Protein AF-A0A2V7ARP6-F1 (afdb_monomer_lite)

Sequence (583 aa):
MAAGTSGQNAGAPLRFPAACDQVTGSAPDADGDGLLDCWENGSFWSDGLPGISVDGVYTTNRSTAFRGVTLCVDMNGNGAFDAGECASPNHKDIFVEADFMQFHRPDPVAIANVANAFGIAPVTNPDGTTGIRLHVQIDDQLTTDGTVTGPPLHTTNTALVPCTPLPAAGDANYDTLKATWFGTAAERGATNAAQRLSTKRYAYHYALFVHNQTGSGSSGCAEILGNDLMVSLGGFAQVPVGGHNVGTTDQQGGTFMHELGHNLSLRHGGFENVNCKPNYTSRMNYVYQFSSPVNPFPLDYSRQTLLTLNELSLDESAGIGGYSGNIAFGPPVPTPPTNVLKPKVTSGAGPINWNLINTTTETGVGRDLNKFVIAGCGDSPGETLAGFNDWQNIKLNFRASLDFAEGAHTFETPEITADDARFISVDTDGDGIVDFDDNCPLTRNPSQNADACAVVIKTVLIPRETARREDFDDDFRPFIVAVIFSSATRDATMLDPASILLTGASAQGSGIWSRHVFQFFGHFLCGRFDVNRDGRADLVCVFKASAKLLPDGVSNVVLDAMTLGGEGVRGTDTITVRPVDRY

Secondary structure (DSSP, 8-state):
----STT--SSSPPP-STTSHHHHSS---SS-SS--HHHH-GGGBTTS--EEETT----TTB-GGGEEEESB--TT-SSSPPTTSB-BTTB-EEEEEEEE-TT-PPPHHHHHHHHHHHHT-S-B-TTS-B--EEEEEEEEEPBTTSSTTSPBP--SEEE-TTTSPPPPTT-EEHHHHHHHHSS-HHHHTSTTHHHHHHHHTTTEEEEEEESEETTB-BSEEEBTTSSEEEEE-TTSS--EETTEE---HHHHHHHHHHHHHHHTT-BTTBSSS--S-TT--STTSTTTSSSTTTSS--S----S-PPPEETTSEETTTTTS--SSEEEEEEEEEETTTTEEEEEEEETTS---SS-SS-S--EEE---SS--SBTTB---TT-EE----STTT----GGGSSTTSTT---B--PPPBHHHHHHH---SS-SSS-TTT-SSTTS--TT--TTTTBPEEEEEEEPPPPPS-S-------SEEEEEEE--SS--GGGB-TTT-EEEEE-SSSSPEEEEEBPEETTEE-EEEE-SSSSSSPEEEEEEE--TTTSPSEEEEEEEEEEBTT--EEEEEEEEEE--GGG-

pLDDT: mean 84.08, std 15.41, range [30.8, 98.62]

Structure (mmCIF, N/CA/C/O backbone):
data_AF-A0A2V7ARP6-F1
#
_entry.id   AF-A0A2V7ARP6-F1
#
loop_
_atom_site.group_PDB
_atom_site.id
_atom_site.type_symbol
_atom_site.label_atom_id
_atom_site.label_alt_id
_atom_site.label_comp_id
_atom_site.label_asym_id
_atom_site.label_entity_id
_atom_site.label_seq_id
_atom_site.pdbx_PDB_ins_code
_atom_site.Cartn_x
_atom_site.Cartn_y
_atom_site.Cartn_z
_atom_site.occupancy
_atom_site.B_iso_or_equiv
_atom_site.auth_seq_id
_atom_site.auth_comp_id
_atom_site.auth_asym_id
_atom_site.auth_atom_id
_atom_site.pdbx_PDB_model_num
ATOM 1 N N . MET A 1 1 ? -3.540 -22.371 20.733 1.00 31.48 1 MET A N 1
ATOM 2 C CA . MET A 1 1 ? -2.142 -22.321 21.224 1.00 31.48 1 MET A CA 1
ATOM 3 C C . MET A 1 1 ? -1.903 -20.928 21.782 1.00 31.48 1 MET A C 1
ATOM 5 O O . MET A 1 1 ? -2.524 -20.004 21.280 1.00 31.48 1 MET A O 1
ATOM 9 N N . ALA A 1 2 ? -1.143 -20.803 22.871 1.00 30.80 2 ALA A N 1
ATOM 10 C CA . ALA A 1 2 ? -1.029 -19.583 23.673 1.00 30.80 2 ALA A CA 1
ATOM 11 C C . ALA A 1 2 ? -0.463 -18.398 22.863 1.00 30.80 2 ALA A C 1
ATOM 13 O O . ALA A 1 2 ? 0.749 -18.285 22.718 1.00 30.80 2 ALA A O 1
ATOM 14 N N . ALA A 1 3 ? -1.340 -17.546 22.326 1.00 34.56 3 ALA A N 1
ATOM 15 C CA . ALA A 1 3 ? -0.971 -16.241 21.786 1.00 34.56 3 ALA A CA 1
ATOM 16 C C . ALA A 1 3 ? -0.708 -15.276 22.954 1.00 34.56 3 ALA A C 1
ATOM 18 O O . ALA A 1 3 ? -1.387 -15.329 23.985 1.00 34.56 3 ALA A O 1
ATOM 19 N N . GLY A 1 4 ? 0.350 -14.480 22.820 1.00 38.84 4 GLY A N 1
ATOM 20 C CA . GLY A 1 4 ? 1.057 -13.821 23.912 1.00 38.84 4 GLY A CA 1
ATOM 21 C C . GLY A 1 4 ? 0.195 -12.887 24.762 1.00 38.84 4 GLY A C 1
ATOM 22 O O . GLY A 1 4 ? -0.492 -12.000 24.271 1.00 38.84 4 GLY A O 1
ATOM 23 N N . THR A 1 5 ? 0.293 -13.052 26.081 1.00 40.31 5 THR A N 1
ATOM 24 C CA . THR A 1 5 ? -0.081 -12.038 27.085 1.00 40.31 5 THR A CA 1
ATOM 25 C C . THR A 1 5 ? 1.028 -11.001 27.306 1.00 40.31 5 THR A C 1
ATOM 27 O O . THR A 1 5 ? 0.902 -10.119 28.151 1.00 40.31 5 THR A O 1
ATOM 30 N N . SER A 1 6 ? 2.149 -11.132 26.604 1.00 37.69 6 SER A N 1
ATOM 31 C CA . SER A 1 6 ? 3.288 -10.221 26.638 1.00 37.69 6 SER A CA 1
ATOM 32 C C . SER A 1 6 ? 3.064 -9.131 25.596 1.00 37.69 6 SER A C 1
ATOM 34 O O . SER A 1 6 ? 3.287 -9.370 24.420 1.00 37.69 6 SER A O 1
ATOM 36 N N . GLY A 1 7 ? 2.565 -7.973 26.028 1.00 40.69 7 GLY A N 1
ATOM 37 C CA . GLY A 1 7 ? 2.381 -6.805 25.161 1.00 40.69 7 GLY A CA 1
ATOM 38 C C . GL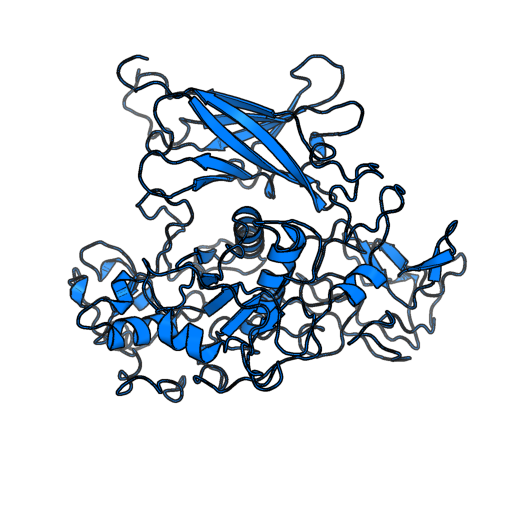Y A 1 7 ? 1.568 -5.674 25.784 1.00 40.69 7 GLY A C 1
ATOM 39 O O . GLY A 1 7 ? 1.725 -4.522 25.412 1.00 40.69 7 GLY A O 1
ATOM 40 N N . GLN A 1 8 ? 0.747 -5.947 26.800 1.00 46.41 8 GLN A N 1
ATOM 41 C CA . GLN A 1 8 ? -0.054 -4.904 27.446 1.00 46.41 8 GLN A CA 1
ATOM 42 C C . GLN A 1 8 ? 0.748 -4.194 28.547 1.00 46.41 8 GLN A C 1
ATOM 44 O O . GLN A 1 8 ? 0.694 -4.590 29.707 1.00 46.41 8 GLN A O 1
ATOM 49 N N . ASN A 1 9 ? 1.485 -3.133 28.204 1.00 40.88 9 ASN A N 1
ATOM 50 C CA . ASN A 1 9 ? 2.097 -2.238 29.202 1.00 40.88 9 ASN A CA 1
ATOM 51 C C . ASN A 1 9 ? 1.114 -1.178 29.749 1.00 40.88 9 ASN A C 1
ATOM 53 O O . ASN A 1 9 ? 1.431 -0.482 30.713 1.00 40.88 9 ASN A O 1
ATOM 57 N N . ALA A 1 10 ? -0.102 -1.081 29.197 1.00 39.91 10 ALA A N 1
ATOM 58 C CA . ALA A 1 10 ? -1.150 -0.169 29.656 1.00 39.91 10 ALA A CA 1
ATOM 59 C C . ALA A 1 10 ? -2.313 -0.930 30.324 1.00 39.91 10 ALA A C 1
ATOM 61 O O . ALA A 1 10 ? -3.360 -1.160 29.722 1.00 39.91 10 ALA A O 1
ATOM 62 N N . GLY A 1 11 ? -2.131 -1.302 31.594 1.00 43.72 11 GLY A N 1
ATOM 63 C CA . GLY A 1 11 ? -3.183 -1.868 32.447 1.00 43.72 11 GLY A CA 1
ATOM 64 C C . GLY A 1 11 ? -2.976 -3.335 32.826 1.00 43.72 11 GLY A C 1
ATOM 65 O O . GLY A 1 11 ? -2.112 -4.022 32.291 1.00 43.72 11 GLY A O 1
ATOM 66 N N . ALA A 1 12 ? -3.757 -3.812 33.805 1.00 40.78 12 ALA A N 1
ATOM 67 C CA . ALA A 1 12 ? -3.786 -5.236 34.127 1.00 40.78 12 ALA A CA 1
ATOM 68 C C . ALA A 1 12 ? -4.155 -6.006 32.850 1.00 40.78 12 ALA A C 1
ATOM 70 O O . ALA A 1 12 ? -5.140 -5.608 32.220 1.00 40.78 12 ALA A O 1
ATOM 71 N N . PRO A 1 13 ? -3.416 -7.071 32.478 1.00 42.88 13 PRO A N 1
ATOM 72 C CA . PRO A 1 13 ? -3.752 -7.847 31.302 1.00 42.88 13 PRO A CA 1
ATOM 73 C C . PRO A 1 13 ? -5.218 -8.235 31.414 1.00 42.88 13 PRO A C 1
ATOM 75 O O . PRO A 1 13 ? -5.614 -8.865 32.406 1.00 42.88 13 PRO A O 1
ATOM 78 N N . LEU A 1 14 ? -6.034 -7.854 30.426 1.00 45.38 14 LEU A N 1
ATOM 79 C CA . LEU A 1 14 ? -7.294 -8.560 30.258 1.00 45.38 14 LEU A CA 1
ATOM 80 C C . LEU A 1 14 ? -6.890 -10.035 30.196 1.00 45.38 14 LEU A C 1
ATOM 82 O O . LEU A 1 14 ? -5.929 -10.386 29.500 1.00 45.38 14 LEU A O 1
ATOM 86 N N . ARG A 1 15 ? -7.555 -10.910 30.971 1.00 47.91 15 ARG A N 1
ATOM 87 C CA . ARG A 1 15 ? -7.470 -12.339 30.644 1.00 47.91 15 ARG A CA 1
ATOM 88 C C . ARG A 1 15 ? -7.710 -12.384 29.143 1.00 47.91 15 ARG A C 1
ATOM 90 O O . ARG A 1 15 ? -8.665 -11.741 28.706 1.00 47.91 15 ARG A O 1
ATOM 97 N N . PHE A 1 16 ? -6.804 -13.029 28.401 1.00 49.09 16 PHE A N 1
ATOM 98 C CA . PHE A 1 16 ? -6.912 -13.212 26.953 1.00 49.09 16 PHE A CA 1
ATOM 99 C C . PHE A 1 16 ? -8.400 -13.339 26.593 1.00 49.09 16 PHE A C 1
ATOM 101 O O . PHE A 1 16 ? -9.083 -14.031 27.360 1.00 49.09 16 PHE A O 1
ATOM 108 N N . PRO A 1 17 ? -8.939 -12.729 25.520 1.00 51.66 17 PRO A N 1
ATOM 109 C CA . PRO A 1 17 ? -10.364 -12.822 25.203 1.00 51.66 17 PRO A CA 1
ATOM 110 C C . PRO A 1 17 ? -10.782 -14.243 24.760 1.00 51.66 17 PRO A C 1
ATOM 112 O O . PRO A 1 17 ? -11.590 -14.435 23.862 1.00 51.66 17 PRO A O 1
ATOM 115 N N . ALA A 1 18 ? -10.247 -15.284 25.394 1.00 47.00 18 ALA A N 1
ATOM 116 C CA . ALA A 1 18 ? -10.778 -16.624 25.480 1.00 47.00 18 ALA A CA 1
ATOM 117 C C . ALA A 1 18 ? -12.031 -16.594 26.361 1.00 47.00 18 ALA A C 1
ATOM 119 O O . ALA A 1 18 ? -12.021 -16.961 27.534 1.00 47.00 18 ALA A O 1
ATOM 120 N N . ALA A 1 19 ? -13.116 -16.107 25.776 1.00 54.50 19 ALA A N 1
ATOM 121 C CA . ALA A 1 19 ? -14.420 -16.683 26.052 1.00 54.50 19 ALA A CA 1
ATOM 122 C C . ALA A 1 19 ? -15.229 -16.967 24.771 1.00 54.50 19 ALA A C 1
ATOM 124 O O . ALA A 1 19 ? -16.426 -17.232 24.842 1.00 54.50 19 ALA A O 1
ATOM 125 N N . CYS A 1 20 ? -14.560 -17.064 23.605 1.00 64.50 20 CYS A N 1
ATOM 126 C CA . CYS A 1 20 ? -15.100 -17.883 22.508 1.00 64.50 20 CYS A CA 1
ATOM 127 C C . CYS A 1 20 ? -15.159 -19.374 22.899 1.00 64.50 20 CYS A C 1
ATOM 129 O O . CYS A 1 20 ? -16.063 -20.093 22.467 1.00 64.50 20 CYS A O 1
ATOM 131 N N . ASP A 1 21 ? -14.234 -19.831 23.758 1.00 63.06 21 ASP A N 1
ATOM 132 C CA . ASP A 1 21 ? -14.195 -21.209 24.265 1.00 63.06 21 ASP A CA 1
ATOM 133 C C . ASP A 1 21 ? -15.442 -21.567 25.085 1.00 63.06 21 ASP A C 1
ATOM 135 O O . ASP A 1 21 ? -15.924 -22.695 25.009 1.00 63.06 21 ASP A O 1
ATOM 139 N N . GLN A 1 22 ? -16.029 -20.597 25.788 1.00 56.97 22 GLN A N 1
ATOM 140 C CA . GLN A 1 22 ? -17.263 -20.776 26.555 1.00 56.97 22 GLN A CA 1
ATOM 141 C C . GLN A 1 22 ? -18.503 -20.972 25.677 1.00 56.97 22 GLN A C 1
ATOM 143 O O . GLN A 1 22 ? -19.507 -21.491 26.163 1.00 56.97 22 GLN A O 1
ATOM 148 N N . VAL A 1 23 ? -18.441 -20.587 24.398 1.00 56.28 23 VAL A N 1
ATOM 149 C CA . VAL A 1 23 ? -19.557 -20.712 23.450 1.00 56.28 23 VAL A CA 1
ATOM 150 C C . VAL A 1 23 ? -19.449 -21.986 22.611 1.00 56.28 23 VAL A C 1
ATOM 152 O O . VAL A 1 23 ? -20.461 -22.647 22.388 1.00 56.28 23 VAL A O 1
ATOM 155 N N . THR A 1 24 ? -18.244 -22.359 22.159 1.00 53.00 24 THR A N 1
ATOM 156 C CA . THR A 1 24 ? -18.063 -23.481 21.209 1.00 53.00 24 THR A CA 1
ATOM 157 C C . THR A 1 24 ? -17.222 -24.647 21.740 1.00 53.00 24 THR A C 1
ATOM 159 O O . THR A 1 24 ? -17.104 -25.670 21.073 1.00 53.00 24 THR A O 1
ATOM 162 N N . GLY A 1 25 ? -16.621 -24.529 22.930 1.00 56.72 25 GLY A N 1
ATOM 163 C CA . GLY A 1 25 ? -15.613 -25.478 23.427 1.00 56.72 25 GLY A CA 1
ATOM 164 C C . GLY A 1 25 ? -14.233 -25.318 22.767 1.00 56.72 25 GLY A C 1
ATOM 165 O O . GLY A 1 25 ? -13.286 -26.004 23.151 1.00 56.72 25 GLY A O 1
ATOM 166 N N . SER A 1 26 ? -14.112 -24.397 21.805 1.00 61.91 26 SER A N 1
ATOM 167 C CA . SER A 1 26 ? -12.894 -23.997 21.096 1.00 61.91 26 SER A CA 1
ATOM 168 C 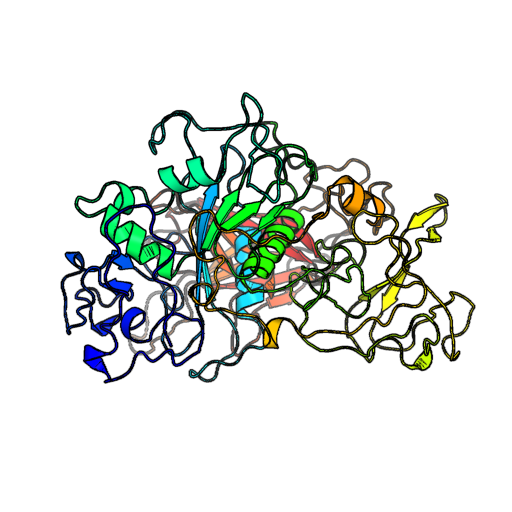C . SER A 1 26 ? -12.888 -22.480 20.841 1.00 61.91 26 SER A C 1
ATOM 170 O O . SER A 1 26 ? -13.873 -21.794 21.085 1.00 61.91 26 SER A O 1
ATOM 172 N N . ALA A 1 27 ? -11.782 -21.924 20.356 1.00 74.50 27 ALA A N 1
ATOM 173 C CA . ALA A 1 27 ? -11.732 -20.556 19.835 1.00 74.50 27 ALA A CA 1
ATOM 174 C C . ALA A 1 27 ? -11.536 -20.644 18.314 1.00 74.50 27 ALA A C 1
ATOM 176 O O . ALA A 1 27 ? -10.389 -20.567 17.872 1.00 74.50 27 ALA A O 1
ATOM 177 N N . PRO A 1 28 ? -12.597 -20.969 17.549 1.00 86.69 28 PRO A N 1
ATOM 178 C CA . PRO A 1 28 ? -12.488 -21.098 16.106 1.00 86.69 28 PRO A CA 1
ATOM 179 C C . PRO A 1 28 ? -12.230 -19.731 15.462 1.00 86.69 28 PRO A C 1
ATOM 181 O O . PRO A 1 28 ? -12.587 -18.693 16.020 1.00 86.69 28 PRO A O 1
ATOM 184 N N . ASP A 1 29 ? -11.558 -19.808 14.326 1.00 91.19 29 ASP A N 1
ATOM 185 C CA . ASP A 1 29 ? -11.228 -18.751 13.374 1.00 91.19 29 ASP A CA 1
ATOM 186 C C . ASP A 1 29 ? -11.378 -19.458 12.020 1.00 91.19 29 ASP A C 1
ATOM 188 O O . ASP A 1 29 ? -10.493 -20.208 11.585 1.00 91.19 29 ASP A O 1
ATOM 192 N N . ALA A 1 30 ? -12.611 -19.460 11.517 1.00 93.44 30 ALA A N 1
ATOM 193 C CA . ALA A 1 30 ? -13.054 -20.361 10.462 1.00 93.44 30 ALA A CA 1
ATOM 194 C C . ALA A 1 30 ? -12.513 -19.955 9.093 1.00 93.44 30 ALA A C 1
ATOM 196 O O . ALA A 1 30 ? -12.214 -20.835 8.277 1.00 93.44 30 ALA A O 1
ATOM 197 N N . ASP A 1 31 ? -12.352 -18.658 8.843 1.00 94.75 31 ASP A N 1
ATOM 198 C CA . ASP A 1 31 ? -11.704 -18.182 7.633 1.00 94.75 31 ASP A CA 1
ATOM 199 C C . ASP A 1 31 ? -10.181 -18.098 7.770 1.00 94.75 31 ASP A C 1
ATOM 201 O O . ASP A 1 31 ? -9.496 -18.278 6.763 1.00 94.75 31 ASP A O 1
ATOM 205 N N . GLY A 1 32 ? -9.617 -17.965 8.973 1.00 93.94 32 GLY A N 1
ATOM 206 C CA . GLY A 1 32 ? -8.181 -17.921 9.236 1.00 93.94 32 GLY A CA 1
ATOM 207 C C . GLY A 1 32 ? -7.568 -16.528 9.079 1.00 93.94 32 GLY A C 1
ATOM 208 O O . GLY A 1 32 ? -6.421 -16.444 8.618 1.00 93.94 32 GLY A O 1
ATOM 209 N N . ASP A 1 33 ? -8.311 -15.448 9.313 1.00 94.62 33 ASP A N 1
ATOM 210 C CA . ASP A 1 33 ? -7.791 -14.071 9.350 1.00 94.62 33 ASP A CA 1
ATOM 211 C C . ASP A 1 33 ? -7.224 -13.655 10.716 1.00 94.62 33 ASP A C 1
ATOM 213 O O . ASP A 1 33 ? -6.604 -12.602 10.862 1.00 94.62 33 ASP A O 1
ATOM 217 N N . GLY A 1 34 ? -7.332 -14.524 11.718 1.00 90.88 34 GLY A N 1
ATOM 218 C CA . GLY A 1 34 ? -6.912 -14.207 13.067 1.00 90.88 34 GLY A CA 1
ATOM 219 C C . GLY A 1 34 ? -7.951 -13.399 13.835 1.00 90.88 34 GLY A C 1
ATOM 220 O O . GLY A 1 34 ? -7.662 -12.998 14.953 1.00 90.88 34 GLY A O 1
ATOM 221 N N . LEU A 1 35 ? -9.150 -13.153 13.350 1.00 92.81 35 LEU A N 1
ATOM 222 C CA . LEU A 1 35 ? -10.286 -12.781 14.178 1.00 92.81 35 LEU A CA 1
ATOM 223 C C . LEU A 1 35 ? -10.986 -14.077 14.593 1.00 92.81 35 LEU A C 1
ATOM 225 O O . LEU A 1 35 ? -10.959 -15.086 13.905 1.00 92.81 35 LEU A O 1
ATOM 229 N N . LEU A 1 36 ? -11.482 -14.124 15.827 1.00 91.88 36 LEU A N 1
ATOM 230 C CA . LEU A 1 36 ? -12.192 -15.319 16.278 1.00 91.88 36 LEU A CA 1
ATOM 231 C C . LEU A 1 36 ? -13.654 -15.210 15.853 1.00 91.88 36 LEU A C 1
ATOM 233 O O . LEU A 1 36 ? -14.252 -14.160 16.090 1.00 91.88 36 LEU A O 1
ATOM 237 N N . ASP A 1 37 ? -14.280 -16.315 15.436 1.00 91.75 37 ASP A N 1
ATOM 238 C CA . ASP A 1 37 ? -15.668 -16.321 14.941 1.00 91.75 37 ASP A CA 1
ATOM 239 C C . ASP A 1 37 ? -16.651 -15.638 15.908 1.00 91.75 37 ASP A C 1
ATOM 241 O O . ASP A 1 37 ? -17.659 -15.049 15.515 1.00 91.75 37 ASP A O 1
ATOM 245 N N . CYS A 1 38 ? -16.403 -15.740 17.222 1.00 89.88 38 CYS A N 1
ATOM 246 C CA . CYS A 1 38 ? -17.282 -15.126 18.213 1.00 89.88 38 CYS A CA 1
ATOM 247 C C . CYS A 1 38 ? -17.147 -13.596 18.285 1.00 89.88 38 CYS A C 1
ATOM 249 O O . CYS A 1 38 ? -18.101 -12.924 18.674 1.00 89.88 38 CYS A O 1
ATOM 251 N N . TRP A 1 39 ? -15.994 -13.048 17.896 1.00 93.44 39 TRP A N 1
ATOM 252 C CA . TRP A 1 39 ? -15.763 -11.609 17.754 1.00 93.44 39 TRP A CA 1
ATOM 253 C C . TRP A 1 39 ? -16.497 -11.067 16.529 1.00 93.44 39 TRP A C 1
ATOM 255 O O . TRP A 1 39 ? -17.013 -9.956 16.564 1.00 93.44 39 TRP A O 1
ATOM 265 N N . GLU A 1 40 ? -16.601 -11.865 15.477 1.00 94.88 40 GLU A N 1
ATOM 266 C CA . GLU A 1 40 ? -17.166 -11.477 14.182 1.00 94.88 40 GLU A CA 1
ATOM 267 C C . GLU A 1 40 ? -18.664 -11.791 14.065 1.00 94.88 40 GLU A C 1
ATOM 269 O O . GLU A 1 40 ? -19.350 -11.396 13.123 1.00 94.88 40 GLU A O 1
ATOM 274 N N . ASN A 1 41 ? -19.222 -12.485 15.055 1.00 92.88 41 ASN A N 1
ATOM 275 C CA . ASN A 1 41 ? -20.637 -12.801 15.088 1.00 92.88 41 ASN A CA 1
ATOM 276 C C . ASN A 1 41 ? -21.447 -11.692 15.776 1.00 92.88 41 ASN A C 1
ATOM 278 O O . ASN A 1 41 ? -21.594 -11.643 17.002 1.00 92.88 41 ASN A O 1
ATOM 282 N N . GLY A 1 42 ? -22.065 -10.840 14.961 1.00 93.56 42 GLY A N 1
ATOM 283 C CA . GLY A 1 42 ? -22.937 -9.762 15.426 1.00 93.56 42 GLY A CA 1
ATOM 284 C C . GLY A 1 42 ? -24.178 -10.206 16.214 1.00 93.56 42 GLY A C 1
ATOM 285 O O . GLY A 1 42 ? -24.703 -9.423 17.003 1.00 93.56 42 GLY A O 1
ATOM 286 N N . SER A 1 43 ? -24.631 -11.465 16.100 1.00 93.25 43 SER A N 1
ATOM 287 C CA . SER A 1 43 ? -25.849 -11.948 16.787 1.00 93.25 43 SER A CA 1
ATOM 288 C C . SER A 1 43 ? -25.742 -11.984 18.321 1.00 93.25 43 SER A C 1
ATOM 290 O O . SER A 1 43 ? -26.754 -12.085 19.025 1.00 93.25 43 SER A O 1
ATOM 292 N N . PHE A 1 44 ? -24.527 -11.868 18.864 1.00 92.31 44 PHE A N 1
ATOM 293 C CA . PHE A 1 44 ? -24.317 -11.715 20.300 1.00 92.31 44 PHE A CA 1
ATOM 294 C C . PHE A 1 44 ? -24.681 -10.321 20.812 1.00 92.31 44 PHE A C 1
ATOM 296 O O . PHE A 1 44 ? -24.917 -10.166 22.005 1.00 92.31 44 PHE A O 1
ATOM 303 N N . TRP A 1 45 ? -24.782 -9.308 19.958 1.00 95.06 45 TRP A N 1
ATOM 304 C CA . TRP A 1 45 ? -24.960 -7.923 20.384 1.00 95.06 45 TRP A CA 1
ATOM 305 C C . TRP A 1 45 ? -26.375 -7.419 20.106 1.00 95.06 45 TRP A C 1
ATOM 307 O O . TRP A 1 45 ? -27.023 -7.816 19.141 1.00 95.06 45 TRP A O 1
ATOM 317 N N . SER A 1 46 ? -26.880 -6.536 20.970 1.00 96.19 46 SER A N 1
ATOM 318 C CA . SER A 1 46 ? -28.244 -6.000 20.874 1.00 96.19 46 SER A CA 1
ATOM 319 C C . SER A 1 46 ? -28.500 -5.144 19.630 1.00 96.19 46 SER A C 1
ATOM 321 O O . SER A 1 46 ? -29.651 -4.901 19.282 1.00 96.19 46 SER A O 1
ATOM 323 N N . ASP A 1 47 ? -27.439 -4.660 18.986 1.00 94.56 47 ASP A N 1
ATOM 324 C CA . ASP A 1 47 ? -27.478 -3.909 17.728 1.00 94.56 47 ASP A CA 1
ATOM 325 C C . ASP A 1 47 ? -27.118 -4.768 16.503 1.00 94.56 47 ASP A C 1
ATOM 327 O O . ASP A 1 47 ? -27.119 -4.260 15.386 1.00 94.56 47 ASP A O 1
ATOM 331 N N . GLY A 1 48 ? -26.822 -6.058 16.697 1.00 94.69 48 GLY A N 1
ATOM 332 C CA . GLY A 1 48 ? -26.469 -6.979 15.620 1.00 94.69 48 GLY A CA 1
ATOM 333 C C . GLY A 1 48 ? -25.080 -6.767 15.011 1.00 94.69 48 GLY A C 1
ATOM 334 O O . GLY A 1 48 ? -24.785 -7.407 14.005 1.00 94.69 48 GLY A O 1
ATOM 335 N N . LEU A 1 49 ? -24.232 -5.899 15.580 1.00 95.75 49 LEU A N 1
ATOM 336 C CA . LEU A 1 49 ? -22.905 -5.593 15.032 1.00 95.75 49 LEU A CA 1
ATOM 337 C C . LEU A 1 49 ? -21.797 -6.396 15.727 1.00 95.75 49 LEU A C 1
ATOM 339 O O . LEU A 1 49 ? -21.811 -6.495 16.960 1.00 95.75 49 LEU A O 1
ATOM 343 N N . PRO A 1 50 ? -20.818 -6.940 14.982 1.00 96.00 50 PRO A N 1
ATOM 344 C CA . PRO A 1 50 ? -19.723 -7.713 15.556 1.00 96.00 50 PRO A CA 1
ATOM 345 C C . PRO A 1 50 ? -18.797 -6.877 16.439 1.00 96.00 50 PRO A C 1
ATOM 347 O O . PRO A 1 50 ? -18.694 -5.652 16.323 1.00 96.00 50 PRO A O 1
ATOM 350 N N . GLY A 1 51 ? -18.088 -7.560 17.330 1.00 94.25 51 GLY A N 1
ATOM 351 C CA . GLY A 1 51 ? -16.970 -6.986 18.052 1.00 94.25 51 GLY A CA 1
ATOM 352 C C . GLY A 1 51 ? -16.539 -7.755 19.289 1.00 94.25 51 GLY A C 1
ATOM 353 O O . GLY A 1 51 ? -17.154 -8.742 19.699 1.00 94.25 51 GLY A O 1
ATOM 354 N N . ILE A 1 52 ? -15.462 -7.266 19.899 1.00 91.62 52 ILE A N 1
ATOM 355 C CA . ILE A 1 52 ? -14.757 -7.961 20.977 1.00 91.62 52 ILE A CA 1
ATOM 356 C C . ILE A 1 52 ? -15.334 -7.545 22.332 1.00 91.62 52 ILE A C 1
ATOM 358 O O . ILE A 1 52 ? -15.408 -6.360 22.658 1.00 91.62 52 ILE A O 1
ATOM 362 N N . SER A 1 53 ? -15.734 -8.522 23.141 1.00 88.12 53 SER A N 1
ATOM 363 C CA . SER A 1 53 ? -16.257 -8.320 24.495 1.00 88.12 53 SER A CA 1
ATOM 364 C C . SER A 1 53 ? -15.147 -7.980 25.499 1.00 88.12 53 SER A C 1
ATOM 366 O O . SER A 1 53 ? -14.137 -8.681 25.568 1.00 88.12 53 SER A O 1
ATOM 368 N N . VAL A 1 54 ? -15.339 -6.943 26.326 1.00 83.69 54 VAL A N 1
ATOM 369 C CA . VAL A 1 54 ? -14.335 -6.497 27.324 1.00 83.69 54 VAL A CA 1
ATOM 370 C C . VAL A 1 54 ? -14.170 -7.446 28.511 1.00 83.69 54 VAL A C 1
ATOM 372 O O . VAL A 1 54 ? -13.149 -7.406 29.193 1.00 83.69 54 VAL A O 1
ATOM 375 N N . ASP A 1 55 ? -15.175 -8.273 28.794 1.00 81.19 55 ASP A N 1
ATOM 376 C CA . ASP A 1 55 ? -15.155 -9.276 29.866 1.00 81.19 55 ASP A CA 1
ATOM 377 C C . ASP A 1 55 ? -15.154 -10.713 29.321 1.00 81.19 55 ASP A C 1
ATOM 379 O O . ASP A 1 55 ? -15.271 -11.673 30.083 1.00 81.19 55 ASP A O 1
ATOM 383 N N . GLY A 1 56 ? -15.023 -10.850 27.998 1.00 80.69 56 GLY A N 1
ATOM 384 C CA . GLY A 1 56 ? -15.001 -12.113 27.274 1.00 80.69 56 GLY A CA 1
ATOM 385 C C . GLY A 1 56 ? -16.367 -12.780 27.111 1.00 80.69 56 GLY A C 1
ATOM 386 O O . GLY A 1 56 ? -16.488 -13.701 26.317 1.00 80.69 56 GLY A O 1
ATOM 387 N N . VAL A 1 57 ? -17.425 -12.347 27.793 1.00 84.06 57 VAL A N 1
ATOM 388 C CA . VAL A 1 57 ? -18.698 -13.080 27.749 1.00 84.06 57 VAL A CA 1
ATOM 389 C C . VAL A 1 57 ? -19.463 -12.758 26.461 1.00 84.06 57 VAL A C 1
ATOM 391 O O . VAL A 1 57 ? -19.720 -11.588 26.176 1.00 84.06 57 VAL A O 1
ATOM 394 N N . TYR A 1 58 ? -19.891 -13.797 25.735 1.00 86.38 58 TYR A N 1
ATOM 395 C CA . TYR A 1 58 ? -20.737 -13.711 24.538 1.00 86.38 58 TYR A CA 1
ATOM 396 C C . TYR A 1 58 ? -22.077 -14.408 24.793 1.00 86.38 58 TYR A C 1
ATOM 398 O O . TYR A 1 58 ? -22.141 -15.605 25.063 1.00 86.38 58 TYR A O 1
ATOM 406 N N . THR A 1 59 ? -23.165 -13.643 24.746 1.00 87.44 59 THR A N 1
ATOM 407 C CA . THR A 1 59 ? -24.538 -14.107 25.011 1.00 87.44 59 THR A CA 1
ATOM 408 C C . THR A 1 59 ? -25.475 -13.415 24.041 1.00 87.44 59 THR A C 1
ATOM 410 O O . THR A 1 59 ? -25.264 -12.245 23.768 1.00 87.44 59 THR A O 1
ATOM 413 N N . THR A 1 60 ? -26.527 -14.072 23.559 1.00 89.94 60 THR A N 1
ATOM 414 C CA . THR A 1 60 ? -27.501 -13.446 22.646 1.00 89.94 60 THR A CA 1
ATOM 415 C C . THR A 1 60 ? -28.068 -12.139 23.210 1.00 89.94 60 THR A C 1
ATOM 417 O O . THR A 1 60 ? -28.448 -12.102 24.384 1.00 89.94 60 THR A O 1
ATOM 420 N N . ASN A 1 61 ? -28.194 -11.107 22.369 1.00 92.12 61 ASN A N 1
ATOM 421 C CA . ASN A 1 61 ? -28.755 -9.796 22.731 1.00 92.12 61 ASN A CA 1
ATOM 422 C C . ASN A 1 61 ? -28.020 -9.092 23.897 1.00 92.12 61 ASN A C 1
ATOM 424 O O . ASN A 1 61 ? -28.635 -8.453 24.757 1.00 92.12 61 ASN A O 1
ATOM 428 N N . ARG A 1 62 ? -26.693 -9.233 23.967 1.00 92.62 62 ARG A N 1
ATOM 429 C CA . ARG A 1 62 ? -25.845 -8.565 24.959 1.00 92.62 62 ARG A CA 1
ATOM 430 C C . ARG A 1 62 ? -25.808 -7.059 24.716 1.00 92.62 62 ARG A C 1
ATOM 432 O O . ARG A 1 62 ? -25.719 -6.600 23.582 1.00 92.62 62 ARG A O 1
ATOM 439 N N . SER A 1 63 ? -25.815 -6.290 25.803 1.00 94.44 63 SER A N 1
ATOM 440 C CA . SER A 1 63 ? -25.663 -4.834 25.742 1.00 94.44 63 SER A CA 1
ATOM 441 C C . SER A 1 63 ? -24.312 -4.435 25.146 1.00 94.44 63 SER A C 1
ATOM 443 O O . SER A 1 63 ? -23.268 -4.924 25.586 1.00 94.44 63 SER A O 1
ATOM 445 N N . THR A 1 64 ? -24.329 -3.476 24.221 1.00 92.94 64 THR A N 1
ATOM 446 C CA . THR A 1 64 ? -23.134 -2.892 23.586 1.00 92.94 64 THR A CA 1
ATOM 447 C C . THR A 1 64 ? -22.198 -2.192 24.575 1.00 92.94 64 THR A C 1
ATOM 449 O O . THR A 1 64 ? -21.032 -1.979 24.262 1.00 92.94 64 THR A O 1
ATOM 452 N N . ALA A 1 65 ? -22.645 -1.911 25.806 1.00 89.38 65 ALA A N 1
ATOM 453 C CA . ALA A 1 65 ? -21.787 -1.394 26.876 1.00 89.38 65 ALA A CA 1
ATOM 454 C C . ALA A 1 65 ? -20.638 -2.353 27.256 1.00 89.38 65 ALA A C 1
ATOM 456 O O . ALA A 1 65 ? -19.622 -1.912 27.793 1.00 89.38 65 ALA A O 1
ATOM 457 N N . PHE A 1 66 ? -20.789 -3.652 26.969 1.00 89.31 66 PHE A N 1
ATOM 458 C CA . PHE A 1 66 ? -19.744 -4.663 27.159 1.00 89.31 66 PHE A CA 1
ATOM 459 C C . PHE A 1 66 ? -18.901 -4.902 25.897 1.00 89.31 66 PHE A C 1
ATOM 461 O O . PHE A 1 66 ? -17.960 -5.693 25.943 1.00 89.31 66 PHE A O 1
ATOM 468 N N . ARG A 1 67 ? -19.208 -4.239 24.774 1.00 90.94 67 ARG A N 1
ATOM 469 C CA . ARG A 1 67 ? -18.408 -4.323 23.549 1.00 90.94 67 ARG A CA 1
ATOM 470 C C . ARG A 1 67 ? -17.260 -3.330 23.635 1.00 90.94 67 ARG A C 1
ATOM 472 O O . ARG A 1 67 ? -17.485 -2.126 23.762 1.00 90.94 67 ARG A O 1
ATOM 479 N N . GLY A 1 68 ? -16.039 -3.842 23.593 1.00 88.75 68 GLY A N 1
ATOM 480 C CA . GLY A 1 68 ? -14.814 -3.060 23.692 1.00 88.75 68 GLY A CA 1
ATOM 481 C C . GLY A 1 68 ? -14.484 -2.331 22.399 1.00 88.75 68 GLY A C 1
ATOM 482 O O . GLY A 1 68 ? -14.248 -1.127 22.428 1.00 88.75 68 GLY A O 1
ATOM 483 N N . VAL A 1 69 ? -14.586 -3.036 21.275 1.00 92.12 69 VAL A N 1
ATOM 484 C CA . VAL A 1 69 ? -14.438 -2.497 19.918 1.00 92.12 69 VAL A CA 1
ATOM 485 C C . VAL A 1 69 ? -15.522 -3.091 19.026 1.00 92.12 69 VAL A C 1
ATOM 487 O O . VAL A 1 69 ? -15.861 -4.266 19.177 1.00 92.12 69 VAL A O 1
ATOM 490 N N . THR A 1 70 ? -16.094 -2.280 18.138 1.00 94.88 70 THR A N 1
ATOM 491 C CA . THR A 1 70 ? -16.978 -2.757 17.064 1.00 94.88 70 THR A CA 1
ATOM 492 C C . THR A 1 70 ? -16.099 -3.097 15.865 1.00 94.88 70 THR A C 1
ATOM 494 O O . THR A 1 70 ? -15.332 -2.242 15.438 1.00 94.88 70 THR A O 1
ATOM 497 N N . LEU A 1 71 ? -16.199 -4.310 15.324 1.00 96.69 71 LEU A N 1
ATOM 498 C CA . LEU A 1 71 ? -15.412 -4.728 14.156 1.00 96.69 71 LEU A CA 1
ATOM 499 C C . LEU A 1 71 ? -16.141 -4.352 12.865 1.00 96.69 71 LEU A C 1
ATOM 501 O O . LEU A 1 71 ? -16.560 -5.212 12.095 1.00 96.69 71 LEU A O 1
ATOM 505 N N . CYS A 1 72 ? -16.348 -3.049 12.692 1.00 95.69 72 CYS A N 1
ATOM 506 C CA . CYS A 1 72 ? -16.908 -2.453 11.489 1.00 95.69 72 CYS A CA 1
ATOM 507 C C . CYS A 1 72 ? -16.274 -1.083 11.250 1.00 95.69 72 CYS A C 1
ATOM 509 O O . CYS A 1 72 ? -16.026 -0.347 12.210 1.00 95.69 72 CYS A O 1
ATOM 511 N N . VAL A 1 73 ? -16.082 -0.714 9.987 1.00 90.75 73 VAL A N 1
ATOM 512 C CA . VAL A 1 73 ? -15.609 0.617 9.589 1.00 90.75 73 VAL A CA 1
ATOM 513 C C . VAL A 1 73 ? -16.532 1.159 8.505 1.00 90.75 73 VAL A C 1
ATOM 515 O O . VAL A 1 73 ? -16.712 0.527 7.474 1.00 90.75 73 VAL A O 1
ATOM 518 N N . ASP A 1 74 ? -17.107 2.340 8.734 1.00 81.62 74 ASP A N 1
ATOM 519 C CA . ASP A 1 74 ? -17.906 3.054 7.732 1.00 81.62 74 ASP A CA 1
ATOM 520 C C . ASP A 1 74 ? -16.956 3.655 6.690 1.00 81.62 74 ASP A C 1
ATOM 522 O O . ASP A 1 74 ? -16.504 4.798 6.799 1.00 81.62 74 ASP A O 1
ATOM 526 N N . MET A 1 75 ? -16.601 2.834 5.704 1.00 70.75 75 MET A N 1
ATOM 527 C CA . MET A 1 75 ? -15.606 3.156 4.680 1.00 70.75 75 MET A CA 1
ATOM 528 C C . MET A 1 75 ? -16.088 4.256 3.732 1.00 70.75 75 MET A C 1
ATOM 530 O O . MET A 1 75 ? -15.278 4.897 3.062 1.00 70.75 75 MET A O 1
ATOM 534 N N . ASN A 1 76 ? -17.402 4.480 3.655 1.00 65.62 76 ASN A N 1
ATOM 535 C CA . ASN A 1 76 ? -17.999 5.447 2.740 1.00 65.62 76 ASN A CA 1
ATOM 536 C C . ASN A 1 76 ? -18.588 6.694 3.423 1.00 65.62 76 ASN A C 1
ATOM 538 O O . ASN A 1 76 ? -19.112 7.578 2.738 1.00 65.62 76 ASN A O 1
ATOM 542 N N . GLY A 1 77 ? -18.449 6.789 4.747 1.00 65.50 77 GLY A N 1
ATOM 543 C CA . GLY A 1 77 ? -18.768 7.962 5.554 1.00 65.50 77 GLY A CA 1
ATOM 544 C C . GLY A 1 77 ? -20.252 8.315 5.579 1.00 65.50 77 GLY A C 1
ATOM 545 O O . GLY A 1 77 ? -20.589 9.501 5.682 1.00 65.50 77 GLY A O 1
ATOM 546 N N . ASN A 1 78 ? -21.142 7.330 5.429 1.00 61.97 78 ASN A N 1
ATOM 547 C CA . ASN A 1 78 ? -22.582 7.572 5.366 1.00 61.97 78 ASN A CA 1
ATOM 548 C C . ASN A 1 78 ? -23.310 7.543 6.715 1.00 61.97 78 ASN A C 1
ATOM 550 O O . ASN A 1 78 ? -24.514 7.813 6.770 1.00 61.97 78 ASN A O 1
ATOM 554 N N . GLY A 1 79 ? -22.589 7.246 7.795 1.00 70.44 79 GLY A N 1
ATOM 555 C CA . GLY A 1 79 ? -23.122 7.141 9.147 1.00 70.44 79 GLY A CA 1
ATOM 556 C C . GLY A 1 79 ? -23.797 5.801 9.455 1.00 70.44 79 GLY A C 1
ATOM 557 O O . GLY A 1 79 ? -24.470 5.695 10.484 1.00 70.44 79 GLY A O 1
ATOM 558 N N . ALA A 1 80 ? -23.650 4.794 8.596 1.00 75.50 80 ALA A N 1
ATOM 559 C CA . ALA A 1 80 ? -24.130 3.430 8.778 1.00 75.50 80 ALA A CA 1
ATOM 560 C C . ALA A 1 80 ? -23.139 2.421 8.178 1.00 75.50 80 ALA A C 1
ATOM 562 O O . ALA A 1 80 ? -22.389 2.739 7.267 1.00 75.50 80 ALA A O 1
ATOM 563 N N . PHE A 1 81 ? -23.165 1.190 8.690 1.00 83.88 81 PHE A N 1
ATOM 564 C CA . PHE A 1 81 ? -22.353 0.103 8.148 1.00 83.88 81 PHE A CA 1
ATOM 565 C C . PHE A 1 81 ? -23.118 -0.629 7.044 1.00 83.88 81 PHE A C 1
ATOM 567 O O . PHE A 1 81 ? -24.218 -1.145 7.277 1.00 83.88 81 PHE A O 1
ATOM 574 N N . ASP A 1 82 ? -22.532 -0.674 5.854 1.00 79.69 82 ASP A N 1
ATOM 575 C CA . ASP A 1 82 ? -23.036 -1.405 4.698 1.00 79.69 82 ASP A CA 1
ATOM 576 C C . ASP A 1 82 ? -22.608 -2.887 4.729 1.00 79.69 82 ASP A C 1
ATOM 578 O O . ASP A 1 82 ? -21.746 -3.330 5.496 1.00 79.69 82 ASP A O 1
ATOM 582 N N . ALA A 1 83 ? -23.230 -3.700 3.870 1.00 76.06 83 ALA A N 1
ATOM 583 C CA . ALA A 1 83 ? -22.816 -5.087 3.688 1.00 76.06 83 ALA A CA 1
ATOM 584 C C . ALA A 1 83 ? -21.361 -5.132 3.198 1.00 76.06 83 ALA A C 1
ATOM 586 O O . ALA A 1 83 ? -21.028 -4.528 2.181 1.00 76.06 83 ALA A O 1
ATOM 587 N N . GLY A 1 84 ? -20.507 -5.860 3.914 1.00 83.88 84 GLY A N 1
ATOM 588 C CA . GLY A 1 84 ? -19.077 -5.908 3.622 1.00 83.88 84 GLY A CA 1
ATOM 589 C C . GLY A 1 84 ? -18.217 -5.010 4.518 1.00 83.88 84 GLY A C 1
ATOM 590 O O . GLY A 1 84 ? -17.021 -5.254 4.580 1.00 83.88 84 GLY A O 1
ATOM 591 N N . GLU A 1 85 ? -18.792 -4.067 5.269 1.00 89.06 85 GLU A N 1
ATOM 592 C CA . GLU A 1 85 ? -18.054 -3.121 6.137 1.00 89.06 85 GLU A CA 1
ATOM 593 C C . GLU A 1 85 ? -17.864 -3.608 7.585 1.00 89.06 85 GLU A C 1
ATOM 595 O O . GLU A 1 85 ? -17.298 -2.907 8.420 1.00 89.06 85 GLU A O 1
ATOM 600 N N . CYS A 1 86 ? -18.345 -4.812 7.895 1.00 95.62 86 CYS A N 1
ATOM 601 C CA . CYS A 1 86 ? -18.231 -5.456 9.202 1.00 95.62 86 CYS A CA 1
ATOM 602 C C . CYS A 1 86 ? -17.563 -6.823 9.081 1.00 95.62 86 CYS A C 1
ATOM 604 O O . CYS A 1 86 ? -17.781 -7.513 8.083 1.00 95.62 86 CYS A O 1
ATOM 606 N N . ALA A 1 87 ? -16.841 -7.248 10.116 1.00 96.69 87 ALA A N 1
ATOM 607 C CA . ALA A 1 87 ? -16.179 -8.546 10.124 1.00 96.69 87 ALA A CA 1
ATOM 608 C C . ALA A 1 87 ? -17.155 -9.721 9.924 1.00 96.69 87 ALA A C 1
ATOM 610 O O . ALA A 1 87 ? -18.337 -9.618 10.278 1.00 96.69 87 ALA A O 1
ATOM 611 N N . SER A 1 88 ? -16.683 -10.818 9.333 1.00 95.12 88 SER A N 1
ATOM 612 C CA . SER A 1 88 ? -17.481 -12.016 9.057 1.00 95.12 88 SER A CA 1
ATOM 613 C C . SER A 1 88 ? -16.649 -13.274 9.273 1.00 95.12 88 SER A C 1
ATOM 615 O O . SER A 1 88 ? -15.709 -13.458 8.514 1.00 95.12 88 SER A O 1
ATOM 617 N N . PRO A 1 89 ? -17.125 -14.256 10.069 1.00 95.06 89 PRO A N 1
ATOM 618 C CA . PRO A 1 89 ? -16.404 -15.519 10.294 1.00 95.06 89 PRO A CA 1
ATOM 619 C C . PRO A 1 89 ? -16.107 -16.353 9.035 1.00 95.06 89 PRO A C 1
ATOM 621 O O . PRO A 1 89 ? -15.508 -17.422 9.104 1.00 95.06 89 PRO A O 1
ATOM 624 N N . ASN A 1 90 ? -16.674 -15.966 7.892 1.00 96.12 90 ASN A N 1
ATOM 625 C CA . ASN A 1 90 ? -16.574 -16.695 6.636 1.00 96.12 90 ASN A CA 1
ATOM 626 C C . ASN A 1 90 ? -15.835 -15.909 5.550 1.00 96.12 90 ASN A C 1
ATOM 628 O O . ASN A 1 90 ? -15.848 -16.372 4.408 1.00 96.12 90 ASN A O 1
ATOM 632 N N . HIS A 1 91 ? -15.280 -14.732 5.853 1.00 96.56 91 HIS A N 1
ATOM 633 C CA . HIS A 1 91 ? -14.590 -13.902 4.875 1.00 96.56 91 HIS A CA 1
ATOM 634 C C . HIS A 1 91 ? -13.535 -13.024 5.535 1.00 96.56 91 HIS A C 1
ATOM 636 O O . HIS A 1 91 ? -13.889 -12.059 6.202 1.00 96.56 91 HIS A O 1
ATOM 642 N N . LYS A 1 92 ? -12.271 -13.270 5.188 1.00 98.06 92 LYS A N 1
ATOM 643 C CA . LYS A 1 92 ? -11.112 -12.641 5.819 1.00 98.06 92 LYS A CA 1
ATOM 644 C C . LYS A 1 92 ? -11.198 -11.121 5.885 1.00 98.06 92 LYS A C 1
ATOM 646 O O . LYS A 1 92 ? -11.397 -10.460 4.859 1.00 98.06 92 LYS A O 1
ATOM 651 N N . ASP A 1 93 ? -10.902 -10.578 7.055 1.00 98.12 93 ASP A N 1
ATOM 652 C CA . ASP A 1 93 ? -10.911 -9.160 7.365 1.00 98.12 93 ASP A CA 1
ATOM 653 C C . ASP A 1 93 ? -9.569 -8.695 7.957 1.00 98.12 93 ASP A C 1
ATOM 655 O O . ASP A 1 93 ? -8.927 -9.364 8.764 1.00 98.12 93 ASP A O 1
ATOM 659 N N . ILE A 1 94 ? -9.135 -7.496 7.573 1.00 98.31 94 ILE A N 1
ATOM 660 C CA . ILE A 1 94 ? -7.996 -6.804 8.191 1.00 98.31 94 ILE A CA 1
ATOM 661 C C . ILE A 1 94 ? -8.466 -5.421 8.612 1.00 98.31 94 ILE A C 1
ATOM 663 O O . ILE A 1 94 ? -9.031 -4.690 7.801 1.00 98.31 94 ILE A O 1
ATOM 667 N N . PHE A 1 95 ? -8.197 -5.038 9.859 1.00 98.38 95 PHE A N 1
ATOM 668 C CA . PHE A 1 95 ? -8.535 -3.717 10.379 1.00 98.38 95 PHE A CA 1
ATOM 669 C C . PHE A 1 95 ? -7.281 -2.868 10.562 1.00 98.38 95 PHE A C 1
ATOM 671 O O . PHE A 1 95 ? -6.299 -3.302 11.164 1.00 98.38 95 PHE A O 1
ATOM 678 N N . VAL A 1 96 ? -7.335 -1.636 10.065 1.00 98.44 96 VAL A N 1
ATOM 679 C CA . VAL A 1 96 ? -6.283 -0.631 10.220 1.00 98.44 96 VAL A CA 1
ATOM 680 C C . VAL A 1 96 ? -6.911 0.640 10.772 1.00 98.44 96 VAL A C 1
ATOM 682 O O . VAL A 1 96 ? -7.912 1.118 10.248 1.00 98.44 96 VAL A O 1
ATOM 685 N N . GLU A 1 97 ? -6.322 1.202 11.816 1.00 97.56 97 GLU A N 1
ATOM 686 C CA . GLU A 1 97 ? -6.577 2.575 12.243 1.00 97.56 97 GLU A CA 1
ATOM 687 C C . GLU A 1 97 ? -5.466 3.456 11.682 1.00 97.56 97 GLU A C 1
ATOM 689 O O . GLU A 1 97 ? -4.293 3.129 11.840 1.00 97.56 97 GLU A O 1
ATOM 694 N N . ALA A 1 98 ? -5.833 4.531 10.991 1.00 97.44 98 ALA A N 1
ATOM 695 C CA . ALA A 1 98 ? -4.904 5.442 10.346 1.00 97.44 98 ALA A CA 1
ATOM 696 C C . ALA A 1 98 ? -5.071 6.859 10.899 1.00 97.44 98 ALA A C 1
ATOM 698 O O . ALA A 1 98 ? -6.027 7.563 10.558 1.00 97.44 98 ALA A O 1
ATOM 699 N N . ASP A 1 99 ? -4.086 7.279 11.686 1.00 97.31 99 ASP A N 1
ATOM 700 C CA . ASP A 1 99 ? -3.960 8.638 12.199 1.00 97.31 99 ASP A CA 1
ATOM 701 C C . ASP A 1 99 ? -2.927 9.425 11.397 1.00 97.31 99 ASP A C 1
ATOM 703 O O . ASP A 1 99 ? -2.038 8.865 10.745 1.00 97.31 99 ASP A O 1
ATOM 707 N N . PHE A 1 100 ? -3.035 10.753 11.419 1.00 97.56 100 PHE A N 1
ATOM 708 C CA . PHE A 1 100 ? -2.237 11.584 10.523 1.00 97.56 100 PHE A CA 1
ATOM 709 C C . PHE A 1 100 ? -1.858 12.950 11.088 1.00 97.56 100 PHE A C 1
ATOM 711 O O . PHE A 1 100 ? -2.647 13.644 11.733 1.00 97.56 100 PHE A O 1
ATOM 718 N N . MET A 1 101 ? -0.638 13.394 10.786 1.00 96.19 101 MET A N 1
ATOM 719 C CA . MET A 1 101 ? -0.226 14.777 11.033 1.00 96.19 101 MET A CA 1
ATOM 720 C C . MET A 1 101 ? -1.008 15.754 10.154 1.00 96.19 101 MET A C 1
ATOM 722 O O . MET A 1 101 ? -1.531 15.399 9.096 1.00 96.19 101 MET A O 1
ATOM 726 N N . GLN A 1 102 ? -1.046 17.026 10.555 1.00 93.06 102 GLN A N 1
ATOM 727 C CA . GLN A 1 102 ? -1.592 18.091 9.717 1.00 93.06 102 GLN A CA 1
ATOM 728 C C . GLN A 1 102 ? -1.015 18.004 8.295 1.00 93.06 102 GLN A C 1
ATOM 730 O O . GLN A 1 102 ? 0.174 17.751 8.116 1.00 93.06 102 GLN A O 1
ATOM 735 N N . PHE A 1 103 ? -1.867 18.210 7.289 1.00 90.75 103 PHE A N 1
ATOM 736 C CA . PHE A 1 103 ? -1.550 18.094 5.856 1.00 90.75 103 PHE A CA 1
ATOM 737 C C . PHE A 1 103 ? -1.262 16.678 5.340 1.00 90.75 103 PHE A C 1
ATOM 739 O O . PHE A 1 103 ? -1.285 16.500 4.132 1.00 90.75 103 PHE A O 1
ATOM 746 N N . HIS A 1 104 ? -1.097 15.678 6.208 1.00 93.12 104 HIS A N 1
ATOM 747 C CA . HIS A 1 104 ? -0.748 14.300 5.838 1.00 93.12 104 HIS A CA 1
ATOM 748 C C . HIS A 1 104 ? -1.941 13.344 5.937 1.00 93.12 104 HIS A C 1
ATOM 750 O O . HIS A 1 104 ? -1.766 12.147 6.137 1.00 93.12 104 HIS A O 1
ATOM 756 N N . ARG A 1 105 ? -3.172 13.861 5.808 1.00 91.19 105 ARG A N 1
ATOM 757 C CA . ARG A 1 105 ? -4.361 13.004 5.726 1.00 91.19 105 ARG A CA 1
ATOM 758 C C . ARG A 1 105 ? -4.189 12.042 4.542 1.00 91.19 105 ARG A C 1
ATOM 760 O O . ARG A 1 105 ? -3.946 12.550 3.446 1.00 91.19 105 ARG A O 1
ATOM 767 N N . PRO A 1 106 ? -4.347 10.717 4.733 1.00 87.19 106 PRO A N 1
ATOM 768 C CA . PRO A 1 106 ? -4.202 9.757 3.647 1.00 87.19 106 PRO A CA 1
ATOM 769 C C . PRO A 1 106 ? -5.113 10.111 2.477 1.00 87.19 106 PRO A C 1
ATOM 771 O O . PRO A 1 106 ? -6.282 10.462 2.682 1.00 87.19 106 PRO A O 1
ATOM 774 N N . ASP A 1 107 ? -4.591 10.002 1.258 1.00 79.75 107 ASP A N 1
ATOM 775 C CA . ASP A 1 107 ? -5.394 10.141 0.051 1.00 79.75 107 ASP A CA 1
ATOM 776 C C . ASP A 1 107 ? -6.465 9.032 0.034 1.00 79.75 107 ASP A C 1
ATOM 778 O O . ASP A 1 107 ? -6.122 7.845 -0.022 1.00 79.75 107 ASP A O 1
ATOM 782 N N . PRO A 1 108 ? -7.766 9.377 0.075 1.00 74.25 108 PRO A N 1
ATOM 783 C CA . PRO A 1 108 ? -8.833 8.381 0.077 1.00 74.25 108 PRO A CA 1
ATOM 784 C C . PRO A 1 108 ? -8.815 7.486 -1.170 1.00 74.25 108 PRO A C 1
ATOM 786 O O . PRO A 1 108 ? -9.253 6.340 -1.089 1.00 74.25 108 PRO A O 1
ATOM 789 N N . VAL A 1 109 ? -8.288 7.967 -2.303 1.00 71.25 109 VAL A N 1
ATOM 790 C CA . VAL A 1 109 ? -8.133 7.162 -3.524 1.00 71.25 109 VAL A CA 1
ATOM 791 C C . VAL A 1 109 ? -7.044 6.109 -3.332 1.00 71.25 109 VAL A C 1
ATOM 793 O O . VAL A 1 109 ? -7.243 4.950 -3.685 1.00 71.25 109 VAL A O 1
ATOM 796 N N . ALA A 1 110 ? -5.914 6.481 -2.726 1.00 78.69 110 ALA A N 1
ATOM 797 C CA . ALA A 1 110 ? -4.830 5.547 -2.433 1.00 78.69 110 ALA A CA 1
ATOM 798 C C . ALA A 1 110 ? -5.306 4.428 -1.497 1.00 78.69 110 ALA A C 1
ATOM 800 O O . ALA A 1 110 ? -5.093 3.251 -1.783 1.00 78.69 110 ALA A O 1
ATOM 801 N N . ILE A 1 111 ? -6.021 4.789 -0.426 1.00 82.50 111 ILE A N 1
ATOM 802 C CA . ILE A 1 111 ? -6.592 3.825 0.524 1.00 82.50 111 ILE A CA 1
ATOM 803 C C . ILE A 1 111 ? -7.600 2.893 -0.160 1.00 82.50 111 ILE A C 1
ATOM 805 O O . ILE A 1 111 ? -7.528 1.677 0.025 1.00 82.50 111 ILE A O 1
ATOM 809 N N . ALA A 1 112 ? -8.499 3.430 -0.989 1.00 76.31 112 ALA A N 1
ATOM 810 C CA . ALA A 1 112 ? -9.463 2.625 -1.738 1.00 76.31 112 ALA A CA 1
ATOM 811 C C . ALA A 1 112 ? -8.779 1.667 -2.729 1.00 76.31 112 ALA A C 1
ATOM 813 O O . ALA A 1 112 ? -9.174 0.506 -2.831 1.00 76.31 112 ALA A O 1
ATOM 814 N N . ASN A 1 113 ? -7.722 2.113 -3.415 1.00 76.50 113 ASN A N 1
ATOM 815 C CA . ASN A 1 113 ? -6.956 1.272 -4.334 1.00 76.50 113 ASN A CA 1
ATOM 816 C C . ASN A 1 113 ? -6.277 0.105 -3.605 1.00 76.50 113 ASN A C 1
ATOM 818 O O . ASN A 1 113 ? -6.325 -1.022 -4.099 1.00 76.50 113 ASN A O 1
ATOM 822 N N . VAL A 1 114 ? -5.696 0.345 -2.421 1.00 87.88 114 VAL A N 1
ATOM 823 C CA . VAL A 1 114 ? -5.132 -0.733 -1.590 1.00 87.88 114 VAL A CA 1
ATOM 824 C C . VAL A 1 114 ? -6.242 -1.677 -1.128 1.00 87.88 114 VAL A C 1
ATOM 826 O O . VAL A 1 114 ? -6.113 -2.888 -1.286 1.00 87.88 114 VAL A O 1
ATOM 829 N N . ALA A 1 115 ? -7.372 -1.160 -0.642 1.00 85.56 115 ALA A N 1
ATOM 830 C CA . ALA A 1 115 ? -8.494 -2.004 -0.232 1.00 85.56 115 ALA A CA 1
ATOM 831 C C . ALA A 1 115 ? -9.027 -2.876 -1.384 1.00 85.56 115 ALA A C 1
ATOM 833 O O . ALA A 1 115 ? -9.315 -4.055 -1.183 1.00 85.56 115 ALA A O 1
ATOM 834 N N . ASN A 1 116 ? -9.086 -2.340 -2.606 1.00 80.44 116 ASN A N 1
ATOM 835 C CA . ASN A 1 116 ? -9.451 -3.103 -3.797 1.00 80.44 116 ASN A CA 1
ATOM 836 C C . ASN A 1 116 ? -8.422 -4.197 -4.119 1.00 80.44 116 ASN A C 1
ATOM 838 O O . ASN A 1 116 ? -8.824 -5.318 -4.421 1.00 80.44 116 ASN A O 1
ATOM 842 N N . ALA A 1 117 ? -7.120 -3.911 -4.013 1.00 83.31 117 ALA A N 1
ATOM 843 C CA . ALA A 1 117 ? -6.064 -4.903 -4.231 1.00 83.31 117 ALA A CA 1
ATOM 844 C C . ALA A 1 117 ? -6.221 -6.125 -3.308 1.00 83.31 117 ALA A C 1
ATOM 846 O O . ALA A 1 117 ? -6.172 -7.266 -3.777 1.00 83.31 117 ALA A O 1
ATOM 847 N N . PHE A 1 118 ? -6.502 -5.886 -2.022 1.00 94.94 118 PHE A N 1
ATOM 848 C CA . PHE A 1 118 ? -6.838 -6.935 -1.053 1.00 94.94 118 PHE A CA 1
ATOM 849 C C . PHE A 1 118 ? -8.161 -7.634 -1.406 1.00 94.94 118 PHE A C 1
ATOM 851 O O . PHE A 1 118 ? -8.229 -8.865 -1.394 1.00 94.94 118 PHE A O 1
ATOM 858 N N . GLY A 1 119 ? -9.188 -6.883 -1.810 1.00 89.69 119 GLY A N 1
ATOM 859 C CA . GLY A 1 119 ? -10.499 -7.418 -2.193 1.00 89.69 119 GLY A CA 1
ATOM 860 C C . GLY A 1 119 ? -10.468 -8.364 -3.399 1.00 89.69 119 GLY A C 1
ATOM 861 O O . GLY A 1 119 ? -11.309 -9.252 -3.503 1.00 89.69 119 GLY A O 1
ATOM 862 N N . ILE A 1 120 ? -9.476 -8.229 -4.285 1.00 84.06 120 ILE A N 1
ATOM 863 C CA . ILE A 1 120 ? -9.256 -9.137 -5.423 1.00 84.06 120 ILE A CA 1
ATOM 864 C C . ILE A 1 120 ? -8.088 -10.111 -5.206 1.00 84.06 120 ILE A C 1
ATOM 866 O O . ILE A 1 120 ? -7.638 -10.759 -6.159 1.00 84.06 120 ILE A O 1
ATOM 870 N N . ALA A 1 121 ? -7.545 -10.211 -3.990 1.00 91.88 121 ALA A N 1
ATOM 871 C CA . ALA A 1 121 ? -6.470 -11.144 -3.675 1.00 91.88 121 ALA A CA 1
ATOM 872 C C . ALA A 1 121 ? -6.911 -12.600 -3.944 1.00 91.88 121 ALA A C 1
ATOM 874 O O . ALA A 1 121 ? -8.058 -12.964 -3.677 1.00 91.88 121 ALA A O 1
ATOM 875 N N . PRO A 1 122 ? -6.021 -13.479 -4.444 1.00 92.50 122 PRO A N 1
ATOM 876 C CA . PRO A 1 122 ? -6.346 -14.867 -4.768 1.00 92.50 122 PRO A CA 1
ATOM 877 C C . PRO A 1 122 ? -6.360 -15.760 -3.511 1.00 92.50 122 PRO A C 1
ATOM 879 O O . PRO A 1 122 ? -5.808 -16.860 -3.508 1.00 92.50 122 PRO A O 1
ATOM 882 N N . VAL A 1 123 ? -6.965 -15.273 -2.428 1.00 94.12 123 VAL A N 1
ATOM 883 C CA . VAL A 1 123 ? -7.101 -15.967 -1.144 1.00 94.12 123 VAL A CA 1
ATOM 884 C C . VAL A 1 123 ? -8.538 -16.452 -1.022 1.00 94.12 123 VAL A C 1
ATOM 886 O O . VAL A 1 123 ? -9.460 -15.679 -1.242 1.00 94.12 123 VAL A O 1
ATOM 889 N N . THR A 1 124 ? -8.740 -17.734 -0.728 1.00 96.06 124 THR A N 1
ATOM 890 C CA . THR A 1 124 ? -10.073 -18.352 -0.659 1.00 96.06 124 THR A CA 1
ATOM 891 C C . THR A 1 124 ? -10.711 -18.190 0.713 1.00 96.06 124 THR A C 1
ATOM 893 O O . THR A 1 124 ? -10.020 -18.346 1.721 1.00 96.06 124 THR A O 1
ATOM 896 N N . ASN A 1 125 ? -12.032 -18.016 0.737 1.00 97.06 125 ASN A N 1
ATOM 897 C CA . ASN A 1 125 ? -12.828 -17.867 1.951 1.00 97.06 125 ASN A CA 1
ATOM 898 C C . ASN A 1 125 ? -13.875 -18.992 2.114 1.00 97.06 125 ASN A C 1
ATOM 900 O O . ASN A 1 125 ? -14.323 -19.567 1.114 1.00 97.06 125 ASN A O 1
ATOM 904 N N . PRO A 1 126 ? -14.300 -19.315 3.355 1.00 97.06 126 PRO A N 1
ATOM 905 C CA . PRO A 1 126 ? -15.382 -20.270 3.618 1.00 97.06 126 PRO A CA 1
ATOM 906 C C . PRO A 1 126 ? -16.722 -19.931 2.951 1.00 97.06 126 PRO A C 1
ATOM 908 O O . PRO A 1 126 ? -17.503 -20.838 2.663 1.00 97.06 126 PRO A O 1
ATOM 911 N N . ASP A 1 127 ? -16.989 -18.653 2.672 1.00 93.81 127 ASP A N 1
ATOM 912 C CA . ASP A 1 127 ? -18.184 -18.204 1.945 1.00 93.81 127 ASP A CA 1
ATOM 913 C C . ASP A 1 127 ? -18.191 -18.567 0.441 1.00 93.81 127 ASP A C 1
ATOM 915 O O . ASP A 1 127 ? -19.188 -18.345 -0.250 1.00 93.81 127 ASP A O 1
ATOM 919 N N . GLY A 1 128 ? -17.105 -19.160 -0.068 1.00 93.19 128 GLY A N 1
ATOM 920 C CA . GLY A 1 128 ? -16.949 -19.573 -1.462 1.00 93.19 128 GLY A CA 1
ATOM 921 C C . GLY A 1 128 ? -16.448 -18.473 -2.401 1.00 93.19 128 GLY A C 1
ATOM 922 O O . GLY A 1 128 ? -16.337 -18.716 -3.605 1.00 93.19 128 GLY A O 1
ATOM 923 N N . THR A 1 129 ? -16.134 -17.287 -1.880 1.00 91.94 129 THR A N 1
ATOM 924 C CA . THR A 1 129 ? -15.532 -16.175 -2.624 1.00 91.94 129 THR A CA 1
ATOM 925 C C . THR A 1 129 ? -14.020 -16.098 -2.391 1.00 91.94 129 THR A C 1
ATOM 927 O O . THR A 1 129 ? -13.444 -16.859 -1.606 1.00 91.94 129 THR A O 1
ATOM 930 N N . THR A 1 130 ? -13.350 -15.202 -3.115 1.00 90.88 130 THR A N 1
ATOM 931 C CA . THR A 1 130 ? -11.936 -14.872 -2.902 1.00 90.88 130 THR A CA 1
ATOM 932 C C . THR A 1 130 ? -11.780 -13.422 -2.472 1.00 90.88 130 THR A C 1
ATOM 934 O O . THR A 1 130 ? -12.647 -12.610 -2.787 1.00 90.88 130 THR A O 1
ATOM 937 N N . GLY A 1 131 ? -10.656 -13.099 -1.841 1.00 95.19 131 GLY A N 1
ATOM 938 C CA . GLY A 1 131 ? -10.297 -11.741 -1.440 1.00 95.19 131 GLY A CA 1
ATOM 939 C C . GLY A 1 131 ? -10.145 -11.594 0.068 1.00 95.19 131 GLY A C 1
ATOM 940 O O . GLY A 1 131 ? -10.361 -12.535 0.830 1.00 95.19 131 GLY A O 1
ATOM 941 N N . ILE A 1 132 ? -9.728 -10.403 0.479 1.00 96.44 132 ILE A N 1
ATOM 942 C CA . ILE A 1 132 ? -9.644 -9.969 1.872 1.00 96.44 132 ILE A CA 1
ATOM 943 C C . ILE A 1 132 ? -10.275 -8.583 1.947 1.00 96.44 132 ILE A C 1
ATOM 945 O O . ILE A 1 132 ? -9.973 -7.712 1.128 1.00 96.44 132 ILE A O 1
ATOM 949 N N . ARG A 1 133 ? -11.132 -8.350 2.936 1.00 95.62 133 ARG A N 1
ATOM 950 C CA . ARG A 1 133 ? -11.717 -7.031 3.177 1.00 95.62 133 ARG A CA 1
ATOM 951 C C . ARG A 1 133 ? -10.788 -6.230 4.077 1.00 95.62 133 ARG A C 1
ATOM 953 O O . ARG A 1 133 ? -10.572 -6.569 5.236 1.00 95.62 133 ARG A O 1
ATOM 960 N N . LEU A 1 134 ? -10.215 -5.170 3.520 1.00 96.31 134 LEU A N 1
ATOM 961 C CA . LEU A 1 134 ? -9.367 -4.244 4.258 1.00 96.31 134 LEU A CA 1
ATOM 962 C C . LEU A 1 134 ? -10.203 -3.056 4.753 1.00 96.31 134 LEU A C 1
ATOM 964 O O . LEU A 1 134 ? -10.670 -2.237 3.961 1.00 96.31 134 LEU A O 1
ATOM 968 N N . HIS A 1 135 ? -10.354 -2.958 6.069 1.00 96.25 135 HIS A N 1
ATOM 969 C CA . HIS A 1 135 ? -11.111 -1.924 6.769 1.00 96.25 135 HIS A CA 1
ATOM 970 C C . HIS A 1 135 ? -10.156 -0.859 7.303 1.00 96.25 135 HIS A C 1
ATOM 972 O O . HIS A 1 135 ? -9.537 -1.044 8.351 1.00 96.25 135 HIS A O 1
ATOM 978 N N . VAL A 1 136 ? -10.026 0.261 6.590 1.00 94.25 136 VAL A N 1
ATOM 979 C CA . VAL A 1 136 ? -9.144 1.369 6.991 1.00 94.25 136 VAL A CA 1
ATOM 980 C C . VAL A 1 136 ? -9.958 2.488 7.629 1.00 94.25 136 VAL A C 1
ATOM 982 O O . VAL A 1 136 ? -10.629 3.267 6.953 1.00 94.25 136 VAL A O 1
ATOM 985 N N . GLN A 1 137 ? -9.869 2.594 8.949 1.00 93.50 137 GLN A N 1
ATOM 986 C CA . GLN A 1 137 ? -10.449 3.677 9.727 1.00 93.50 137 GLN A CA 1
ATOM 987 C C . GLN A 1 137 ? -9.496 4.878 9.723 1.00 93.50 137 GLN A C 1
ATOM 989 O O . GLN A 1 137 ? -8.583 4.942 10.539 1.00 93.50 137 GLN A O 1
ATOM 994 N N . ILE A 1 138 ? -9.709 5.834 8.812 1.00 91.00 138 ILE A N 1
ATOM 995 C CA . ILE A 1 138 ? -9.040 7.144 8.887 1.00 91.00 138 ILE A CA 1
ATOM 996 C C . ILE A 1 138 ? -9.674 7.925 10.040 1.00 91.00 138 ILE A C 1
ATOM 998 O O . ILE A 1 138 ? -10.828 8.348 9.922 1.00 91.00 138 ILE A O 1
ATOM 1002 N N . ASP A 1 139 ? -8.934 8.101 11.131 1.00 90.56 139 ASP A N 1
ATOM 1003 C CA . ASP A 1 139 ? -9.477 8.587 12.400 1.00 90.56 139 ASP A CA 1
ATOM 1004 C C . ASP A 1 139 ? -9.028 10.023 12.703 1.00 90.56 139 ASP A C 1
ATOM 1006 O O . ASP A 1 139 ? -9.649 10.978 12.213 1.00 90.56 139 ASP A O 1
ATOM 1010 N N . ASP A 1 140 ? -7.948 10.209 13.461 1.00 90.88 140 ASP A N 1
ATOM 1011 C CA . ASP A 1 140 ? -7.602 11.511 14.017 1.00 90.88 140 ASP A CA 1
ATOM 1012 C C . ASP A 1 140 ? -6.540 12.268 13.209 1.00 90.88 140 ASP A C 1
ATOM 1014 O O . ASP A 1 140 ? -5.472 11.761 12.852 1.00 90.88 140 ASP A O 1
ATOM 1018 N N . GLN A 1 141 ? -6.799 13.569 13.014 1.00 93.56 141 GLN A N 1
ATOM 1019 C CA . GLN A 1 141 ? -5.713 14.513 12.770 1.00 93.56 141 GLN A CA 1
ATOM 1020 C C . GLN A 1 141 ? -5.047 14.829 14.107 1.00 93.56 141 GLN A C 1
ATOM 1022 O O . GLN A 1 141 ? -5.677 15.406 14.998 1.00 93.56 141 GLN A O 1
ATOM 1027 N N . LEU A 1 142 ? -3.757 14.536 14.217 1.00 95.94 142 LEU A N 1
ATOM 1028 C CA . LEU A 1 142 ? -2.996 14.760 15.438 1.00 95.94 142 LEU A CA 1
ATOM 1029 C C . LEU A 1 142 ? -2.966 16.247 15.818 1.00 95.94 142 LEU A C 1
ATOM 1031 O O . LEU A 1 142 ? -2.861 17.134 14.963 1.00 95.94 142 LEU A O 1
ATOM 1035 N N . THR A 1 143 ? -2.974 16.520 17.120 1.00 95.44 143 THR A N 1
ATOM 1036 C CA . THR A 1 143 ? -2.854 17.868 17.692 1.00 95.44 143 THR A CA 1
ATOM 1037 C C . THR A 1 143 ? -1.745 17.945 18.735 1.00 95.44 143 THR A C 1
ATOM 1039 O O . THR A 1 143 ? -1.346 16.949 19.342 1.00 95.44 143 THR A O 1
ATOM 1042 N N . THR A 1 144 ? -1.219 19.150 18.950 1.00 92.00 144 THR A N 1
ATOM 1043 C CA . THR A 1 144 ? -0.074 19.381 19.844 1.00 92.00 144 THR A CA 1
ATOM 1044 C C . THR A 1 144 ? -0.381 19.119 21.317 1.00 92.00 144 THR A C 1
ATOM 1046 O O . THR A 1 144 ? 0.543 18.931 22.101 1.00 92.00 144 THR A O 1
ATOM 1049 N N . ASP A 1 145 ? -1.656 19.170 21.711 1.00 88.12 145 ASP A N 1
ATOM 1050 C CA . ASP A 1 145 ? -2.098 19.009 23.101 1.00 88.12 145 ASP A CA 1
ATOM 1051 C C . ASP A 1 145 ? -2.759 17.651 23.389 1.00 88.12 145 ASP A C 1
ATOM 1053 O O . ASP A 1 145 ? -3.203 17.419 24.514 1.00 88.12 145 ASP A O 1
ATOM 1057 N N . GLY A 1 146 ? -2.812 16.749 22.402 1.00 86.88 146 GLY A N 1
ATOM 1058 C CA . GLY A 1 146 ? -3.427 15.429 22.557 1.00 86.88 146 GLY A CA 1
ATOM 1059 C C . GLY A 1 146 ? -4.960 15.441 22.550 1.00 86.88 146 GLY A C 1
ATOM 1060 O O . GLY A 1 146 ? -5.576 14.433 22.896 1.00 86.88 146 GLY A O 1
ATOM 1061 N N . THR A 1 147 ? -5.600 16.564 22.202 1.00 86.25 147 THR A N 1
ATOM 1062 C CA . THR A 1 147 ? -7.065 16.692 22.143 1.00 86.25 147 THR A CA 1
ATOM 1063 C C . THR A 1 147 ? -7.560 16.842 20.708 1.00 86.25 147 THR A C 1
ATOM 1065 O O . THR A 1 147 ? -6.958 17.553 19.912 1.00 86.25 147 THR A O 1
ATOM 1068 N N . VAL A 1 148 ? -8.714 16.266 20.366 1.00 80.25 148 VAL A N 1
ATOM 1069 C CA . VAL A 1 148 ? -9.273 16.348 18.996 1.00 80.25 148 VAL A CA 1
ATOM 1070 C C . VAL A 1 148 ? -9.619 17.768 18.522 1.00 80.25 148 VAL A C 1
ATOM 1072 O O . VAL A 1 148 ? -9.848 17.995 17.339 1.00 80.25 148 VAL A O 1
ATOM 1075 N N . THR A 1 149 ? -9.673 18.741 19.434 1.00 84.44 149 THR A N 1
ATOM 1076 C CA . THR A 1 149 ? -9.954 20.157 19.132 1.00 84.44 149 THR A CA 1
ATOM 1077 C C . THR A 1 149 ? -8.723 21.059 19.228 1.00 84.44 149 THR A C 1
ATOM 1079 O O . THR A 1 149 ? -8.844 22.274 19.064 1.00 84.44 149 THR A O 1
ATOM 1082 N N . GLY A 1 150 ? -7.568 20.491 19.570 1.00 89.06 150 GLY A N 1
ATOM 1083 C CA . GLY A 1 150 ? -6.332 21.228 19.786 1.00 89.06 150 GLY A CA 1
ATOM 1084 C C . GLY A 1 150 ? -5.723 21.802 18.504 1.00 89.06 150 GLY A C 1
ATOM 1085 O O . GLY A 1 150 ? -6.197 21.536 17.394 1.00 89.06 150 GLY A O 1
ATOM 1086 N N . PRO A 1 151 ? -4.640 22.587 18.624 1.00 93.06 151 PRO A N 1
ATOM 1087 C CA . PRO A 1 151 ? -3.878 23.047 17.470 1.00 93.06 151 PRO A CA 1
ATOM 1088 C C . PRO A 1 151 ? -3.315 21.850 16.683 1.00 93.06 151 PRO A C 1
ATOM 1090 O O . PRO A 1 151 ? -2.702 20.978 17.302 1.00 93.06 151 PRO A O 1
ATOM 1093 N N . PRO A 1 152 ? -3.475 21.796 15.347 1.00 94.12 152 PRO A N 1
ATOM 1094 C CA . PRO A 1 152 ? -2.931 20.710 14.536 1.00 94.12 152 PRO A CA 1
ATOM 1095 C C . PRO A 1 152 ? -1.426 20.507 14.749 1.00 94.12 152 PRO A C 1
ATOM 1097 O O . PRO A 1 152 ? -0.661 21.471 14.810 1.00 94.12 152 PRO A O 1
ATOM 1100 N N . LEU A 1 153 ? -1.006 19.248 14.854 1.00 95.31 153 LEU A N 1
ATOM 1101 C CA . LEU A 1 153 ? 0.392 18.861 14.988 1.00 95.31 153 LEU A CA 1
ATOM 1102 C C . LEU A 1 153 ? 1.007 18.658 13.605 1.00 95.31 153 LEU A C 1
ATOM 1104 O O . LEU A 1 153 ? 0.529 17.850 12.811 1.00 95.31 153 LEU A O 1
ATOM 1108 N N . HIS A 1 154 ? 2.122 19.337 13.365 1.00 95.88 154 HIS A N 1
ATOM 1109 C CA . HIS A 1 154 ? 3.024 19.044 12.262 1.00 95.88 154 HIS A CA 1
ATOM 1110 C C . HIS A 1 154 ? 4.462 19.092 12.774 1.00 95.88 154 HIS A C 1
ATOM 1112 O O . HIS A 1 154 ? 4.941 20.154 13.181 1.00 95.88 154 HIS A O 1
ATOM 1118 N N . THR A 1 155 ? 5.173 17.969 12.723 1.00 95.06 155 THR A N 1
ATOM 1119 C CA . THR A 1 155 ? 6.620 17.918 12.969 1.00 95.06 155 THR A CA 1
ATOM 1120 C C . THR A 1 155 ? 7.337 17.487 11.702 1.00 95.06 155 THR A C 1
ATOM 1122 O O . THR A 1 155 ? 6.796 16.747 10.886 1.00 95.06 155 THR A O 1
ATOM 1125 N N . THR A 1 156 ? 8.564 17.969 11.512 1.00 95.06 156 THR A N 1
ATOM 1126 C CA . THR A 1 156 ? 9.327 17.643 10.302 1.00 95.06 156 THR A CA 1
ATOM 1127 C C . THR A 1 156 ? 9.712 16.170 10.257 1.00 95.06 156 THR A C 1
ATOM 1129 O O . THR A 1 156 ? 9.635 15.568 9.190 1.00 95.06 156 THR A O 1
ATOM 1132 N N . ASN A 1 157 ? 10.098 15.600 11.402 1.00 96.88 157 ASN A N 1
ATOM 1133 C CA . ASN A 1 157 ? 10.515 14.208 11.510 1.00 96.88 157 ASN A CA 1
ATOM 1134 C C . ASN A 1 157 ? 9.753 13.488 12.625 1.00 96.88 157 ASN A C 1
ATOM 1136 O O . ASN A 1 157 ? 9.344 14.109 13.616 1.00 96.88 157 ASN A O 1
ATOM 1140 N N . THR A 1 158 ? 9.629 12.175 12.466 1.00 96.69 158 THR A N 1
ATOM 1141 C CA . THR A 1 158 ? 9.099 11.243 13.461 1.00 96.69 158 THR A CA 1
ATOM 1142 C C . THR A 1 158 ? 10.035 10.050 13.597 1.00 96.69 158 THR A C 1
ATOM 1144 O O . THR A 1 158 ? 10.454 9.469 12.595 1.00 96.69 158 THR A O 1
ATOM 1147 N N . ALA A 1 159 ? 10.355 9.676 14.832 1.00 95.38 159 ALA A N 1
ATOM 1148 C CA . ALA A 1 159 ? 11.140 8.487 15.135 1.00 95.38 159 ALA A CA 1
ATOM 1149 C C . ALA A 1 159 ? 10.236 7.285 15.446 1.00 95.38 159 ALA A C 1
ATOM 1151 O O . ALA A 1 159 ? 9.335 7.404 16.280 1.00 95.38 159 ALA A O 1
ATOM 1152 N N . LEU A 1 160 ? 10.542 6.134 14.849 1.00 92.12 160 LEU A N 1
ATOM 1153 C CA . LEU A 1 160 ? 10.012 4.808 15.177 1.00 92.12 160 LEU A CA 1
ATOM 1154 C C . LEU A 1 160 ? 11.218 3.886 15.403 1.00 92.12 160 LEU A C 1
ATOM 1156 O O . LEU A 1 160 ? 11.980 3.598 14.489 1.00 92.12 160 LEU A O 1
ATOM 1160 N N . VAL A 1 161 ? 11.481 3.500 16.645 1.00 88.88 161 VAL A N 1
ATOM 1161 C CA . VAL A 1 161 ? 12.759 2.875 17.027 1.00 88.88 161 VAL A CA 1
ATOM 1162 C C . VAL A 1 161 ? 12.590 1.352 17.103 1.00 88.88 161 VAL A C 1
ATOM 1164 O O . VAL A 1 161 ? 11.620 0.916 17.707 1.00 88.88 161 VAL A O 1
ATOM 1167 N N . PRO A 1 162 ? 13.542 0.518 16.622 1.00 87.12 162 PRO A N 1
ATOM 1168 C CA . PRO A 1 162 ? 14.843 0.882 16.047 1.00 87.12 162 PRO A CA 1
ATOM 1169 C C . PRO A 1 162 ? 14.928 1.077 14.523 1.00 87.12 162 PRO A C 1
ATOM 1171 O O . PRO A 1 162 ? 16.055 1.178 14.037 1.00 87.12 162 PRO A O 1
ATOM 1174 N N . CYS A 1 163 ? 13.834 1.136 13.753 1.00 86.88 163 CYS A N 1
ATOM 1175 C CA . CYS A 1 163 ? 13.980 1.391 12.308 1.00 86.88 163 CYS A CA 1
ATOM 1176 C C . CYS A 1 163 ? 14.570 2.773 12.003 1.00 86.88 163 CYS A C 1
ATOM 1178 O O . CYS A 1 163 ? 15.336 2.933 11.054 1.00 86.88 163 CYS A O 1
ATOM 1180 N N . THR A 1 164 ? 14.293 3.752 12.864 1.00 91.81 164 THR A N 1
ATOM 1181 C CA . THR A 1 164 ? 14.973 5.043 12.898 1.00 91.81 164 THR A CA 1
ATOM 1182 C C . THR A 1 164 ? 15.939 5.122 14.085 1.00 91.81 164 THR A C 1
ATOM 1184 O O . THR A 1 164 ? 15.773 4.430 15.097 1.00 91.81 164 THR A O 1
ATOM 1187 N N . PRO A 1 165 ? 16.916 6.047 14.046 1.00 92.88 165 PRO A N 1
ATOM 1188 C CA . PRO A 1 165 ? 17.609 6.496 15.247 1.00 92.88 165 PRO A CA 1
ATOM 1189 C C . PRO A 1 165 ? 16.639 7.024 16.316 1.00 92.88 165 PRO A C 1
ATOM 1191 O O . PRO A 1 165 ? 15.471 7.316 16.046 1.00 92.88 165 PRO A O 1
ATOM 1194 N N . LEU A 1 166 ? 17.153 7.197 17.537 1.00 93.12 166 LEU A N 1
ATOM 1195 C CA . LEU A 1 166 ? 16.428 7.883 18.609 1.00 93.12 166 LEU A CA 1
ATOM 1196 C C . LEU A 1 166 ? 16.012 9.303 18.170 1.00 93.12 166 LEU A C 1
ATOM 1198 O O . LEU A 1 166 ? 16.782 9.955 17.458 1.00 93.12 166 LEU A O 1
ATOM 1202 N N . PRO A 1 167 ? 14.851 9.807 18.631 1.00 94.94 167 PRO A N 1
ATOM 1203 C CA . PRO A 1 167 ? 14.372 11.137 18.263 1.00 94.94 167 PRO A CA 1
ATOM 1204 C C . PRO A 1 167 ? 15.362 12.229 18.685 1.00 94.94 167 PRO A C 1
ATOM 1206 O O . PRO A 1 167 ? 15.844 12.248 19.825 1.00 94.94 167 PRO A O 1
ATOM 1209 N N . ALA A 1 168 ? 15.646 13.164 17.777 1.00 94.06 168 ALA A N 1
ATOM 1210 C CA . ALA A 1 168 ? 16.362 14.393 18.095 1.00 94.06 168 ALA A CA 1
ATOM 1211 C C . ALA A 1 168 ? 15.426 15.424 18.756 1.00 94.06 168 ALA A C 1
ATOM 1213 O O . ALA A 1 168 ? 14.207 15.262 18.817 1.00 94.06 168 ALA A O 1
ATOM 1214 N N . ALA A 1 169 ? 15.992 16.520 19.268 1.00 93.44 169 ALA A N 1
ATOM 1215 C CA . ALA A 1 169 ? 15.190 17.597 19.842 1.00 93.44 169 ALA A CA 1
ATOM 1216 C C . ALA A 1 169 ? 14.259 18.213 18.780 1.00 93.44 169 ALA A C 1
ATOM 1218 O O . ALA A 1 169 ? 14.735 18.790 17.804 1.00 93.44 169 ALA A O 1
ATOM 1219 N N . GLY A 1 170 ? 12.946 18.127 19.009 1.00 91.94 170 GLY A N 1
ATOM 1220 C CA . GLY A 1 170 ? 11.914 18.624 18.092 1.00 91.94 170 GLY A CA 1
ATOM 1221 C C . GLY A 1 170 ? 11.319 17.561 17.165 1.00 91.94 170 GLY A C 1
ATOM 1222 O O . GLY A 1 170 ? 10.314 17.845 16.516 1.00 91.94 170 GLY A O 1
ATOM 1223 N N . ASP A 1 171 ? 11.883 16.351 17.140 1.00 95.94 171 ASP A N 1
ATOM 1224 C CA . ASP A 1 171 ? 11.269 15.218 16.451 1.00 95.94 171 ASP A CA 1
ATOM 1225 C C . ASP A 1 171 ? 10.063 14.703 17.249 1.00 95.94 171 ASP A C 1
ATOM 1227 O O . ASP A 1 171 ? 10.054 14.713 18.486 1.00 95.94 171 ASP A O 1
ATOM 1231 N N . ALA A 1 172 ? 9.050 14.215 16.536 1.00 96.25 172 ALA A N 1
ATOM 1232 C CA . ALA A 1 172 ? 8.003 13.405 17.141 1.00 96.25 172 ALA A CA 1
ATOM 1233 C C . ALA A 1 172 ? 8.509 11.981 17.421 1.00 96.25 172 ALA A C 1
ATOM 1235 O O . ALA A 1 172 ? 9.496 11.519 16.848 1.00 96.25 172 ALA A O 1
ATOM 1236 N N . ASN A 1 173 ? 7.805 11.260 18.290 1.00 95.38 173 ASN A N 1
ATOM 1237 C CA . ASN A 1 173 ? 8.066 9.855 18.582 1.00 95.38 173 ASN A CA 1
ATOM 1238 C C . ASN A 1 173 ? 6.783 9.047 18.357 1.00 95.38 173 ASN A C 1
ATOM 1240 O O . ASN A 1 173 ? 5.748 9.372 18.941 1.00 95.38 173 ASN A O 1
ATOM 1244 N N . TYR A 1 174 ? 6.869 8.020 17.512 1.00 95.00 174 TYR A N 1
ATOM 1245 C CA . TYR A 1 174 ? 5.746 7.189 17.088 1.00 95.00 174 TYR A CA 1
ATOM 1246 C C . TYR A 1 174 ? 5.014 6.570 18.280 1.00 95.00 174 TYR A C 1
ATOM 1248 O O . TYR A 1 174 ? 3.815 6.782 18.424 1.00 95.00 174 TYR A O 1
ATOM 1256 N N . ASP A 1 175 ? 5.734 5.907 19.189 1.00 91.81 175 ASP A N 1
ATOM 1257 C CA . ASP A 1 175 ? 5.129 5.224 20.342 1.00 91.81 175 ASP A CA 1
ATOM 1258 C C . ASP A 1 175 ? 4.409 6.201 21.274 1.00 91.81 175 ASP A C 1
ATOM 1260 O O . ASP A 1 175 ? 3.325 5.919 21.782 1.00 91.81 175 ASP A O 1
ATOM 1264 N N . THR A 1 176 ? 4.981 7.392 21.470 1.00 93.12 176 THR A N 1
ATOM 1265 C CA . THR A 1 176 ? 4.350 8.474 22.242 1.00 93.12 176 THR A CA 1
ATOM 1266 C C . THR A 1 176 ? 3.061 8.965 21.581 1.00 93.12 176 THR A C 1
ATOM 1268 O O . THR A 1 176 ? 2.072 9.229 22.273 1.00 93.12 176 THR A O 1
ATOM 1271 N N . LEU A 1 177 ? 3.055 9.087 20.250 1.00 95.50 177 LEU A N 1
ATOM 1272 C CA . LEU A 1 177 ? 1.859 9.458 19.498 1.00 95.50 177 LEU A CA 1
ATOM 1273 C C . LEU A 1 177 ? 0.810 8.342 19.565 1.00 95.50 177 LEU A C 1
ATOM 1275 O O . LEU A 1 177 ? -0.305 8.613 20.003 1.00 95.50 177 LEU A O 1
ATOM 1279 N N . LYS A 1 178 ? 1.170 7.091 19.263 1.00 94.62 178 LYS A N 1
ATOM 1280 C CA . LYS A 1 178 ? 0.287 5.917 19.379 1.00 94.62 178 LYS A CA 1
ATOM 1281 C C . LYS A 1 178 ? -0.316 5.794 20.779 1.00 94.62 178 LYS A C 1
ATOM 1283 O O . LYS A 1 178 ? -1.515 5.586 20.921 1.00 94.62 178 LYS A O 1
ATOM 1288 N N . ALA A 1 179 ? 0.474 5.983 21.837 1.00 91.56 179 ALA A N 1
ATOM 1289 C CA . ALA A 1 179 ? -0.021 5.940 23.215 1.00 91.56 179 ALA A CA 1
ATOM 1290 C C . ALA A 1 179 ? -1.081 7.016 23.522 1.00 91.56 179 ALA A C 1
ATOM 1292 O O . ALA A 1 179 ? -1.901 6.827 24.422 1.00 91.56 179 ALA A O 1
ATOM 1293 N N . THR A 1 180 ? -1.059 8.134 22.792 1.00 92.94 180 THR A N 1
ATOM 1294 C CA . THR A 1 180 ? -1.996 9.255 22.952 1.00 92.94 180 THR A CA 1
ATOM 1295 C C . THR A 1 180 ? -3.234 9.103 22.068 1.00 92.94 180 THR A C 1
ATOM 1297 O O . THR A 1 180 ? -4.331 9.470 22.495 1.00 92.94 180 THR A O 1
ATOM 1300 N N . TRP A 1 181 ? -3.057 8.580 20.854 1.00 95.31 181 TRP A N 1
ATOM 1301 C CA . TRP A 1 181 ? -4.044 8.672 19.780 1.00 95.31 181 TRP A CA 1
ATOM 1302 C C . TRP A 1 181 ? -4.703 7.343 19.401 1.00 95.31 181 TRP A C 1
ATOM 1304 O O . TRP A 1 181 ? -5.840 7.377 18.960 1.00 95.31 181 TRP A O 1
ATOM 1314 N N . PHE A 1 182 ? -4.107 6.191 19.732 1.00 95.44 182 PHE A N 1
ATOM 1315 C CA . PHE A 1 182 ? -4.701 4.892 19.404 1.00 95.44 182 PHE A CA 1
ATOM 1316 C C . PHE A 1 182 ? -6.123 4.709 19.972 1.00 95.44 182 PHE A C 1
ATOM 1318 O O . PHE A 1 182 ? -6.343 4.850 21.185 1.00 95.44 182 PHE A O 1
ATOM 1325 N N . GLY A 1 183 ? -7.049 4.292 19.105 1.00 94.56 183 GLY A N 1
ATOM 1326 C CA . GLY A 1 183 ? -8.492 4.171 19.315 1.00 94.56 183 GLY A CA 1
ATOM 1327 C C . GLY A 1 183 ? -9.207 5.506 19.178 1.00 94.56 183 GLY A C 1
ATOM 1328 O O . GLY A 1 183 ? -8.677 6.497 19.631 1.00 94.56 183 GLY A O 1
ATOM 1329 N N . THR A 1 184 ? -10.449 5.539 18.695 1.00 91.88 184 THR A N 1
ATOM 1330 C CA . THR A 1 184 ? -11.200 6.786 18.434 1.00 91.88 184 THR A CA 1
ATOM 1331 C C . THR A 1 184 ? -11.360 7.686 19.652 1.00 91.88 184 THR A C 1
ATOM 1333 O O . THR A 1 184 ? -11.399 7.228 20.797 1.00 91.88 184 THR A O 1
ATOM 1336 N N . ALA A 1 185 ? -11.607 8.977 19.423 1.00 91.25 185 ALA A N 1
ATOM 1337 C CA . ALA A 1 185 ? -11.904 9.944 20.484 1.00 91.25 185 ALA A CA 1
ATOM 1338 C C . ALA A 1 185 ? -12.999 9.470 21.463 1.00 91.25 185 ALA A C 1
ATOM 1340 O O . ALA A 1 185 ? -12.910 9.690 22.675 1.00 91.25 185 ALA A O 1
ATOM 1341 N N . ALA A 1 186 ? -14.026 8.781 20.951 1.00 89.75 186 ALA A N 1
ATOM 1342 C CA . ALA A 1 186 ? -15.088 8.193 21.763 1.00 89.75 186 ALA A CA 1
ATOM 1343 C C . ALA A 1 186 ? -14.594 7.000 22.602 1.00 89.75 186 ALA A C 1
ATOM 1345 O O . ALA A 1 186 ? -15.005 6.843 23.753 1.00 89.75 186 ALA A O 1
ATOM 1346 N N . GLU A 1 187 ? -13.701 6.172 22.056 1.00 92.19 187 GLU A N 1
ATOM 1347 C CA . GLU A 1 187 ? -13.078 5.049 22.761 1.00 92.19 187 GLU A CA 1
ATOM 1348 C C . GLU A 1 187 ? -12.121 5.534 23.857 1.00 92.19 187 GLU A C 1
ATOM 1350 O O . GLU A 1 187 ? -12.210 5.043 24.986 1.00 92.19 187 GLU A O 1
ATOM 1355 N N . ARG A 1 188 ? -11.281 6.539 23.568 1.00 92.31 188 ARG A N 1
ATOM 1356 C CA . ARG A 1 188 ? -10.361 7.161 24.541 1.00 92.31 188 ARG A CA 1
ATOM 1357 C C . ARG A 1 188 ? -11.102 7.933 25.636 1.00 92.31 188 ARG A C 1
ATOM 1359 O O . ARG A 1 188 ? -10.669 7.941 26.785 1.00 92.31 188 ARG A O 1
ATOM 1366 N N . GLY A 1 189 ? -12.234 8.556 25.302 1.00 91.19 189 GLY A N 1
ATOM 1367 C CA . GLY A 1 189 ? -13.070 9.313 26.239 1.00 91.19 189 GLY A CA 1
ATOM 1368 C C . GLY A 1 189 ? -14.015 8.468 27.106 1.00 91.19 189 GLY A C 1
ATOM 1369 O O . GLY A 1 189 ? -14.658 9.004 28.012 1.00 91.19 189 GLY A O 1
ATOM 1370 N N . ALA A 1 190 ? -14.135 7.163 26.848 1.00 89.56 190 ALA A N 1
ATOM 1371 C CA . ALA A 1 190 ? -15.052 6.292 27.578 1.00 89.56 190 ALA A CA 1
ATOM 1372 C C . ALA A 1 190 ? -14.599 6.039 29.028 1.00 89.56 190 ALA A C 1
ATOM 1374 O O . ALA A 1 190 ? -13.413 5.937 29.333 1.00 89.56 190 ALA A O 1
ATOM 1375 N N . THR A 1 191 ? -15.549 5.818 29.945 1.00 90.19 191 THR A N 1
ATOM 1376 C CA . THR A 1 191 ? -15.234 5.481 31.352 1.00 90.19 191 THR A CA 1
ATOM 1377 C C . THR A 1 191 ? -14.404 4.195 31.487 1.00 90.19 191 THR A C 1
ATOM 1379 O O . THR A 1 191 ? -13.670 4.030 32.458 1.00 90.19 191 THR A O 1
ATOM 1382 N N . ASN A 1 192 ? -14.504 3.291 30.511 1.00 84.00 192 ASN A N 1
ATOM 1383 C CA . ASN A 1 192 ? -13.749 2.043 30.404 1.00 84.00 192 ASN A CA 1
ATOM 1384 C C . ASN A 1 192 ? -12.718 2.071 29.256 1.00 84.00 192 ASN A C 1
ATOM 1386 O O . ASN A 1 192 ? -12.447 1.031 28.652 1.00 84.00 192 ASN A O 1
ATOM 1390 N N . ALA A 1 193 ? -12.156 3.245 28.938 1.00 89.31 193 ALA A N 1
ATOM 1391 C CA . ALA A 1 193 ? -11.216 3.432 27.828 1.00 89.31 193 ALA A CA 1
ATOM 1392 C C . ALA A 1 193 ? -10.076 2.402 27.826 1.00 89.31 193 ALA A C 1
ATOM 1394 O O . ALA A 1 193 ? -9.832 1.767 26.808 1.00 89.31 193 ALA A O 1
ATOM 1395 N N . ALA A 1 194 ? -9.443 2.145 28.976 1.00 86.44 194 ALA A N 1
ATOM 1396 C CA . ALA A 1 194 ? -8.355 1.168 29.074 1.00 86.44 194 ALA A CA 1
ATOM 1397 C C . ALA A 1 194 ? -8.759 -0.230 28.565 1.00 86.44 194 ALA A C 1
ATOM 1399 O O . ALA A 1 194 ? -8.005 -0.859 27.825 1.00 86.44 194 ALA A O 1
ATOM 1400 N N . GLN A 1 195 ? -9.963 -0.705 28.906 1.00 83.56 195 GLN A N 1
ATOM 1401 C CA . GLN A 1 195 ? -10.465 -1.984 28.403 1.00 83.56 195 GLN A CA 1
ATOM 1402 C C . GLN A 1 195 ? -10.784 -1.927 26.905 1.00 83.56 195 GLN A C 1
ATOM 1404 O O . GLN A 1 195 ? -10.449 -2.867 26.191 1.00 83.56 195 GLN A O 1
ATOM 1409 N N . ARG A 1 196 ? -11.395 -0.837 26.419 1.00 88.62 196 ARG A N 1
ATOM 1410 C CA . ARG A 1 196 ? -11.728 -0.667 24.992 1.00 88.62 196 ARG A CA 1
ATOM 1411 C C . ARG A 1 196 ? -10.475 -0.665 24.117 1.00 88.62 196 ARG A C 1
ATOM 1413 O O . ARG A 1 196 ? -10.380 -1.449 23.175 1.00 88.62 196 ARG A O 1
ATOM 1420 N N . LEU A 1 197 ? -9.478 0.136 24.487 1.00 89.69 197 LEU A N 1
ATOM 1421 C CA . LEU A 1 197 ? -8.204 0.215 23.772 1.00 89.69 197 LEU A CA 1
ATOM 1422 C C . LEU A 1 197 ? -7.449 -1.116 23.832 1.00 89.69 197 LEU A C 1
ATOM 1424 O O . LEU A 1 197 ? -6.927 -1.570 22.820 1.00 89.69 197 LEU A O 1
ATOM 1428 N N . SER A 1 198 ? -7.451 -1.790 24.986 1.00 84.31 198 SER A N 1
ATOM 1429 C CA . SER A 1 198 ? -6.871 -3.132 25.122 1.00 84.31 198 SER A CA 1
ATOM 1430 C C . SER A 1 198 ? -7.544 -4.149 24.190 1.00 84.31 198 SER A C 1
ATOM 1432 O O . SER A 1 198 ? -6.849 -4.922 23.535 1.00 84.31 198 SER A O 1
ATOM 1434 N N . THR A 1 199 ? -8.877 -4.112 24.048 1.00 86.62 199 THR A N 1
ATOM 1435 C CA . THR A 1 199 ? -9.573 -4.978 23.083 1.00 86.62 199 THR A CA 1
ATOM 1436 C C . THR A 1 199 ? -9.277 -4.619 21.629 1.00 86.62 199 THR A C 1
ATOM 1438 O O . THR A 1 199 ? -9.092 -5.525 20.823 1.00 86.62 199 THR A O 1
ATOM 1441 N N . LYS A 1 200 ? -9.184 -3.326 21.289 1.00 91.88 200 LYS A N 1
ATOM 1442 C CA . LYS A 1 200 ? -8.917 -2.864 19.918 1.00 91.88 200 LYS A CA 1
ATOM 1443 C C . LYS A 1 200 ? -7.554 -3.334 19.403 1.00 91.88 200 LYS A C 1
ATOM 1445 O O . LYS A 1 200 ? -7.462 -3.780 18.263 1.00 91.88 200 LYS A O 1
ATOM 1450 N N . ARG A 1 201 ? -6.533 -3.360 20.271 1.00 89.00 201 ARG A N 1
ATOM 1451 C CA . ARG A 1 201 ? -5.183 -3.878 19.953 1.00 89.00 201 ARG A CA 1
ATOM 1452 C C . ARG A 1 201 ? -5.175 -5.323 19.461 1.00 89.00 201 ARG A C 1
ATOM 1454 O O . ARG A 1 201 ? -4.232 -5.723 18.797 1.00 89.00 201 ARG A O 1
ATOM 1461 N N . TYR A 1 202 ? -6.196 -6.124 19.772 1.00 87.81 202 TYR A N 1
ATOM 1462 C CA . TYR A 1 202 ? -6.256 -7.493 19.268 1.00 87.81 202 TYR A CA 1
ATOM 1463 C C . TYR A 1 202 ? -6.650 -7.592 17.794 1.00 87.81 202 TYR A C 1
ATOM 1465 O O . TYR A 1 202 ? -6.407 -8.638 17.207 1.00 87.81 202 TYR A O 1
ATOM 1473 N N . ALA A 1 203 ? -7.258 -6.566 17.203 1.00 92.94 203 ALA A N 1
ATOM 1474 C CA . ALA A 1 203 ? -7.770 -6.638 15.833 1.00 92.94 203 ALA A CA 1
ATOM 1475 C C . ALA A 1 203 ? -7.142 -5.609 14.888 1.00 92.94 203 ALA A C 1
ATOM 1477 O O . ALA A 1 203 ? -7.098 -5.856 13.690 1.00 92.94 203 ALA A O 1
ATOM 1478 N N . TYR A 1 204 ? -6.665 -4.477 15.412 1.00 95.88 204 TYR A N 1
ATOM 1479 C CA . TYR A 1 204 ? -6.222 -3.357 14.588 1.00 95.88 204 TYR A CA 1
ATOM 1480 C C . TYR A 1 204 ? -4.700 -3.298 14.444 1.00 95.88 204 TYR A C 1
ATOM 1482 O O . TYR A 1 204 ? -3.965 -3.303 15.439 1.00 95.88 204 TYR A O 1
ATOM 1490 N N . HIS A 1 205 ? -4.261 -3.142 13.197 1.00 96.81 205 HIS A N 1
ATOM 1491 C CA . HIS A 1 205 ? -3.004 -2.481 12.872 1.00 96.81 205 HIS A CA 1
ATOM 1492 C C . HIS A 1 205 ? -3.155 -0.969 13.079 1.00 96.81 205 HIS A C 1
ATOM 1494 O O . HIS A 1 205 ? -4.243 -0.419 12.900 1.00 96.81 205 HIS A O 1
ATOM 1500 N N . TYR A 1 206 ? -2.075 -0.295 13.453 1.00 97.25 206 TYR A N 1
ATOM 1501 C CA . TYR A 1 206 ? -2.007 1.148 13.614 1.00 97.25 206 TYR A CA 1
ATOM 1502 C C . TYR A 1 206 ? -1.042 1.736 12.585 1.00 97.25 206 TYR A C 1
ATOM 1504 O O . TYR A 1 206 ? 0.128 1.364 12.502 1.00 97.25 206 TYR A O 1
ATOM 1512 N N . ALA A 1 207 ? -1.562 2.649 11.776 1.00 98.25 207 ALA A N 1
ATOM 1513 C CA . ALA A 1 207 ? -0.846 3.360 10.738 1.00 98.25 207 ALA A CA 1
ATOM 1514 C C . ALA A 1 207 ? -0.727 4.834 11.117 1.00 98.25 207 ALA A C 1
ATOM 1516 O O . ALA A 1 207 ? -1.720 5.480 11.450 1.00 98.25 207 ALA A O 1
ATOM 1517 N N . LEU A 1 208 ? 0.482 5.382 11.010 1.00 98.19 208 LEU A N 1
ATOM 1518 C CA . LEU A 1 208 ? 0.715 6.808 11.209 1.00 98.19 208 LEU A CA 1
ATOM 1519 C C . LEU A 1 208 ? 1.236 7.457 9.930 1.00 98.19 208 LEU A C 1
ATOM 1521 O O . LEU A 1 208 ? 2.320 7.121 9.453 1.00 98.19 208 LEU A O 1
ATOM 1525 N N . PHE A 1 209 ? 0.486 8.421 9.401 1.00 98.44 209 PHE A N 1
ATOM 1526 C CA . PHE A 1 209 ? 0.906 9.234 8.263 1.00 98.44 209 PHE A CA 1
ATOM 1527 C C . PHE A 1 209 ? 1.589 10.505 8.776 1.00 98.44 209 PHE A C 1
ATOM 1529 O O . PHE A 1 209 ? 0.963 11.396 9.362 1.00 98.44 209 PHE A O 1
ATOM 1536 N N . VAL A 1 210 ? 2.904 10.569 8.585 1.00 97.62 210 VAL A N 1
ATOM 1537 C CA . VAL A 1 210 ? 3.785 11.624 9.098 1.00 97.62 210 VAL A CA 1
ATOM 1538 C C . VAL A 1 210 ? 4.493 12.347 7.956 1.00 97.62 210 VAL A C 1
ATOM 1540 O O . VAL A 1 210 ? 4.399 11.946 6.798 1.00 97.62 210 VAL A O 1
ATOM 1543 N N . HIS A 1 211 ? 5.239 13.404 8.288 1.00 96.25 211 HIS A N 1
ATOM 1544 C CA . HIS A 1 211 ? 6.046 14.110 7.298 1.00 96.25 211 HIS A CA 1
ATOM 1545 C C . HIS A 1 211 ? 7.284 13.299 6.874 1.00 96.25 211 HIS A C 1
ATOM 1547 O O . HIS A 1 211 ? 7.249 12.648 5.838 1.00 96.25 211 HIS A O 1
ATOM 1553 N N . ASN A 1 212 ? 8.363 13.274 7.664 1.00 95.62 212 ASN A N 1
ATOM 1554 C CA . ASN A 1 212 ? 9.551 12.450 7.387 1.00 95.62 212 ASN A CA 1
ATOM 1555 C C . ASN A 1 212 ? 9.899 11.527 8.559 1.00 95.62 212 ASN A C 1
ATOM 1557 O O . ASN A 1 212 ? 9.401 11.688 9.676 1.00 95.62 212 ASN A O 1
ATOM 1561 N N . GLN A 1 213 ? 10.822 10.602 8.309 1.00 94.75 213 GLN A N 1
ATOM 1562 C CA . GLN A 1 213 ? 11.478 9.807 9.339 1.00 94.75 213 GLN A CA 1
ATOM 1563 C C . GLN A 1 213 ? 12.661 10.546 9.959 1.00 94.75 213 GLN A C 1
ATOM 1565 O O . GLN A 1 213 ? 13.416 11.251 9.286 1.00 94.75 213 GLN A O 1
ATOM 1570 N N . THR A 1 214 ? 12.883 10.346 11.254 1.00 95.25 214 THR A N 1
ATOM 1571 C CA . THR A 1 214 ? 14.121 10.795 11.897 1.00 95.25 214 THR A CA 1
ATOM 1572 C C . THR A 1 214 ? 15.321 10.108 11.245 1.00 95.25 214 THR A C 1
ATOM 1574 O O . THR A 1 214 ? 15.416 8.887 11.219 1.00 95.25 214 THR A O 1
ATOM 1577 N N . GLY A 1 215 ? 16.265 10.897 10.725 1.00 91.12 215 GLY A N 1
ATOM 1578 C CA . GLY A 1 215 ? 17.533 10.394 10.185 1.00 91.12 215 GLY A CA 1
ATOM 1579 C C . GLY A 1 215 ? 17.446 9.636 8.853 1.00 91.12 215 GLY A C 1
ATOM 1580 O O . GLY A 1 215 ? 18.465 9.101 8.424 1.00 91.12 215 GLY A O 1
ATOM 1581 N N . SER A 1 216 ? 16.281 9.597 8.198 1.00 89.56 216 SER A N 1
ATOM 1582 C CA . SER A 1 216 ? 16.067 8.888 6.931 1.00 89.56 216 SER A CA 1
ATOM 1583 C C . SER A 1 216 ? 15.092 9.639 6.017 1.00 89.56 216 SER A C 1
ATOM 1585 O O . SER A 1 216 ? 14.154 10.274 6.490 1.00 89.56 216 SER A O 1
ATOM 1587 N N . GLY A 1 217 ? 15.311 9.550 4.702 1.00 89.81 217 GLY A N 1
ATOM 1588 C CA . GLY A 1 217 ? 14.384 10.015 3.658 1.00 89.81 217 GLY A CA 1
ATOM 1589 C C . GLY A 1 217 ? 13.539 8.886 3.058 1.00 89.81 217 GLY A C 1
ATOM 1590 O O . GLY A 1 217 ? 13.100 8.999 1.913 1.00 89.81 217 GLY A O 1
ATOM 1591 N N . SER A 1 218 ? 13.405 7.773 3.784 1.00 94.19 218 SER A N 1
ATOM 1592 C CA . SER A 1 218 ? 12.627 6.606 3.368 1.00 94.19 218 SER A CA 1
ATOM 1593 C C . SER A 1 218 ? 11.127 6.908 3.258 1.00 94.19 218 SER A C 1
ATOM 1595 O O . SER A 1 218 ? 10.602 7.781 3.953 1.00 94.19 218 SER A O 1
ATOM 1597 N N . SER A 1 219 ? 10.443 6.147 2.401 1.00 95.69 219 SER A N 1
ATOM 1598 C CA . SER A 1 219 ? 8.995 6.199 2.213 1.00 95.69 219 SER A CA 1
ATOM 1599 C C . SER A 1 219 ? 8.185 5.802 3.451 1.00 95.69 219 SER A C 1
ATOM 1601 O O . SER A 1 219 ? 7.121 6.376 3.675 1.00 95.69 219 SER A O 1
ATOM 1603 N N . GLY A 1 220 ? 8.692 4.884 4.275 1.00 95.69 220 GLY A N 1
ATOM 1604 C CA . GLY A 1 220 ? 7.977 4.343 5.427 1.00 95.69 220 GLY A CA 1
ATOM 1605 C C . GLY A 1 220 ? 8.838 3.424 6.295 1.00 95.69 220 GLY A C 1
ATOM 1606 O O . GLY A 1 220 ? 10.062 3.352 6.119 1.00 95.69 220 GLY A O 1
ATOM 1607 N N . CYS A 1 221 ? 8.204 2.849 7.313 1.00 93.44 221 CYS A N 1
ATOM 1608 C CA . CYS A 1 221 ? 8.775 1.829 8.187 1.00 93.44 221 CYS A CA 1
ATOM 1609 C C . CYS A 1 221 ? 7.660 1.068 8.932 1.00 93.44 221 CYS A C 1
ATOM 1611 O O . CYS A 1 221 ? 6.734 1.697 9.456 1.00 93.44 221 CYS A O 1
ATOM 1613 N N . ALA A 1 222 ? 7.797 -0.255 9.068 1.00 93.56 222 ALA A N 1
ATOM 1614 C CA . ALA A 1 222 ? 6.837 -1.110 9.763 1.00 93.56 222 ALA A CA 1
ATOM 1615 C C . ALA A 1 222 ? 7.466 -2.338 10.428 1.00 93.56 222 ALA A C 1
ATOM 1617 O O . ALA A 1 222 ? 8.501 -2.850 9.998 1.00 93.56 222 ALA A O 1
ATOM 1618 N N . GLU A 1 223 ? 6.809 -2.831 11.475 1.00 91.50 223 GLU A N 1
ATOM 1619 C CA . GLU A 1 223 ? 7.173 -4.091 12.123 1.00 91.50 223 GLU A CA 1
ATOM 1620 C C . GLU A 1 223 ? 7.000 -5.290 11.176 1.00 91.50 223 GLU A C 1
ATOM 1622 O O . GLU A 1 223 ? 6.063 -5.366 10.382 1.00 91.50 223 GLU A O 1
ATOM 1627 N N . ILE A 1 224 ? 7.861 -6.298 11.311 1.00 90.12 224 ILE A N 1
ATOM 1628 C CA . ILE A 1 224 ? 7.672 -7.595 10.660 1.00 90.12 224 ILE A CA 1
ATOM 1629 C C . ILE A 1 224 ? 6.741 -8.452 11.509 1.00 90.12 224 ILE A C 1
ATOM 1631 O O . ILE A 1 224 ? 7.069 -8.813 12.636 1.00 90.12 224 ILE A O 1
ATOM 1635 N N . LEU A 1 225 ? 5.605 -8.843 10.931 1.00 89.94 225 LEU A N 1
ATOM 1636 C CA . LEU A 1 225 ? 4.554 -9.593 11.622 1.00 89.94 225 LEU A CA 1
ATOM 1637 C C . LEU A 1 225 ? 4.141 -8.926 12.948 1.00 89.94 225 LEU A C 1
ATOM 1639 O O . LEU A 1 225 ? 4.010 -9.587 13.980 1.00 89.94 225 LEU A O 1
ATOM 1643 N N . GLY A 1 226 ? 3.973 -7.608 12.908 1.00 88.44 226 GLY A N 1
ATOM 1644 C CA . GLY A 1 226 ? 3.486 -6.793 14.009 1.00 88.44 226 GLY A CA 1
ATOM 1645 C C . GLY A 1 226 ? 2.192 -6.077 13.643 1.00 88.44 226 GLY A C 1
ATOM 1646 O O . GLY A 1 226 ? 1.420 -6.528 12.786 1.00 88.44 226 GLY A O 1
ATOM 1647 N N . ASN A 1 227 ? 1.928 -4.974 14.328 1.00 91.25 227 ASN A N 1
ATOM 1648 C CA . ASN A 1 227 ? 0.751 -4.160 14.090 1.00 91.25 227 ASN A CA 1
ATOM 1649 C C . ASN A 1 227 ? 1.045 -2.671 13.907 1.00 91.25 227 ASN A C 1
ATOM 1651 O O . ASN A 1 227 ? 0.110 -1.941 13.597 1.00 91.25 227 ASN A O 1
ATOM 1655 N N . ASP A 1 228 ? 2.301 -2.238 13.988 1.00 93.38 228 ASP A N 1
ATOM 1656 C CA . ASP A 1 228 ? 2.688 -0.837 13.845 1.00 93.38 228 ASP A CA 1
ATOM 1657 C C . ASP A 1 228 ? 3.370 -0.550 12.510 1.00 93.38 228 ASP A C 1
ATOM 1659 O O . ASP A 1 228 ? 4.319 -1.220 12.099 1.00 93.38 228 ASP A O 1
ATOM 1663 N N . LEU A 1 229 ? 2.872 0.479 11.825 1.00 96.06 229 LEU A N 1
ATOM 1664 C CA . LEU A 1 229 ? 3.439 0.972 10.577 1.00 96.06 229 LEU A CA 1
ATOM 1665 C C . LEU A 1 229 ? 3.384 2.499 10.466 1.00 96.06 229 LEU A C 1
ATOM 1667 O O . LEU A 1 229 ? 2.514 3.162 11.042 1.00 96.06 229 LEU A O 1
ATOM 1671 N N . MET A 1 230 ? 4.307 3.065 9.692 1.00 96.38 230 MET A N 1
ATOM 1672 C CA . MET A 1 230 ? 4.450 4.500 9.458 1.00 96.38 230 MET A CA 1
ATOM 1673 C C . MET A 1 230 ? 4.666 4.798 7.971 1.00 96.38 230 MET A C 1
ATOM 1675 O O . MET A 1 230 ? 5.530 4.205 7.332 1.00 96.38 230 MET A O 1
ATOM 1679 N N . VAL A 1 231 ? 3.931 5.783 7.449 1.00 98.19 231 VAL A N 1
ATOM 1680 C CA . VAL A 1 231 ? 4.077 6.328 6.089 1.00 98.19 231 VAL A CA 1
ATOM 1681 C C . VAL A 1 231 ? 4.663 7.739 6.189 1.00 98.19 231 VAL A C 1
ATOM 1683 O O . VAL A 1 231 ? 4.116 8.582 6.900 1.00 98.19 231 VAL A O 1
ATOM 1686 N N . SER A 1 232 ? 5.768 8.015 5.493 1.00 96.88 232 SER A N 1
ATOM 1687 C CA . SER A 1 232 ? 6.575 9.237 5.649 1.00 96.88 232 SER A CA 1
ATOM 1688 C C . SER A 1 232 ? 7.033 9.825 4.308 1.00 96.88 232 SER A C 1
ATOM 1690 O O . SER A 1 232 ? 8.206 9.768 3.938 1.00 96.88 232 SER A O 1
ATOM 1692 N N . LEU A 1 233 ? 6.098 10.411 3.562 1.00 96.38 233 LEU A N 1
ATOM 1693 C CA . LEU A 1 233 ? 6.312 10.854 2.177 1.00 96.38 233 LEU A CA 1
ATOM 1694 C C . LEU A 1 233 ? 6.663 12.351 2.032 1.00 96.38 233 LEU A C 1
ATOM 1696 O O . LEU A 1 233 ? 6.554 12.925 0.949 1.00 96.38 233 LEU A O 1
ATOM 1700 N N . GLY A 1 234 ? 7.133 12.997 3.100 1.00 93.75 234 GLY A N 1
ATOM 1701 C CA . GLY A 1 234 ? 7.484 14.423 3.132 1.00 93.75 234 GLY A CA 1
ATOM 1702 C C . GLY A 1 234 ? 8.617 14.836 2.184 1.00 93.75 234 GLY A C 1
ATOM 1703 O O . GLY A 1 234 ? 8.674 15.993 1.757 1.00 93.75 234 GLY A O 1
ATOM 1704 N N . GLY A 1 235 ? 9.495 13.895 1.820 1.00 90.69 235 GLY A N 1
ATOM 1705 C CA . GLY A 1 235 ? 10.581 14.066 0.843 1.00 90.69 235 GLY A CA 1
ATOM 1706 C C . GLY A 1 235 ? 10.275 13.558 -0.576 1.00 90.69 235 GLY A C 1
ATOM 1707 O O . GLY A 1 235 ? 11.149 13.609 -1.447 1.00 90.69 235 GLY A O 1
ATOM 1708 N N . PHE A 1 236 ? 9.064 13.046 -0.816 1.00 92.69 236 PHE A N 1
ATOM 1709 C CA . PHE A 1 236 ? 8.674 12.405 -2.078 1.00 92.69 236 PHE A CA 1
ATOM 1710 C C . PHE A 1 236 ? 8.165 13.440 -3.101 1.00 92.69 236 PHE A C 1
ATOM 1712 O O . PHE A 1 236 ? 8.511 14.625 -3.010 1.00 92.69 236 PHE A O 1
ATOM 1719 N N . ALA A 1 237 ? 7.449 13.006 -4.145 1.00 78.25 237 ALA A N 1
ATOM 1720 C CA . ALA A 1 237 ? 7.038 13.887 -5.237 1.00 78.25 237 ALA A CA 1
ATOM 1721 C C . ALA A 1 237 ? 6.256 15.113 -4.738 1.00 78.25 237 ALA A C 1
ATOM 1723 O O . ALA A 1 237 ? 5.555 15.078 -3.719 1.00 78.25 237 ALA A O 1
ATOM 1724 N N . GLN A 1 238 ? 6.400 16.218 -5.474 1.00 72.62 238 GLN A N 1
ATOM 1725 C CA . GLN A 1 238 ? 5.883 17.529 -5.090 1.00 72.62 238 GLN A CA 1
ATOM 1726 C C . GLN A 1 238 ? 4.369 17.623 -5.323 1.00 72.62 238 GLN A C 1
ATOM 1728 O O . GLN A 1 238 ? 3.904 18.246 -6.276 1.00 72.62 238 GLN A O 1
ATOM 1733 N N . VAL A 1 239 ? 3.592 17.033 -4.419 1.00 69.25 239 VAL A N 1
ATOM 1734 C CA . VAL A 1 239 ? 2.153 17.288 -4.278 1.00 69.25 239 VAL A CA 1
ATOM 1735 C C . VAL A 1 239 ? 1.968 18.198 -3.059 1.00 69.25 239 VAL A C 1
ATOM 1737 O O . VAL A 1 239 ? 1.819 17.697 -1.945 1.00 69.25 239 VAL A O 1
ATOM 1740 N N . PRO A 1 240 ? 2.057 19.534 -3.213 1.00 70.38 240 PRO A N 1
ATOM 1741 C CA . PRO A 1 240 ? 2.046 20.439 -2.074 1.00 70.38 240 PRO A CA 1
ATOM 1742 C C . PRO A 1 240 ? 0.642 20.564 -1.468 1.00 70.38 240 PRO A C 1
ATOM 1744 O O . PRO A 1 240 ? -0.273 21.117 -2.078 1.00 70.38 240 PRO A O 1
ATOM 1747 N N . VAL A 1 241 ? 0.492 20.142 -0.216 1.00 72.19 241 VAL A N 1
ATOM 1748 C CA . VAL A 1 241 ? -0.678 20.381 0.636 1.00 72.19 241 VAL A CA 1
ATOM 1749 C C . VAL A 1 241 ? -0.245 21.302 1.770 1.00 72.19 241 VAL A C 1
ATOM 1751 O O . VAL A 1 241 ? 0.622 20.968 2.570 1.00 72.19 241 VAL A O 1
ATOM 1754 N N . GLY A 1 242 ? -0.785 22.522 1.815 1.00 72.62 242 GLY A N 1
ATOM 1755 C CA . GLY A 1 242 ? -0.387 23.505 2.832 1.00 72.62 242 GLY A CA 1
ATOM 1756 C C . GLY A 1 242 ? 1.090 23.926 2.776 1.00 72.62 242 GLY A C 1
ATOM 1757 O O . GLY A 1 242 ? 1.600 24.454 3.757 1.00 72.62 242 GLY A O 1
ATOM 1758 N N . GLY A 1 243 ? 1.775 23.706 1.646 1.00 79.69 243 GLY A N 1
ATOM 1759 C CA . GLY A 1 243 ? 3.218 23.944 1.496 1.00 79.69 243 GLY A CA 1
ATOM 1760 C C . GLY A 1 243 ? 4.107 22.749 1.861 1.00 79.69 243 GLY A C 1
ATOM 1761 O O . GLY A 1 243 ? 5.326 22.897 1.857 1.00 79.69 243 GLY A O 1
ATOM 1762 N N . HIS A 1 244 ? 3.518 21.585 2.147 1.00 86.44 244 HIS A N 1
ATOM 1763 C CA . HIS A 1 244 ? 4.214 20.340 2.477 1.00 86.44 244 HIS A CA 1
ATOM 1764 C C . HIS A 1 244 ? 3.970 19.280 1.406 1.00 86.44 244 HIS A C 1
ATOM 1766 O O . HIS A 1 244 ? 2.866 19.190 0.878 1.00 86.44 244 HIS A O 1
ATOM 1772 N N . ASN A 1 245 ? 4.977 18.467 1.097 1.00 89.31 245 ASN A N 1
ATOM 1773 C CA . ASN A 1 245 ? 4.816 17.350 0.166 1.00 89.31 245 ASN A CA 1
ATOM 1774 C C . ASN A 1 245 ? 4.222 16.140 0.881 1.00 89.31 245 ASN A C 1
ATOM 1776 O O . ASN A 1 245 ? 4.546 15.895 2.042 1.00 89.31 245 ASN A O 1
ATOM 1780 N N . VAL A 1 246 ? 3.379 15.395 0.169 1.00 88.62 246 VAL A N 1
ATOM 1781 C CA . VAL A 1 246 ? 2.694 14.202 0.696 1.00 88.62 246 VAL A CA 1
ATOM 1782 C C . VAL A 1 246 ? 2.819 12.980 -0.223 1.00 88.62 246 VAL A C 1
ATOM 1784 O O . VAL A 1 246 ? 2.223 11.941 0.045 1.00 88.62 246 VAL A O 1
ATOM 1787 N N . GLY A 1 247 ? 3.580 13.104 -1.315 1.00 89.56 247 GLY A N 1
ATOM 1788 C CA . GLY A 1 247 ? 3.652 12.108 -2.382 1.00 89.56 247 GLY A CA 1
ATOM 1789 C C . GLY A 1 247 ? 2.385 12.028 -3.246 1.00 89.56 247 GLY A C 1
ATOM 1790 O O . GLY A 1 247 ? 1.331 12.576 -2.914 1.00 89.56 247 GLY A O 1
ATOM 1791 N N . THR A 1 248 ? 2.496 11.352 -4.389 1.00 84.06 248 THR A N 1
ATOM 1792 C CA . THR A 1 248 ? 1.362 11.067 -5.287 1.00 84.06 248 THR A CA 1
ATOM 1793 C C . THR A 1 248 ? 0.444 9.975 -4.726 1.00 84.06 248 THR A C 1
ATOM 1795 O O . THR A 1 248 ? 0.799 9.269 -3.783 1.00 84.06 248 THR A O 1
ATOM 1798 N N . THR A 1 249 ? -0.730 9.781 -5.335 1.00 81.94 249 THR A N 1
ATOM 1799 C CA . THR A 1 249 ? -1.645 8.674 -5.003 1.00 81.94 249 THR A CA 1
ATOM 1800 C C . THR A 1 249 ? -0.973 7.297 -5.137 1.00 81.94 249 THR A C 1
ATOM 1802 O O . THR A 1 249 ? -1.174 6.443 -4.277 1.00 81.94 249 THR A O 1
ATOM 1805 N N . ASP A 1 250 ? -0.145 7.075 -6.171 1.00 84.00 250 ASP A N 1
ATOM 1806 C CA . ASP A 1 250 ? 0.632 5.829 -6.329 1.00 84.00 250 ASP A CA 1
ATOM 1807 C C . ASP A 1 250 ? 1.688 5.679 -5.227 1.00 84.00 250 ASP A C 1
ATOM 1809 O O . ASP A 1 250 ? 1.853 4.587 -4.694 1.00 84.00 250 ASP A O 1
ATOM 1813 N N . GLN A 1 251 ? 2.346 6.770 -4.823 1.00 92.56 251 GLN A N 1
ATOM 1814 C CA . GLN A 1 251 ? 3.336 6.734 -3.744 1.00 92.56 251 GLN A CA 1
ATOM 1815 C C . GLN A 1 251 ? 2.693 6.444 -2.385 1.00 92.56 251 GLN A C 1
ATOM 1817 O O . GLN A 1 251 ? 3.174 5.585 -1.651 1.00 92.56 251 GLN A O 1
ATOM 1822 N N . GLN A 1 252 ? 1.567 7.090 -2.068 1.00 93.94 252 GLN A N 1
ATOM 1823 C CA . GLN A 1 252 ? 0.817 6.817 -0.839 1.00 93.94 252 GLN A CA 1
ATOM 1824 C C . GLN A 1 252 ? 0.275 5.386 -0.806 1.00 93.94 252 GLN A C 1
ATOM 1826 O O . GLN A 1 252 ? 0.437 4.701 0.201 1.00 93.94 252 GLN A O 1
ATOM 1831 N N . GLY A 1 253 ? -0.334 4.917 -1.901 1.00 92.38 253 GLY A N 1
ATOM 1832 C CA . GLY A 1 253 ? -0.881 3.561 -1.984 1.00 92.38 253 GLY A CA 1
ATOM 1833 C C . GLY A 1 253 ? 0.213 2.496 -1.949 1.00 92.38 253 GLY A C 1
ATOM 1834 O O . GLY A 1 253 ? 0.110 1.532 -1.193 1.00 92.38 253 GLY A O 1
ATOM 1835 N N . GLY A 1 254 ? 1.280 2.696 -2.725 1.00 94.69 254 GLY A N 1
ATOM 1836 C CA . GLY A 1 254 ? 2.429 1.799 -2.802 1.00 94.69 254 GLY A CA 1
ATOM 1837 C C . GLY A 1 254 ? 3.138 1.648 -1.464 1.00 94.69 254 GLY A C 1
ATOM 1838 O O . GLY A 1 254 ? 3.352 0.523 -1.022 1.00 94.69 254 GLY A O 1
ATOM 1839 N N . THR A 1 255 ? 3.423 2.757 -0.778 1.00 98.06 255 THR A N 1
ATOM 1840 C CA . THR A 1 255 ? 4.032 2.720 0.555 1.00 98.06 255 THR A CA 1
ATOM 1841 C C . THR A 1 255 ? 3.079 2.148 1.596 1.00 98.06 255 THR A C 1
ATOM 1843 O O . THR A 1 255 ? 3.471 1.236 2.307 1.00 98.06 255 THR A O 1
ATOM 1846 N N . PHE A 1 256 ? 1.817 2.582 1.672 1.00 98.62 256 PHE A N 1
ATOM 1847 C CA . PHE A 1 256 ? 0.886 2.013 2.656 1.00 98.62 256 PHE A CA 1
ATOM 1848 C C . PHE A 1 256 ? 0.737 0.490 2.500 1.00 98.62 256 PHE A C 1
ATOM 1850 O O . PHE A 1 256 ? 0.777 -0.240 3.489 1.00 98.62 256 PHE A O 1
ATOM 1857 N N . MET A 1 257 ? 0.634 -0.004 1.262 1.00 98.38 257 MET A N 1
ATOM 1858 C CA . MET A 1 257 ? 0.594 -1.439 0.985 1.00 98.38 257 MET A CA 1
ATOM 1859 C C . MET A 1 257 ? 1.919 -2.140 1.313 1.00 98.38 257 MET A C 1
ATOM 1861 O O . MET A 1 257 ? 1.895 -3.253 1.830 1.00 98.38 257 MET A O 1
ATOM 1865 N N . HIS A 1 258 ? 3.065 -1.520 1.033 1.00 98.50 258 HIS A N 1
ATOM 1866 C CA . HIS A 1 258 ? 4.381 -2.060 1.383 1.00 98.50 258 HIS A CA 1
ATOM 1867 C C . HIS A 1 258 ? 4.517 -2.250 2.899 1.00 98.50 258 HIS A C 1
ATOM 1869 O O . HIS A 1 258 ? 4.761 -3.352 3.384 1.00 98.50 258 HIS A O 1
ATOM 1875 N N . GLU A 1 259 ? 4.246 -1.193 3.659 1.00 98.19 259 GLU A N 1
ATOM 1876 C CA . GLU A 1 259 ? 4.372 -1.200 5.113 1.00 98.19 259 GLU A CA 1
ATOM 1877 C C . GLU A 1 259 ? 3.355 -2.143 5.779 1.00 98.19 259 GLU A C 1
ATOM 1879 O O . GLU A 1 259 ? 3.671 -2.856 6.732 1.00 98.19 259 GLU A O 1
ATOM 1884 N N . LEU A 1 260 ? 2.134 -2.241 5.239 1.00 98.44 260 LEU A N 1
ATOM 1885 C CA . LEU A 1 260 ? 1.180 -3.258 5.685 1.00 98.44 260 LEU A CA 1
ATOM 1886 C C . LEU A 1 260 ? 1.671 -4.680 5.365 1.00 98.44 260 LEU A C 1
ATOM 1888 O O . LEU A 1 260 ? 1.414 -5.602 6.133 1.00 98.44 260 LEU A O 1
ATOM 1892 N N . GLY A 1 261 ? 2.413 -4.873 4.275 1.00 98.00 261 GLY A N 1
ATOM 1893 C CA . GLY A 1 261 ? 2.968 -6.173 3.899 1.00 98.00 261 GLY A CA 1
ATOM 1894 C C . GLY A 1 261 ? 3.987 -6.692 4.911 1.00 98.00 261 GLY A C 1
ATOM 1895 O O . GLY A 1 261 ? 3.968 -7.882 5.237 1.00 98.00 261 GLY A O 1
ATOM 1896 N N . HIS A 1 262 ? 4.800 -5.806 5.488 1.00 96.69 262 HIS A N 1
ATOM 1897 C CA . HIS A 1 262 ? 5.677 -6.129 6.617 1.00 96.69 262 HIS A CA 1
ATOM 1898 C C . HIS A 1 262 ? 4.896 -6.639 7.829 1.00 96.69 262 HIS A C 1
ATOM 1900 O O . HIS A 1 262 ? 5.190 -7.731 8.332 1.00 96.69 262 HIS A O 1
ATOM 1906 N N . ASN A 1 263 ? 3.812 -5.956 8.204 1.00 95.94 263 ASN A N 1
ATOM 1907 C CA . ASN A 1 263 ? 2.903 -6.413 9.260 1.00 95.94 263 ASN A CA 1
ATOM 1908 C C . ASN A 1 263 ? 2.249 -7.775 8.954 1.00 95.94 263 ASN A C 1
ATOM 1910 O O . ASN A 1 263 ? 1.835 -8.489 9.866 1.00 95.94 263 ASN A O 1
ATOM 1914 N N . LEU A 1 264 ? 2.217 -8.183 7.682 1.00 96.69 264 LEU A N 1
ATOM 1915 C CA . LEU A 1 264 ? 1.746 -9.489 7.213 1.00 96.69 264 LEU A CA 1
ATOM 1916 C C . LEU A 1 264 ? 2.875 -10.518 7.003 1.00 96.69 264 LEU A C 1
ATOM 1918 O O . LEU A 1 264 ? 2.660 -11.565 6.382 1.00 96.69 264 LEU A O 1
ATOM 1922 N N . SER A 1 265 ? 4.057 -10.258 7.574 1.00 93.88 265 SER A N 1
ATOM 1923 C CA . SER A 1 265 ? 5.279 -11.077 7.523 1.00 93.88 265 SER A CA 1
ATOM 1924 C C . SER A 1 265 ? 6.000 -11.113 6.169 1.00 93.88 265 SER A C 1
ATOM 1926 O O . SER A 1 265 ? 6.865 -11.978 5.975 1.00 93.88 265 SER A O 1
ATOM 1928 N N . LEU A 1 266 ? 5.677 -10.219 5.234 1.00 96.62 266 LEU A N 1
ATOM 1929 C CA . LEU A 1 266 ? 6.416 -10.123 3.978 1.00 96.62 266 LEU A CA 1
ATOM 1930 C C . LEU A 1 266 ? 7.716 -9.335 4.158 1.00 96.62 266 LEU A C 1
ATOM 1932 O O . LEU A 1 266 ? 7.820 -8.418 4.972 1.00 96.62 266 LEU A O 1
ATOM 1936 N N . ARG A 1 267 ? 8.710 -9.721 3.367 1.00 95.88 267 ARG A N 1
ATOM 1937 C CA . ARG A 1 267 ? 10.041 -9.113 3.270 1.00 95.88 267 ARG A CA 1
ATOM 1938 C C . ARG A 1 267 ? 10.266 -8.588 1.858 1.00 95.88 267 ARG A C 1
ATOM 1940 O O . ARG A 1 267 ? 9.489 -8.911 0.949 1.00 95.88 267 ARG A O 1
ATOM 1947 N N . HIS A 1 268 ? 11.345 -7.845 1.618 1.00 95.94 268 HIS A N 1
ATOM 1948 C CA . HIS A 1 268 ? 11.556 -7.229 0.301 1.00 95.94 268 HIS A CA 1
ATOM 1949 C C . HIS A 1 268 ? 11.806 -8.228 -0.837 1.00 95.94 268 HIS A C 1
ATOM 1951 O O . HIS A 1 268 ? 11.625 -7.906 -2.010 1.00 95.94 268 HIS A O 1
ATOM 1957 N N . GLY A 1 269 ? 12.179 -9.464 -0.500 1.00 95.00 269 GLY A N 1
ATOM 1958 C CA . GLY A 1 269 ? 12.274 -10.616 -1.398 1.00 95.00 269 GLY A CA 1
ATOM 1959 C C . GLY A 1 269 ? 11.168 -11.659 -1.208 1.00 95.00 269 GLY A C 1
ATOM 1960 O O . GLY A 1 269 ? 11.326 -12.799 -1.658 1.00 95.00 269 GLY A O 1
ATOM 1961 N N . GLY A 1 270 ? 10.087 -11.315 -0.505 1.00 95.94 270 GLY A N 1
ATOM 1962 C CA . GLY A 1 270 ? 8.985 -12.210 -0.153 1.00 95.94 270 GLY A CA 1
ATOM 1963 C C . GLY A 1 270 ? 9.211 -12.856 1.201 1.00 95.94 270 GLY A C 1
ATOM 1964 O O . GLY A 1 270 ? 8.744 -12.363 2.222 1.00 95.94 270 GLY A O 1
ATOM 1965 N N . PHE A 1 271 ? 9.967 -13.949 1.220 1.00 93.62 271 PHE A N 1
ATOM 1966 C CA . PHE A 1 271 ? 10.310 -14.688 2.443 1.00 93.62 271 PHE A CA 1
ATOM 1967 C C . PHE A 1 271 ? 11.714 -14.367 2.979 1.00 93.62 271 PHE A C 1
ATOM 1969 O O . PHE A 1 271 ? 12.146 -14.941 3.979 1.00 93.62 271 PHE A O 1
ATOM 1976 N N . GLU A 1 272 ? 12.442 -13.481 2.304 1.00 92.44 272 GLU A N 1
ATOM 1977 C CA . GLU A 1 272 ? 13.848 -13.155 2.549 1.00 92.44 272 GLU A CA 1
ATOM 1978 C C . GLU A 1 272 ? 14.138 -11.692 2.188 1.00 92.44 272 GLU A C 1
ATOM 1980 O O . GLU A 1 272 ? 13.305 -11.037 1.567 1.00 92.44 272 GLU A O 1
ATOM 1985 N N . ASN A 1 273 ? 15.339 -11.211 2.514 1.00 91.31 273 ASN A N 1
ATOM 1986 C CA . ASN A 1 273 ? 15.738 -9.813 2.303 1.00 91.31 273 ASN A CA 1
ATOM 1987 C C . ASN A 1 273 ? 16.417 -9.568 0.938 1.00 91.31 273 ASN A C 1
ATOM 1989 O O . ASN A 1 273 ? 16.930 -8.480 0.690 1.00 91.31 273 ASN A O 1
ATOM 1993 N N . VAL A 1 274 ? 16.491 -10.579 0.059 1.00 93.25 274 VAL A N 1
ATOM 1994 C CA . VAL A 1 274 ? 17.055 -10.412 -1.292 1.00 93.25 274 VAL A CA 1
ATOM 1995 C C . VAL A 1 274 ? 16.066 -9.602 -2.129 1.00 93.25 274 VAL A C 1
ATOM 1997 O O . VAL A 1 274 ? 15.043 -10.124 -2.572 1.00 93.25 274 VAL A O 1
ATOM 2000 N N . ASN A 1 275 ? 16.358 -8.319 -2.320 1.00 95.12 275 ASN A N 1
ATOM 2001 C CA . ASN A 1 275 ? 15.475 -7.344 -2.962 1.00 95.12 275 ASN A CA 1
ATOM 2002 C C . ASN A 1 275 ? 15.753 -7.239 -4.480 1.00 95.12 275 ASN A C 1
ATOM 2004 O O . ASN A 1 275 ? 16.644 -7.905 -5.010 1.00 95.12 275 ASN A O 1
ATOM 2008 N N . CYS A 1 276 ? 14.970 -6.433 -5.199 1.00 96.81 276 CYS A N 1
ATOM 2009 C CA . CYS A 1 276 ? 15.126 -6.119 -6.622 1.00 96.81 276 CYS A CA 1
ATOM 2010 C C . CYS A 1 276 ? 15.133 -7.330 -7.568 1.00 96.81 276 CYS A C 1
ATOM 2012 O O . CYS A 1 276 ? 15.604 -7.252 -8.704 1.00 96.81 276 CYS A O 1
ATOM 2014 N N . LYS A 1 277 ? 14.565 -8.459 -7.131 1.00 96.75 277 LYS A N 1
ATOM 2015 C CA . LYS A 1 277 ? 14.472 -9.680 -7.934 1.00 96.75 277 LYS A CA 1
ATOM 2016 C C . LYS A 1 277 ? 13.463 -9.493 -9.077 1.00 96.75 277 LYS A C 1
ATOM 2018 O O . LYS A 1 277 ? 12.294 -9.207 -8.803 1.00 96.75 277 LYS A O 1
ATOM 2023 N N . PRO A 1 278 ? 13.827 -9.722 -10.353 1.00 97.19 278 PRO A N 1
ATOM 2024 C CA . PRO A 1 278 ? 12.881 -9.573 -11.462 1.00 97.19 278 PRO A CA 1
ATOM 2025 C C . PRO A 1 278 ? 11.743 -10.604 -11.431 1.00 97.19 278 PRO A C 1
ATOM 2027 O O . PRO A 1 278 ? 10.686 -10.364 -12.001 1.00 97.19 278 PRO A O 1
ATOM 2030 N N . ASN A 1 279 ? 11.936 -11.740 -10.755 1.00 97.44 279 ASN A N 1
ATOM 2031 C CA . ASN A 1 279 ? 10.950 -12.810 -10.586 1.00 97.44 279 ASN A CA 1
ATOM 2032 C C . ASN A 1 279 ? 10.161 -12.722 -9.260 1.00 97.44 279 ASN A C 1
ATOM 2034 O O . ASN A 1 279 ? 9.542 -13.703 -8.845 1.00 97.44 279 ASN A O 1
ATOM 2038 N N . TYR A 1 280 ? 10.172 -11.562 -8.597 1.00 97.81 280 TYR A N 1
ATOM 2039 C CA . TYR A 1 280 ? 9.347 -11.268 -7.426 1.00 97.81 280 TYR A CA 1
ATOM 2040 C C . TYR A 1 280 ? 8.583 -9.956 -7.650 1.00 97.81 280 TYR A C 1
ATOM 2042 O O . TYR A 1 280 ? 9.040 -8.873 -7.286 1.00 97.81 280 TYR A O 1
ATOM 2050 N N . THR A 1 281 ? 7.436 -10.062 -8.325 1.00 95.81 281 THR A N 1
ATOM 2051 C CA . THR A 1 281 ? 6.601 -8.935 -8.770 1.00 95.81 281 THR A CA 1
ATOM 2052 C C . THR A 1 281 ? 5.614 -8.541 -7.671 1.00 95.81 281 THR A C 1
ATOM 2054 O O . THR A 1 281 ? 4.461 -8.973 -7.689 1.00 95.81 281 THR A O 1
ATOM 2057 N N . SER A 1 282 ? 6.078 -7.767 -6.694 1.00 97.69 282 SER A N 1
ATOM 2058 C CA . SER A 1 282 ? 5.328 -7.402 -5.486 1.00 97.69 282 SER A CA 1
ATOM 2059 C C . SER A 1 282 ? 5.645 -5.979 -5.052 1.00 97.69 282 SER A C 1
ATOM 2061 O O . SER A 1 282 ? 6.797 -5.570 -5.171 1.00 97.69 282 SER A O 1
ATOM 2063 N N . ARG A 1 283 ? 4.683 -5.258 -4.460 1.00 96.62 283 ARG A N 1
ATOM 2064 C CA . ARG A 1 283 ? 4.920 -3.933 -3.846 1.00 96.62 283 ARG A CA 1
ATOM 2065 C C . ARG A 1 283 ? 5.983 -3.943 -2.739 1.00 96.62 283 ARG A C 1
ATOM 2067 O O . ARG A 1 283 ? 6.532 -2.890 -2.438 1.00 96.62 283 ARG A O 1
ATOM 2074 N N . MET A 1 284 ? 6.327 -5.114 -2.197 1.00 97.69 284 MET A N 1
ATOM 2075 C CA . MET A 1 284 ? 7.442 -5.284 -1.254 1.00 97.69 284 MET A CA 1
ATOM 2076 C C . MET A 1 284 ? 8.828 -5.124 -1.895 1.00 97.69 284 MET A C 1
ATOM 2078 O O . MET A 1 284 ? 9.810 -4.894 -1.204 1.00 97.69 284 MET A O 1
ATOM 2082 N N . ASN A 1 285 ? 8.939 -5.286 -3.210 1.00 97.25 285 ASN A N 1
ATOM 2083 C CA . ASN A 1 285 ? 10.195 -5.171 -3.940 1.00 97.25 285 ASN A CA 1
ATOM 2084 C C . ASN A 1 285 ? 10.364 -3.733 -4.439 1.00 97.25 285 ASN A C 1
ATOM 2086 O O . ASN A 1 285 ? 9.465 -3.199 -5.083 1.00 97.25 285 ASN A O 1
ATOM 2090 N N . TYR A 1 286 ? 11.521 -3.113 -4.205 1.00 96.88 286 TYR A N 1
ATOM 2091 C CA . TYR A 1 286 ? 11.757 -1.690 -4.511 1.00 96.88 286 TYR A CA 1
ATOM 2092 C C . TYR A 1 286 ? 11.562 -1.304 -5.968 1.00 96.88 286 TYR A C 1
ATOM 2094 O O . TYR A 1 286 ? 11.134 -0.191 -6.260 1.00 96.88 286 TYR A O 1
ATOM 2102 N N . VAL A 1 287 ? 11.813 -2.231 -6.888 1.00 96.06 287 VAL A N 1
ATOM 2103 C CA . VAL A 1 287 ? 11.594 -2.018 -8.327 1.00 96.06 287 VAL A CA 1
ATOM 2104 C C . VAL A 1 287 ? 10.103 -1.906 -8.667 1.00 96.06 287 VAL A C 1
ATOM 2106 O O . VAL A 1 287 ? 9.735 -1.434 -9.735 1.00 96.06 287 VAL A O 1
ATOM 2109 N N . TYR A 1 288 ? 9.242 -2.361 -7.766 1.00 95.94 288 TYR A N 1
ATOM 2110 C CA . TYR A 1 288 ? 7.809 -2.516 -7.968 1.00 95.94 288 TYR A CA 1
ATOM 2111 C C . TYR A 1 288 ? 6.980 -1.808 -6.888 1.00 95.94 288 TYR A C 1
ATOM 2113 O O . TYR A 1 288 ? 5.754 -1.877 -6.927 1.00 95.94 288 TYR A O 1
ATOM 2121 N N . GLN A 1 289 ? 7.616 -1.133 -5.922 1.00 95.69 289 GLN A N 1
ATOM 2122 C CA . GLN A 1 289 ? 6.919 -0.413 -4.856 1.00 95.69 289 GLN A CA 1
ATOM 2123 C C . GLN A 1 289 ? 6.062 0.732 -5.408 1.00 95.69 289 GLN A C 1
ATOM 2125 O O . GLN A 1 289 ? 4.974 0.992 -4.890 1.00 95.69 289 GLN A O 1
ATOM 2130 N N . PHE A 1 290 ? 6.517 1.369 -6.486 1.00 92.50 290 PHE A N 1
ATOM 2131 C CA . PHE A 1 290 ? 5.798 2.396 -7.241 1.00 92.50 290 PHE A CA 1
ATOM 2132 C C . PHE A 1 290 ? 5.555 1.926 -8.678 1.00 92.50 290 PHE A C 1
ATOM 2134 O O . PHE A 1 290 ? 6.074 0.895 -9.109 1.00 92.50 290 PHE A O 1
ATOM 2141 N N . SER A 1 291 ? 4.758 2.681 -9.434 1.00 86.38 291 SER A N 1
ATOM 2142 C CA . SER A 1 291 ? 4.424 2.326 -10.817 1.00 86.38 291 SER A CA 1
ATOM 2143 C C . SER A 1 291 ? 5.654 2.305 -11.733 1.00 86.38 291 SER A C 1
ATOM 2145 O O . SER A 1 291 ? 5.780 1.419 -12.572 1.00 86.38 291 SER A O 1
ATOM 2147 N N . SER A 1 292 ? 6.599 3.225 -11.553 1.00 89.25 292 SER A N 1
ATOM 2148 C CA . SER A 1 292 ? 7.872 3.275 -12.288 1.00 89.25 292 SER A CA 1
ATOM 2149 C C . SER A 1 292 ? 8.970 2.476 -11.566 1.00 89.25 292 SER A C 1
ATOM 2151 O O . SER A 1 292 ? 9.002 2.513 -10.335 1.00 89.25 292 SER A O 1
ATOM 2153 N N . PRO A 1 293 ? 9.897 1.783 -12.271 1.00 92.31 293 PRO A N 1
ATOM 2154 C CA . PRO A 1 293 ? 10.212 1.857 -13.708 1.00 92.31 293 PRO A CA 1
ATOM 2155 C C . PRO A 1 293 ? 9.374 1.006 -14.664 1.00 92.31 293 PRO A C 1
ATOM 2157 O O . PRO A 1 293 ? 9.576 1.099 -15.870 1.00 92.31 293 PRO A O 1
ATOM 2160 N N . VAL A 1 294 ? 8.492 0.135 -14.182 1.00 87.69 294 VAL A N 1
ATOM 2161 C CA . VAL A 1 294 ? 7.799 -0.838 -15.053 1.00 87.69 294 VAL A CA 1
ATOM 2162 C C . VAL A 1 294 ? 6.587 -0.238 -15.782 1.00 87.69 294 VAL A C 1
ATOM 2164 O O . VAL A 1 294 ? 6.219 -0.738 -16.845 1.00 87.69 294 VAL A O 1
ATOM 2167 N N . ASN A 1 295 ? 6.039 0.832 -15.202 1.00 76.56 295 ASN A N 1
ATOM 2168 C CA . ASN A 1 295 ? 4.937 1.710 -15.592 1.00 76.56 295 ASN A CA 1
ATOM 2169 C C . ASN A 1 295 ? 4.111 1.234 -16.804 1.00 76.56 295 ASN A C 1
ATOM 2171 O O . ASN A 1 295 ? 4.550 1.390 -17.949 1.00 76.56 295 ASN A O 1
ATOM 2175 N N . PRO A 1 296 ? 2.916 0.650 -16.591 1.00 70.62 296 PRO A N 1
ATOM 2176 C CA . PRO A 1 296 ? 2.238 0.389 -15.312 1.00 70.62 296 PRO A CA 1
ATOM 2177 C C . PRO A 1 296 ? 2.924 -0.690 -14.481 1.00 70.62 296 PRO A C 1
ATOM 2179 O O . PRO A 1 296 ? 3.312 -1.733 -15.012 1.00 70.62 296 PRO A O 1
ATOM 2182 N N . PHE A 1 297 ? 2.886 -0.538 -13.158 1.00 81.81 297 PHE A N 1
ATOM 2183 C CA . PHE A 1 297 ? 2.939 -1.685 -12.255 1.00 81.81 297 PHE A CA 1
ATOM 2184 C C . PHE A 1 297 ? 1.672 -1.721 -11.386 1.00 81.81 297 PHE A C 1
ATOM 2186 O O . PHE A 1 297 ? 1.318 -0.700 -10.797 1.00 81.81 297 PHE A O 1
ATOM 2193 N N . PRO A 1 298 ? 0.950 -2.854 -11.289 1.00 79.44 298 PRO A N 1
ATOM 2194 C CA . PRO A 1 298 ? -0.271 -2.927 -10.491 1.00 79.44 298 PRO A CA 1
ATOM 2195 C C . PRO A 1 298 ? 0.010 -2.703 -8.999 1.00 79.44 298 PRO A C 1
ATOM 2197 O O . PRO A 1 298 ? 1.090 -3.006 -8.488 1.00 79.44 298 PRO A O 1
ATOM 2200 N N . LEU A 1 299 ? -0.959 -2.145 -8.277 1.00 85.12 299 LEU A N 1
ATOM 2201 C CA . LEU A 1 299 ? -0.914 -2.078 -6.817 1.00 85.12 299 LEU A CA 1
ATOM 2202 C C . LEU A 1 299 ? -1.272 -3.456 -6.259 1.00 85.12 299 LEU A C 1
ATOM 2204 O O . LEU A 1 299 ? -2.445 -3.764 -6.088 1.00 85.12 299 LEU A O 1
ATOM 2208 N N . ASP A 1 300 ? -0.271 -4.326 -6.110 1.00 91.56 300 ASP A N 1
ATOM 2209 C CA . ASP A 1 300 ? -0.490 -5.737 -5.795 1.00 91.56 300 ASP A CA 1
ATOM 2210 C C . ASP A 1 300 ? 0.729 -6.397 -5.131 1.00 91.56 300 ASP A C 1
ATOM 2212 O O . ASP A 1 300 ? 1.876 -5.987 -5.342 1.00 91.56 300 ASP A O 1
ATOM 2216 N N . TYR A 1 301 ? 0.488 -7.469 -4.378 1.00 97.62 301 TYR A N 1
ATOM 2217 C CA . TYR A 1 301 ? 1.549 -8.403 -4.004 1.00 97.62 301 TYR A CA 1
ATOM 2218 C C . TYR A 1 301 ? 1.705 -9.502 -5.060 1.00 97.62 301 TYR A C 1
ATOM 2220 O O . TYR A 1 301 ? 0.850 -9.701 -5.930 1.00 97.62 301 TYR A O 1
ATOM 2228 N N . SER A 1 302 ? 2.799 -10.259 -4.985 1.00 97.06 302 SER A N 1
ATOM 2229 C CA . SER A 1 302 ? 3.038 -11.347 -5.926 1.00 97.06 302 SER A CA 1
ATOM 2230 C C . SER A 1 302 ? 1.972 -12.437 -5.791 1.00 97.06 302 SER A C 1
ATOM 2232 O O . SER A 1 302 ? 1.745 -12.984 -4.712 1.00 97.06 302 SER A O 1
ATOM 2234 N N . ARG A 1 303 ? 1.330 -12.789 -6.911 1.00 94.94 303 ARG A N 1
ATOM 2235 C CA . ARG A 1 303 ? 0.265 -13.811 -6.988 1.00 94.94 303 ARG A CA 1
ATOM 2236 C C . ARG A 1 303 ? 0.763 -15.221 -7.286 1.00 94.94 303 ARG A C 1
ATOM 2238 O O . ARG A 1 303 ? -0.039 -16.154 -7.316 1.00 94.94 303 ARG A O 1
ATOM 2245 N N . GLN A 1 304 ? 2.046 -15.385 -7.596 1.00 94.69 304 GLN A N 1
ATOM 2246 C CA . GLN A 1 304 ? 2.580 -16.659 -8.068 1.00 94.69 304 GLN A CA 1
ATOM 2247 C C . GLN A 1 304 ? 4.071 -16.800 -7.790 1.00 94.69 304 GLN A C 1
ATOM 2249 O O . GLN A 1 304 ? 4.810 -15.824 -7.723 1.00 94.69 304 GLN A O 1
ATOM 2254 N N . THR A 1 305 ? 4.521 -18.045 -7.696 1.00 97.31 305 THR A N 1
ATOM 2255 C CA . THR A 1 305 ? 5.944 -18.368 -7.626 1.00 97.31 305 THR A CA 1
ATOM 2256 C C . THR A 1 305 ? 6.491 -18.507 -9.043 1.00 97.31 305 THR A C 1
ATOM 2258 O O . THR A 1 305 ? 6.201 -19.487 -9.728 1.00 97.31 305 THR A O 1
ATOM 2261 N N . LEU A 1 306 ? 7.267 -17.518 -9.481 1.00 97.75 306 LEU A N 1
ATOM 2262 C CA . LEU A 1 306 ? 7.963 -17.520 -10.772 1.00 97.75 306 LEU A CA 1
ATOM 2263 C C . LEU A 1 306 ? 9.247 -18.367 -10.723 1.00 97.75 306 LEU A C 1
ATOM 2265 O O . LEU A 1 306 ? 9.701 -18.759 -9.644 1.00 97.75 306 LEU A O 1
ATOM 2269 N N . LEU A 1 307 ? 9.834 -18.667 -11.890 1.00 98.00 307 LEU A N 1
ATOM 2270 C CA . LEU A 1 307 ? 11.023 -19.526 -11.979 1.00 98.00 307 LEU A CA 1
ATOM 2271 C C . LEU A 1 307 ? 12.185 -18.960 -11.163 1.00 98.00 307 LEU A C 1
ATOM 2273 O O . LEU A 1 307 ? 12.488 -17.774 -11.254 1.00 98.00 307 LEU A O 1
ATOM 2277 N N . THR A 1 308 ? 12.872 -19.826 -10.418 1.00 98.00 308 THR A N 1
ATOM 2278 C CA . THR A 1 308 ? 14.139 -19.482 -9.767 1.00 98.00 308 THR A CA 1
ATOM 2279 C C . THR A 1 308 ? 15.200 -19.166 -10.817 1.00 98.00 308 THR A C 1
ATOM 2281 O O . THR A 1 308 ? 15.431 -19.965 -11.725 1.00 98.00 308 THR A O 1
ATOM 2284 N N . LEU A 1 309 ? 15.872 -18.026 -10.668 1.00 98.06 309 LEU A N 1
ATOM 2285 C CA . LEU A 1 309 ? 16.910 -17.562 -11.584 1.00 98.06 309 LEU A CA 1
ATOM 2286 C C . LEU A 1 309 ? 18.282 -17.772 -10.949 1.00 98.06 309 LEU A C 1
ATOM 2288 O O . LEU A 1 309 ? 18.509 -17.352 -9.821 1.00 98.06 309 LEU A O 1
ATOM 2292 N N . ASN A 1 310 ? 19.196 -18.424 -11.663 1.00 97.50 310 ASN A N 1
ATOM 2293 C CA . ASN A 1 310 ? 20.595 -18.525 -11.258 1.00 97.50 310 ASN A CA 1
ATOM 2294 C C . ASN A 1 310 ? 21.406 -17.549 -12.102 1.00 97.50 310 ASN A C 1
ATOM 2296 O O . ASN A 1 310 ? 21.593 -17.781 -13.295 1.00 97.50 310 ASN A O 1
ATOM 2300 N N . GLU A 1 311 ? 21.916 -16.492 -11.487 1.00 97.25 311 GLU A N 1
ATOM 2301 C CA . GLU A 1 311 ? 22.649 -15.428 -12.173 1.00 97.25 311 GLU A CA 1
ATOM 2302 C C . GLU A 1 311 ? 23.964 -15.872 -12.816 1.00 97.25 311 GLU A C 1
ATOM 2304 O O . GLU A 1 311 ? 24.506 -15.152 -13.648 1.00 97.25 311 GLU A O 1
ATOM 2309 N N . LEU A 1 312 ? 24.487 -17.053 -12.470 1.00 97.31 312 LEU A N 1
ATOM 2310 C CA . LEU A 1 312 ? 25.638 -17.657 -13.151 1.00 97.31 312 LEU A CA 1
ATOM 2311 C C . LEU A 1 312 ? 25.241 -18.481 -14.383 1.00 97.31 312 LEU A C 1
ATOM 2313 O O . LEU A 1 312 ? 26.113 -18.929 -15.129 1.00 97.31 312 LEU A O 1
ATOM 2317 N N . SER A 1 313 ? 23.951 -18.772 -14.559 1.00 97.12 313 SER A N 1
ATOM 2318 C CA . SER A 1 313 ? 23.471 -19.712 -15.569 1.00 97.12 313 SER A CA 1
ATOM 2319 C C . SER A 1 313 ? 22.009 -19.464 -15.956 1.00 97.12 313 SER A C 1
ATOM 2321 O O . SER A 1 313 ? 21.156 -20.342 -15.825 1.00 97.12 313 SER A O 1
ATOM 2323 N N . LEU A 1 314 ? 21.708 -18.257 -16.432 1.00 97.62 314 LEU A N 1
ATOM 2324 C CA . LEU A 1 314 ? 20.370 -17.886 -16.887 1.00 97.62 314 LEU A CA 1
ATOM 2325 C C . LEU A 1 314 ? 20.035 -18.560 -18.228 1.00 97.62 314 LEU A C 1
ATOM 2327 O O . LEU A 1 314 ? 20.911 -18.767 -19.075 1.00 97.62 314 LEU A O 1
ATOM 2331 N N . ASP A 1 315 ? 18.753 -18.877 -18.413 1.00 97.12 315 ASP A N 1
ATOM 2332 C CA . ASP A 1 315 ? 18.167 -19.358 -19.667 1.00 97.12 315 ASP A CA 1
ATOM 2333 C C . ASP A 1 315 ? 17.264 -18.260 -20.238 1.00 97.12 315 ASP A C 1
ATOM 2335 O O . ASP A 1 315 ? 16.227 -17.911 -19.665 1.00 97.12 315 ASP A O 1
ATOM 2339 N N . GLU A 1 316 ? 17.677 -17.683 -21.362 1.00 97.00 316 GLU A N 1
ATOM 2340 C CA . GLU A 1 316 ? 16.933 -16.614 -22.024 1.00 97.00 316 GLU A CA 1
ATOM 2341 C C . GLU A 1 316 ? 15.612 -17.099 -22.606 1.00 97.00 316 GLU A C 1
ATOM 2343 O O . GLU A 1 316 ? 14.636 -16.354 -22.606 1.00 97.00 316 GLU A O 1
ATOM 2348 N N . SER A 1 317 ? 15.549 -18.350 -23.067 1.00 96.06 317 SER A N 1
ATOM 2349 C CA . SER A 1 317 ? 14.341 -18.913 -23.671 1.00 96.06 317 SER A CA 1
ATOM 2350 C C . SER A 1 317 ? 13.246 -19.171 -22.635 1.00 96.06 317 SER A C 1
ATOM 2352 O O . SER A 1 317 ? 12.059 -19.060 -22.947 1.00 96.06 317 SER A O 1
ATOM 2354 N N . ALA A 1 318 ? 13.648 -19.458 -21.393 1.00 96.31 318 ALA A N 1
ATOM 2355 C CA . ALA A 1 318 ? 12.746 -19.647 -20.263 1.00 96.31 318 ALA A CA 1
ATOM 2356 C C . ALA A 1 318 ? 12.237 -18.320 -19.669 1.00 96.31 318 ALA A C 1
ATOM 2358 O O . ALA A 1 318 ? 11.129 -18.276 -19.121 1.00 96.31 318 ALA A O 1
ATOM 2359 N N . GLY A 1 319 ? 13.033 -17.246 -19.761 1.00 96.44 319 GLY A N 1
ATOM 2360 C CA . GLY A 1 319 ? 12.729 -15.968 -19.118 1.00 96.44 319 GLY A CA 1
ATOM 2361 C C . GLY A 1 319 ? 12.500 -16.153 -17.615 1.00 96.44 319 GLY A C 1
ATOM 2362 O O . GLY A 1 319 ? 13.340 -16.720 -16.920 1.00 96.44 319 GLY A O 1
ATOM 2363 N N . ILE A 1 320 ? 11.345 -15.705 -17.118 1.00 96.50 320 ILE A N 1
ATOM 2364 C CA . ILE A 1 320 ? 10.929 -15.876 -15.710 1.00 96.50 320 ILE A CA 1
ATOM 2365 C C . ILE A 1 320 ? 9.782 -16.880 -15.516 1.00 96.50 320 ILE A C 1
ATOM 2367 O O . ILE A 1 320 ? 9.267 -17.023 -14.407 1.00 96.50 320 ILE A O 1
ATOM 2371 N N . GLY A 1 321 ? 9.376 -17.594 -16.572 1.00 92.69 321 GLY A N 1
ATOM 2372 C CA . GLY A 1 321 ? 8.322 -18.611 -16.488 1.00 92.69 321 GLY A CA 1
ATOM 2373 C C . GLY A 1 321 ? 6.902 -18.140 -16.799 1.00 92.69 321 GLY A C 1
ATOM 2374 O O . GLY A 1 321 ? 5.958 -18.785 -16.353 1.00 92.69 321 GLY A O 1
ATOM 2375 N N . GLY A 1 322 ? 6.734 -17.062 -17.575 1.00 85.50 322 GLY A N 1
ATOM 2376 C CA . GLY A 1 322 ? 5.432 -16.684 -18.142 1.00 85.50 322 GLY A CA 1
ATOM 2377 C C . GLY A 1 322 ? 4.594 -15.736 -17.280 1.00 85.50 322 GLY A C 1
ATOM 2378 O O . GLY A 1 322 ? 3.396 -15.950 -17.102 1.00 85.50 322 GLY A O 1
ATOM 2379 N N . TYR A 1 323 ? 5.202 -14.665 -16.768 1.00 91.94 323 TYR A N 1
ATOM 2380 C CA . TYR A 1 323 ? 4.481 -13.576 -16.103 1.00 91.94 323 TYR A CA 1
ATOM 2381 C C . TYR A 1 323 ? 3.813 -12.662 -17.137 1.00 91.94 323 TYR A C 1
ATOM 2383 O O . TYR A 1 323 ? 4.474 -12.164 -18.038 1.00 91.94 323 TYR A O 1
ATOM 2391 N N . SER A 1 324 ? 2.511 -12.398 -17.023 1.00 86.69 324 SER A N 1
ATOM 2392 C CA . SER A 1 324 ? 1.780 -11.610 -18.030 1.00 86.69 324 SER A CA 1
ATOM 2393 C C . SER A 1 324 ? 2.129 -10.117 -18.055 1.00 86.69 324 SER A C 1
ATOM 2395 O O . SER A 1 324 ? 1.758 -9.435 -19.008 1.00 86.69 324 SER A O 1
ATOM 2397 N N . GLY A 1 325 ? 2.794 -9.600 -17.019 1.00 86.81 325 GLY A N 1
ATOM 2398 C CA . GLY A 1 325 ? 3.194 -8.198 -16.923 1.00 86.81 325 GLY A CA 1
ATOM 2399 C C . GLY A 1 325 ? 4.625 -7.936 -17.394 1.00 86.81 325 GLY A C 1
ATOM 2400 O O . GLY A 1 325 ? 5.335 -8.821 -17.878 1.00 86.81 325 GLY A O 1
ATOM 2401 N N . ASN A 1 326 ? 5.050 -6.688 -17.231 1.00 90.94 326 ASN A N 1
ATOM 2402 C CA . ASN A 1 326 ? 6.431 -6.283 -17.453 1.00 90.94 326 ASN A CA 1
ATOM 2403 C C . ASN A 1 326 ? 7.262 -6.474 -16.178 1.00 90.94 326 ASN A C 1
ATOM 2405 O O . ASN A 1 326 ? 6.746 -6.421 -15.066 1.00 90.94 326 ASN A O 1
ATOM 2409 N N . ILE A 1 327 ? 8.561 -6.676 -16.354 1.00 95.62 327 ILE A N 1
ATOM 2410 C CA . ILE A 1 327 ? 9.550 -6.742 -15.281 1.00 95.62 327 ILE A CA 1
ATOM 2411 C C . ILE A 1 327 ? 10.698 -5.788 -15.574 1.00 95.62 327 ILE A C 1
ATOM 2413 O O . ILE A 1 327 ? 10.938 -5.433 -16.733 1.00 95.62 327 ILE A O 1
ATOM 2417 N N . ALA A 1 328 ? 11.437 -5.418 -14.534 1.00 96.62 328 ALA A N 1
ATOM 2418 C CA . ALA A 1 328 ? 12.691 -4.698 -14.674 1.00 96.62 328 ALA A CA 1
ATOM 2419 C C . ALA A 1 328 ? 13.856 -5.501 -14.090 1.00 96.62 328 ALA A C 1
ATOM 2421 O O . ALA A 1 328 ? 13.697 -6.208 -13.097 1.00 96.62 328 ALA A O 1
ATOM 2422 N N . PHE A 1 329 ? 15.026 -5.396 -14.721 1.00 96.94 329 PHE A N 1
ATOM 2423 C CA . PHE A 1 329 ? 16.260 -6.025 -14.253 1.00 96.94 329 PHE A CA 1
ATOM 2424 C C . PHE A 1 329 ? 17.484 -5.128 -14.476 1.00 96.94 329 PHE A C 1
ATOM 2426 O O . PHE A 1 329 ? 17.538 -4.303 -15.399 1.00 96.94 329 PHE A O 1
ATOM 2433 N N . GLY A 1 330 ? 18.468 -5.305 -13.600 1.00 94.88 330 GLY A N 1
ATOM 2434 C CA . GLY A 1 330 ? 19.761 -4.643 -13.613 1.00 94.88 330 GLY A CA 1
ATOM 2435 C C . GLY A 1 330 ? 20.831 -5.385 -14.425 1.00 94.88 330 GLY A C 1
ATOM 2436 O O . GLY A 1 330 ? 20.538 -6.378 -15.091 1.00 94.88 330 GLY A O 1
ATOM 2437 N N . PRO A 1 331 ? 22.076 -4.882 -14.461 1.00 95.44 331 PRO A N 1
ATOM 2438 C CA . PRO A 1 331 ? 22.456 -3.548 -14.012 1.00 95.44 331 PRO A CA 1
ATOM 2439 C C . PRO A 1 331 ? 21.860 -2.464 -14.925 1.00 95.44 331 PRO A C 1
ATOM 2441 O O . PRO A 1 331 ? 21.645 -2.739 -16.114 1.00 95.44 331 PRO A O 1
ATOM 2444 N N . PRO A 1 332 ? 21.612 -1.242 -14.417 1.00 94.50 332 PRO A N 1
ATOM 2445 C CA . PRO A 1 332 ? 21.208 -0.109 -15.237 1.00 94.50 332 PRO A CA 1
ATOM 2446 C C . PRO A 1 332 ? 22.152 0.124 -16.424 1.00 94.50 332 PRO A C 1
ATOM 2448 O O . PRO A 1 332 ? 23.376 0.076 -16.284 1.00 94.50 332 PRO A O 1
ATOM 2451 N N . VAL A 1 333 ? 21.578 0.398 -17.595 1.00 92.69 333 VAL A N 1
ATOM 2452 C CA . VAL A 1 333 ? 22.304 0.632 -18.852 1.00 92.69 333 VAL A CA 1
ATOM 2453 C C . VAL A 1 333 ? 22.019 2.037 -19.394 1.00 92.69 333 VAL A C 1
ATOM 2455 O O . VAL A 1 333 ? 20.957 2.588 -19.103 1.00 92.69 333 VAL A O 1
ATOM 2458 N N . PRO A 1 334 ? 22.931 2.643 -20.179 1.00 90.75 334 PRO A N 1
ATOM 2459 C CA . PRO A 1 334 ? 22.696 3.962 -20.762 1.00 90.75 334 PRO A CA 1
ATOM 2460 C C . PRO A 1 334 ? 21.486 3.966 -21.707 1.00 90.75 334 PRO A C 1
ATOM 2462 O O . PRO A 1 334 ? 21.439 3.178 -22.655 1.00 90.75 334 PRO A O 1
ATOM 2465 N N . THR A 1 335 ? 20.541 4.882 -21.493 1.00 83.38 335 THR A N 1
ATOM 2466 C CA . THR A 1 335 ? 19.377 5.081 -22.370 1.00 83.38 335 THR A CA 1
ATOM 2467 C C . THR A 1 335 ? 19.597 6.254 -23.333 1.00 83.38 335 THR A C 1
ATOM 2469 O O . THR A 1 335 ? 19.784 7.389 -22.883 1.00 83.38 335 THR A O 1
ATOM 2472 N N . PRO A 1 336 ? 19.568 6.046 -24.662 1.00 76.44 336 PRO A N 1
ATOM 2473 C CA . PRO A 1 336 ? 19.577 7.144 -25.628 1.00 76.44 336 PRO A CA 1
ATOM 2474 C C . PRO A 1 336 ? 18.303 8.005 -25.520 1.00 76.44 336 PRO A C 1
ATOM 2476 O O . PRO A 1 336 ? 17.237 7.448 -25.272 1.00 76.44 336 PRO A O 1
ATOM 2479 N N . PRO A 1 337 ? 18.368 9.330 -25.764 1.00 74.62 337 PRO A N 1
ATOM 2480 C CA . PRO A 1 337 ? 19.543 10.113 -26.160 1.00 74.62 337 PRO A CA 1
ATOM 2481 C C . PRO A 1 337 ? 20.352 10.680 -24.979 1.00 74.62 337 PRO A C 1
ATOM 2483 O O . PRO A 1 337 ? 21.440 11.210 -25.192 1.00 74.62 337 PRO A O 1
ATOM 2486 N N . THR A 1 338 ? 19.829 10.607 -23.753 1.00 75.88 338 THR A N 1
ATOM 2487 C CA . THR A 1 338 ? 20.389 11.286 -22.572 1.00 75.88 338 THR A CA 1
ATOM 2488 C C . THR A 1 338 ? 21.594 10.560 -21.965 1.00 75.88 338 THR A C 1
ATOM 2490 O O . THR A 1 338 ? 22.349 11.167 -21.210 1.00 75.88 338 THR A O 1
ATOM 2493 N N . ASN A 1 339 ? 21.807 9.283 -22.315 1.00 83.94 339 ASN A N 1
ATOM 2494 C CA . ASN A 1 339 ? 22.824 8.383 -21.754 1.00 83.94 339 ASN A CA 1
ATOM 2495 C C . ASN A 1 339 ? 22.755 8.244 -20.222 1.00 83.94 339 ASN A C 1
ATOM 2497 O O . ASN A 1 339 ? 23.747 7.887 -19.585 1.00 83.94 339 ASN A O 1
ATOM 2501 N N . VAL A 1 340 ? 21.587 8.504 -19.630 1.00 87.12 340 VAL A N 1
ATOM 2502 C CA . VAL A 1 340 ? 21.333 8.248 -18.210 1.00 87.12 340 VAL A CA 1
ATOM 2503 C C . VAL A 1 340 ? 21.229 6.738 -17.997 1.00 87.12 340 VAL A C 1
ATOM 2505 O O . VAL A 1 340 ? 20.702 6.022 -18.845 1.00 87.12 340 VAL A O 1
ATOM 2508 N N . LEU A 1 341 ? 21.774 6.235 -16.889 1.00 92.19 341 LEU A N 1
ATOM 2509 C CA . LEU A 1 341 ? 21.679 4.820 -16.543 1.00 92.19 341 LEU A CA 1
ATOM 2510 C C . LEU A 1 341 ? 20.279 4.522 -16.008 1.00 92.19 341 LEU A C 1
ATOM 2512 O O . LEU A 1 341 ? 19.883 5.103 -15.002 1.00 92.19 341 LEU A O 1
ATOM 2516 N N . LYS A 1 342 ? 19.553 3.614 -16.663 1.00 93.50 342 LYS A N 1
ATOM 2517 C CA . LYS A 1 342 ? 18.229 3.153 -16.226 1.00 93.50 342 LYS A CA 1
ATOM 2518 C C . LYS A 1 342 ? 18.128 1.629 -16.308 1.00 93.50 342 LYS A C 1
ATOM 2520 O O . LYS A 1 342 ? 18.821 1.021 -17.131 1.00 93.50 342 LYS A O 1
ATOM 2525 N N . PRO A 1 343 ? 17.319 0.989 -15.448 1.00 95.06 343 PRO A N 1
ATOM 2526 C CA . PRO A 1 343 ? 17.105 -0.451 -15.513 1.00 95.06 343 PRO A CA 1
ATOM 2527 C C . PRO A 1 343 ? 16.449 -0.862 -16.834 1.00 95.06 343 PRO A C 1
ATOM 2529 O O . PRO A 1 343 ? 15.804 -0.060 -17.514 1.00 95.06 343 PRO A O 1
ATOM 2532 N N . LYS A 1 344 ? 16.610 -2.132 -17.215 1.00 94.81 344 LYS A N 1
ATOM 2533 C CA . LYS A 1 344 ? 15.972 -2.658 -18.421 1.00 94.81 344 LYS A CA 1
ATOM 2534 C C . LYS A 1 344 ? 14.566 -3.138 -18.090 1.00 94.81 344 LYS A C 1
ATOM 2536 O O . LYS A 1 344 ? 14.426 -4.082 -17.324 1.00 94.81 344 LYS A O 1
ATOM 2541 N N . VAL A 1 345 ? 13.559 -2.557 -18.739 1.00 93.62 345 VAL A N 1
ATOM 2542 C CA . VAL A 1 345 ? 12.162 -3.016 -18.677 1.00 93.62 345 VAL A CA 1
ATOM 2543 C C . VAL A 1 345 ? 11.858 -3.918 -19.875 1.00 93.62 345 VAL A C 1
ATOM 2545 O O . VAL A 1 345 ? 12.261 -3.625 -21.009 1.00 93.62 345 VAL A O 1
ATOM 2548 N N . THR A 1 346 ? 11.180 -5.040 -19.640 1.00 93.25 346 THR A N 1
ATOM 2549 C CA . THR A 1 346 ? 10.753 -5.973 -20.693 1.00 93.25 346 THR A CA 1
ATOM 2550 C C . THR A 1 346 ? 9.523 -6.776 -20.276 1.00 93.25 346 THR A C 1
ATOM 2552 O O . THR A 1 346 ? 9.156 -6.792 -19.106 1.00 93.25 346 THR A O 1
ATOM 2555 N N . SER A 1 347 ? 8.891 -7.463 -21.227 1.00 93.25 347 SER A N 1
ATOM 2556 C CA . SER A 1 347 ? 7.770 -8.354 -20.929 1.00 93.25 347 SER A CA 1
ATOM 2557 C C . SER A 1 347 ? 8.259 -9.629 -20.240 1.00 93.25 347 SER A C 1
ATOM 2559 O O . SER A 1 347 ? 9.183 -10.284 -20.720 1.00 93.25 347 SER A O 1
ATOM 2561 N N . GLY A 1 348 ? 7.602 -10.013 -19.147 1.00 93.50 348 GLY A N 1
ATOM 2562 C CA . GLY A 1 348 ? 7.860 -11.259 -18.425 1.00 93.50 348 GLY A CA 1
ATOM 2563 C C . GLY A 1 348 ? 7.217 -12.506 -19.045 1.00 93.50 348 GLY A C 1
ATOM 2564 O O . GLY A 1 348 ? 7.389 -13.612 -18.524 1.00 93.50 348 GLY A O 1
ATOM 2565 N N . ALA A 1 349 ? 6.453 -12.342 -20.131 1.00 92.06 349 ALA A N 1
ATOM 2566 C CA . ALA A 1 349 ? 5.556 -13.375 -20.650 1.00 92.06 349 ALA A CA 1
ATOM 2567 C C . ALA A 1 349 ? 6.270 -14.443 -21.489 1.00 92.06 349 ALA A C 1
ATOM 2569 O O . ALA A 1 349 ? 5.694 -15.493 -21.772 1.00 92.06 349 ALA A O 1
ATOM 2570 N N . GLY A 1 350 ? 7.507 -14.181 -21.907 1.00 92.56 350 GLY A N 1
ATOM 2571 C CA . GLY A 1 350 ? 8.251 -15.042 -22.817 1.00 92.56 350 GLY A CA 1
ATOM 2572 C C . GLY A 1 350 ? 9.764 -14.933 -22.634 1.00 92.56 350 GLY A C 1
ATOM 2573 O O . GLY A 1 350 ? 10.220 -14.547 -21.558 1.00 92.56 350 GLY A O 1
ATOM 2574 N N . PRO A 1 351 ? 10.537 -15.286 -23.676 1.00 96.12 351 PRO A N 1
ATOM 2575 C CA . PRO A 1 351 ? 11.990 -15.221 -23.645 1.00 96.12 351 PRO A CA 1
ATOM 2576 C C . PRO A 1 351 ? 12.518 -13.819 -23.326 1.00 96.12 351 PRO A C 1
ATOM 2578 O O . PRO A 1 351 ? 12.017 -12.829 -23.864 1.00 96.12 351 PRO A O 1
ATOM 2581 N N . ILE A 1 352 ? 13.565 -13.741 -22.507 1.00 96.62 352 ILE A N 1
ATOM 2582 C CA . ILE A 1 352 ? 14.186 -12.487 -22.075 1.00 96.62 352 ILE A CA 1
ATOM 2583 C C . ILE A 1 352 ? 15.656 -12.499 -22.468 1.00 96.62 352 ILE A C 1
ATOM 2585 O O . ILE A 1 352 ? 16.397 -13.409 -22.120 1.00 96.62 352 ILE A O 1
ATOM 2589 N N . ASN A 1 353 ? 16.070 -11.454 -23.177 1.00 95.50 353 ASN A N 1
ATOM 2590 C CA . ASN A 1 353 ? 17.462 -11.216 -23.529 1.00 95.50 353 ASN A CA 1
ATOM 2591 C C . ASN A 1 353 ? 18.207 -10.688 -22.296 1.00 95.50 353 ASN A C 1
ATOM 2593 O O . ASN A 1 353 ? 18.221 -9.477 -22.040 1.00 95.50 353 ASN A O 1
ATOM 2597 N N . TRP A 1 354 ? 18.767 -11.598 -21.503 1.00 95.88 354 TRP A N 1
ATOM 2598 C CA . TRP A 1 354 ? 19.392 -11.257 -20.235 1.00 95.88 354 TRP A CA 1
ATOM 2599 C C . TRP A 1 354 ? 20.688 -10.496 -20.459 1.00 95.88 354 TRP A C 1
ATOM 2601 O O . TRP A 1 354 ? 20.911 -9.489 -19.803 1.00 95.88 354 TRP A O 1
ATOM 2611 N N . ASN A 1 355 ? 21.545 -10.901 -21.391 1.00 93.50 355 ASN A N 1
ATOM 2612 C CA . ASN A 1 355 ? 22.853 -10.259 -21.609 1.00 93.50 355 ASN A CA 1
ATOM 2613 C C . ASN A 1 355 ? 22.811 -9.036 -22.549 1.00 93.50 355 ASN A C 1
ATOM 2615 O O . ASN A 1 355 ? 23.819 -8.343 -22.688 1.00 93.50 355 ASN A O 1
ATOM 2619 N N . LEU A 1 356 ? 21.651 -8.734 -23.136 1.00 93.38 356 LEU A N 1
ATOM 2620 C CA . LEU A 1 356 ? 21.409 -7.645 -24.088 1.00 93.38 356 LEU A CA 1
ATOM 2621 C C . LEU A 1 356 ? 22.179 -7.772 -25.413 1.00 93.38 356 LEU A C 1
ATOM 2623 O O . LEU A 1 356 ? 22.414 -6.760 -26.079 1.00 93.38 356 LEU A O 1
ATOM 2627 N N . ILE A 1 357 ? 22.537 -8.989 -25.836 1.00 88.62 357 ILE A N 1
ATOM 2628 C CA . ILE A 1 357 ? 23.012 -9.260 -27.205 1.00 88.62 357 ILE A CA 1
ATOM 2629 C C . ILE A 1 357 ? 21.883 -9.894 -28.022 1.00 88.62 357 ILE A C 1
ATOM 2631 O O . ILE A 1 357 ? 21.022 -10.533 -27.459 1.00 88.62 357 ILE A O 1
ATOM 2635 N N . ASN A 1 358 ? 21.803 -9.629 -29.330 1.00 76.94 358 ASN A N 1
ATOM 2636 C CA . ASN A 1 358 ? 20.583 -9.655 -30.176 1.00 76.94 358 ASN A CA 1
ATOM 2637 C C . ASN A 1 358 ? 19.764 -10.978 -30.307 1.00 76.94 358 ASN A C 1
ATOM 2639 O O . ASN A 1 358 ? 19.031 -11.136 -31.286 1.00 76.94 358 ASN A O 1
ATOM 2643 N N . THR A 1 359 ? 19.867 -11.929 -29.384 1.00 85.94 359 THR A N 1
ATOM 2644 C CA . THR A 1 359 ? 19.139 -13.202 -29.331 1.00 85.94 359 THR A CA 1
ATOM 2645 C C . THR A 1 359 ? 18.411 -13.373 -27.989 1.00 85.94 359 THR A C 1
ATOM 2647 O O . THR A 1 359 ? 18.568 -12.564 -27.085 1.00 85.94 359 THR A O 1
ATOM 2650 N N . THR A 1 360 ? 17.534 -14.376 -27.896 1.00 91.88 360 THR A N 1
ATOM 2651 C CA . THR A 1 360 ? 16.804 -14.759 -26.665 1.00 91.88 360 THR A CA 1
ATOM 2652 C C . THR A 1 360 ? 16.811 -16.279 -26.475 1.00 91.88 360 THR A C 1
ATOM 2654 O O . THR A 1 360 ? 15.849 -16.887 -26.006 1.00 91.88 360 THR A O 1
ATOM 2657 N N . THR A 1 361 ? 17.864 -16.928 -26.964 1.00 93.56 361 THR A N 1
ATOM 2658 C CA . THR A 1 361 ? 17.969 -18.392 -27.061 1.00 93.56 361 THR A CA 1
ATOM 2659 C C . THR A 1 361 ? 19.189 -18.930 -26.327 1.00 93.56 361 THR A C 1
ATOM 2661 O O . THR A 1 361 ? 19.501 -20.113 -26.452 1.00 93.56 361 THR A O 1
ATOM 2664 N N . GLU A 1 362 ? 19.933 -18.066 -25.638 1.00 94.62 362 GLU A N 1
ATOM 2665 C CA . GLU A 1 362 ? 21.165 -18.453 -24.971 1.00 94.62 362 GLU A CA 1
ATOM 2666 C C . GLU A 1 362 ? 20.878 -19.063 -23.595 1.00 94.62 362 GLU A C 1
ATOM 2668 O O . GLU A 1 362 ? 19.945 -18.689 -22.886 1.00 94.62 362 GLU A O 1
ATOM 2673 N N . THR A 1 363 ? 21.712 -20.027 -23.220 1.00 93.75 363 THR A N 1
ATOM 2674 C CA . THR A 1 363 ? 21.701 -20.677 -21.907 1.00 93.75 363 THR A CA 1
ATOM 2675 C C . THR A 1 363 ? 23.064 -20.502 -21.262 1.00 93.75 363 THR A C 1
ATOM 2677 O O . THR A 1 363 ? 24.073 -20.487 -21.970 1.00 93.75 363 THR A O 1
ATOM 2680 N N . GLY A 1 364 ? 23.128 -20.458 -19.934 1.00 94.75 364 GLY A N 1
ATOM 2681 C CA . GLY A 1 364 ? 24.396 -20.233 -19.242 1.00 94.75 364 GLY A CA 1
ATOM 2682 C C . GLY A 1 364 ? 24.816 -18.764 -19.246 1.00 94.75 364 GLY A C 1
ATOM 2683 O O . GLY A 1 364 ? 26.005 -18.468 -19.138 1.00 94.75 364 GLY A O 1
ATOM 2684 N N . VAL A 1 365 ? 23.854 -17.851 -19.409 1.00 95.94 365 VAL A N 1
ATOM 2685 C CA . VAL A 1 365 ? 24.109 -16.412 -19.392 1.00 95.94 365 VAL A CA 1
ATOM 2686 C C . VAL A 1 365 ? 24.392 -15.967 -17.958 1.00 95.94 365 VAL A C 1
ATOM 2688 O O . VAL A 1 365 ? 23.600 -16.221 -17.055 1.00 95.94 365 VAL A O 1
ATOM 2691 N N . GLY A 1 366 ? 25.533 -15.308 -17.759 1.00 95.75 366 GLY A N 1
ATOM 2692 C CA . GLY A 1 366 ? 25.911 -14.717 -16.482 1.00 95.75 366 GLY A CA 1
ATOM 2693 C C . GLY A 1 366 ? 25.479 -13.254 -16.397 1.00 95.75 366 GLY A C 1
ATOM 2694 O O . GLY A 1 366 ? 25.923 -12.457 -17.229 1.00 95.75 366 GLY A O 1
ATOM 2695 N N . ARG A 1 367 ? 24.650 -12.882 -15.416 1.00 95.75 367 ARG A N 1
ATOM 2696 C CA . ARG A 1 367 ? 24.263 -11.485 -15.165 1.00 95.75 367 ARG A CA 1
ATOM 2697 C C . ARG A 1 367 ? 23.710 -11.290 -13.758 1.00 95.75 367 ARG A C 1
ATOM 2699 O O . ARG A 1 367 ? 22.836 -12.037 -13.350 1.00 95.75 367 ARG A O 1
ATOM 2706 N N . ASP A 1 368 ? 24.170 -10.229 -13.104 1.00 96.44 368 ASP A N 1
ATOM 2707 C CA . ASP A 1 368 ? 23.602 -9.701 -11.861 1.00 96.44 368 ASP A CA 1
ATOM 2708 C C . ASP A 1 368 ? 22.298 -8.943 -12.181 1.00 96.44 368 ASP A C 1
ATOM 2710 O O . ASP A 1 368 ? 22.318 -7.834 -12.726 1.00 96.44 368 ASP A O 1
ATOM 2714 N N . LEU A 1 369 ? 21.165 -9.610 -11.975 1.00 97.25 369 LEU A N 1
ATOM 2715 C CA . LEU A 1 369 ? 19.830 -9.154 -12.349 1.00 97.25 369 LEU A CA 1
ATOM 2716 C C . LEU A 1 369 ? 19.220 -8.214 -11.309 1.00 97.25 369 LEU A C 1
ATOM 2718 O O . LEU A 1 369 ? 18.386 -7.385 -11.683 1.00 97.25 369 LEU A O 1
ATOM 2722 N N . ASN A 1 370 ? 19.601 -8.346 -10.036 1.00 96.25 370 ASN A N 1
ATOM 2723 C CA . ASN A 1 370 ? 19.069 -7.556 -8.924 1.00 96.25 370 ASN A CA 1
ATOM 2724 C C . ASN A 1 370 ? 19.937 -6.346 -8.534 1.00 96.25 370 ASN A C 1
ATOM 2726 O O . ASN A 1 370 ? 19.563 -5.591 -7.636 1.00 96.25 370 ASN A O 1
ATOM 2730 N N . LYS A 1 371 ? 21.029 -6.068 -9.252 1.00 95.94 371 LYS A N 1
ATOM 2731 C CA . LYS A 1 371 ? 21.808 -4.831 -9.095 1.00 95.94 371 LYS A CA 1
ATOM 2732 C C . LYS A 1 371 ? 21.139 -3.606 -9.707 1.00 95.94 371 LYS A C 1
ATOM 2734 O O . LYS A 1 371 ? 21.168 -3.417 -10.919 1.00 95.94 371 LYS A O 1
ATOM 2739 N N . PHE A 1 372 ? 20.644 -2.693 -8.876 1.00 95.31 372 PHE A N 1
ATOM 2740 C CA . PHE A 1 372 ? 20.023 -1.432 -9.318 1.00 95.31 372 PHE A CA 1
ATOM 2741 C C . PHE A 1 372 ? 20.803 -0.178 -8.909 1.00 95.31 372 PHE A C 1
ATOM 2743 O O . PHE A 1 372 ? 20.460 0.910 -9.356 1.00 95.31 372 PHE A O 1
ATOM 2750 N N . VAL A 1 373 ? 21.900 -0.322 -8.151 1.00 92.38 373 VAL A N 1
ATOM 2751 C CA . VAL A 1 373 ? 22.742 0.806 -7.685 1.00 92.38 373 VAL A CA 1
ATOM 2752 C C . VAL A 1 373 ? 21.966 1.762 -6.761 1.00 92.38 373 VAL A C 1
ATOM 2754 O O . VAL A 1 373 ? 22.229 2.959 -6.717 1.00 92.38 373 VAL A O 1
ATOM 2757 N N . ILE A 1 374 ? 21.028 1.202 -5.998 1.00 93.94 374 ILE A N 1
ATOM 2758 C CA . ILE A 1 374 ? 20.273 1.872 -4.932 1.00 93.94 374 ILE A CA 1
ATOM 2759 C C . ILE A 1 374 ? 20.510 1.157 -3.600 1.00 93.94 374 ILE A C 1
ATOM 2761 O O . ILE A 1 374 ? 21.005 0.020 -3.579 1.00 93.94 374 ILE A O 1
ATOM 2765 N N . ALA A 1 375 ? 20.167 1.801 -2.484 1.00 91.62 375 ALA A N 1
ATOM 2766 C CA . ALA A 1 375 ? 20.226 1.150 -1.176 1.00 91.62 375 ALA A CA 1
ATOM 2767 C C . ALA A 1 375 ? 19.366 -0.134 -1.165 1.00 91.62 375 ALA A C 1
ATOM 2769 O O . ALA A 1 375 ? 18.252 -0.151 -1.675 1.00 91.62 375 ALA A O 1
ATOM 2770 N N . GLY A 1 376 ? 19.910 -1.235 -0.636 1.00 89.38 376 GLY A N 1
ATOM 2771 C CA . GLY A 1 376 ? 19.242 -2.547 -0.627 1.00 89.38 376 GLY A CA 1
ATOM 2772 C C . GLY A 1 376 ? 19.387 -3.381 -1.911 1.00 89.38 376 GLY A C 1
ATOM 2773 O O . GLY A 1 376 ? 19.140 -4.581 -1.863 1.00 89.38 376 GLY A O 1
ATOM 2774 N N . CYS A 1 377 ? 19.859 -2.799 -3.024 1.00 94.06 377 CYS A N 1
ATOM 2775 C CA . CYS A 1 377 ? 20.020 -3.488 -4.317 1.00 94.06 377 CYS A CA 1
ATOM 2776 C C . CYS A 1 377 ? 21.397 -3.207 -4.947 1.00 94.06 377 CYS A C 1
ATOM 2778 O O . CYS A 1 377 ? 21.526 -2.608 -6.026 1.00 94.06 377 CYS A O 1
ATOM 2780 N N . GLY A 1 378 ? 22.436 -3.577 -4.189 1.00 87.75 378 GLY A N 1
ATOM 2781 C CA . GLY A 1 378 ? 23.850 -3.408 -4.529 1.00 87.75 378 GLY A CA 1
ATOM 2782 C C . GLY A 1 378 ? 24.395 -4.464 -5.497 1.00 87.75 378 GLY A C 1
ATOM 2783 O O . GLY A 1 378 ? 23.644 -5.093 -6.222 1.00 87.75 378 GLY A O 1
ATOM 2784 N N . ASP A 1 379 ? 25.722 -4.612 -5.538 1.00 87.31 379 ASP A N 1
ATOM 2785 C CA . ASP A 1 379 ? 26.403 -5.645 -6.336 1.00 87.31 379 ASP A CA 1
ATOM 2786 C C . ASP A 1 379 ? 26.293 -7.000 -5.625 1.00 87.31 379 ASP A C 1
ATOM 2788 O O . ASP A 1 379 ? 26.771 -7.140 -4.493 1.00 87.31 379 ASP A O 1
ATOM 2792 N N . SER A 1 380 ? 25.686 -7.979 -6.286 1.00 86.75 380 SER A N 1
ATOM 2793 C CA . SER A 1 380 ? 25.393 -9.306 -5.736 1.00 86.75 380 SER A CA 1
ATOM 2794 C C . SER A 1 380 ? 25.565 -10.417 -6.784 1.00 86.75 380 SER A C 1
ATOM 2796 O O . SER A 1 380 ? 24.715 -11.289 -6.920 1.00 86.75 380 SER A O 1
ATOM 2798 N N . PRO A 1 381 ? 26.684 -10.444 -7.533 1.00 86.38 381 PRO A N 1
ATOM 2799 C CA . PRO A 1 381 ? 26.796 -11.292 -8.708 1.00 86.38 381 PRO A CA 1
ATOM 2800 C C . PRO A 1 381 ? 26.771 -12.783 -8.364 1.00 86.38 381 PRO A C 1
ATOM 2802 O O . PRO A 1 381 ? 27.587 -13.277 -7.579 1.00 86.38 381 PRO A O 1
ATOM 2805 N N . GLY A 1 382 ? 25.924 -13.520 -9.077 1.00 89.56 382 GLY A N 1
ATOM 2806 C CA . GLY A 1 382 ? 25.887 -14.978 -9.019 1.00 89.56 382 GLY A CA 1
ATOM 2807 C C . GLY A 1 382 ? 24.918 -15.525 -7.976 1.00 89.56 382 GLY A C 1
ATOM 2808 O O . GLY A 1 382 ? 25.052 -16.684 -7.570 1.00 89.56 382 GLY A O 1
ATOM 2809 N N . GLU A 1 383 ? 23.959 -14.710 -7.542 1.00 94.12 383 GLU A N 1
ATOM 2810 C CA . GLU A 1 383 ? 22.908 -15.130 -6.629 1.00 94.12 383 GLU A CA 1
ATOM 2811 C C . GLU A 1 383 ? 21.908 -16.092 -7.288 1.00 94.12 383 GLU A C 1
ATOM 2813 O O . GLU A 1 383 ? 21.776 -16.214 -8.510 1.00 94.12 383 GLU A O 1
ATOM 2818 N N . THR A 1 384 ? 21.200 -16.834 -6.437 1.00 96.44 384 THR A N 1
ATOM 2819 C CA . THR A 1 384 ? 20.038 -17.626 -6.843 1.00 96.44 384 THR A CA 1
ATOM 2820 C C . THR A 1 384 ? 18.787 -16.912 -6.361 1.00 96.44 384 THR A C 1
ATOM 2822 O O . THR A 1 384 ? 18.491 -16.906 -5.170 1.00 96.44 384 THR A O 1
ATOM 2825 N N . LEU A 1 385 ? 18.047 -16.324 -7.292 1.00 97.69 385 LEU A N 1
ATOM 2826 C CA . LEU A 1 385 ? 16.876 -15.507 -7.016 1.00 97.69 385 LEU A CA 1
ATOM 2827 C C . LEU A 1 385 ? 15.635 -16.396 -7.052 1.00 97.69 385 LEU A C 1
ATOM 2829 O O . LEU A 1 385 ? 15.164 -16.776 -8.125 1.00 97.69 385 LEU A O 1
ATOM 2833 N N . ALA A 1 386 ? 15.105 -16.766 -5.889 1.00 97.44 386 ALA A N 1
ATOM 2834 C CA . ALA A 1 386 ? 13.872 -17.543 -5.796 1.00 97.44 386 ALA A CA 1
ATOM 2835 C C . ALA A 1 386 ? 12.637 -16.635 -5.922 1.00 97.44 386 ALA A C 1
ATOM 2837 O O . ALA A 1 386 ? 12.544 -15.613 -5.238 1.00 97.44 386 ALA A O 1
ATOM 2838 N N . GLY A 1 387 ? 11.680 -17.020 -6.771 1.00 97.12 387 GLY A N 1
ATOM 2839 C CA . GLY A 1 387 ? 10.370 -16.371 -6.824 1.00 97.12 387 GLY A CA 1
ATOM 2840 C C . GLY A 1 387 ? 9.536 -16.688 -5.580 1.00 97.12 387 GLY A C 1
ATOM 2841 O O . GLY A 1 387 ? 9.815 -17.650 -4.859 1.00 97.12 387 GLY A O 1
ATOM 2842 N N . PHE A 1 388 ? 8.488 -15.903 -5.330 1.00 98.12 388 PHE A N 1
ATOM 2843 C CA . PHE A 1 388 ? 7.612 -16.106 -4.176 1.00 98.12 388 PHE A CA 1
ATOM 2844 C C . PHE A 1 388 ? 6.184 -15.629 -4.446 1.00 98.12 388 PHE A C 1
ATOM 2846 O O . PHE A 1 388 ? 5.987 -14.630 -5.134 1.00 98.12 388 PHE A O 1
ATOM 2853 N N . ASN A 1 389 ? 5.204 -16.358 -3.908 1.00 97.94 389 ASN A N 1
ATOM 2854 C CA . ASN A 1 389 ? 3.786 -16.005 -3.935 1.00 97.94 389 ASN A CA 1
ATOM 2855 C C . ASN A 1 389 ? 3.391 -15.420 -2.577 1.00 97.94 389 ASN A C 1
ATOM 2857 O O . ASN A 1 389 ? 3.233 -16.169 -1.613 1.00 97.94 389 ASN A O 1
ATOM 2861 N N . ASP A 1 390 ? 3.222 -14.109 -2.505 1.00 98.56 390 ASP A N 1
ATOM 2862 C CA . ASP A 1 390 ? 2.923 -13.411 -1.257 1.00 98.56 390 ASP A CA 1
ATOM 2863 C C . ASP A 1 390 ? 1.542 -13.758 -0.737 1.00 98.56 390 ASP A C 1
ATOM 2865 O O . ASP A 1 390 ? 1.401 -14.178 0.409 1.00 98.56 390 ASP A O 1
ATOM 2869 N N . TRP A 1 391 ? 0.523 -13.646 -1.591 1.00 97.88 391 TRP A N 1
ATOM 2870 C CA . TRP A 1 391 ? -0.871 -13.818 -1.185 1.00 97.88 391 TRP A CA 1
ATOM 2871 C C . TRP A 1 391 ? -1.149 -15.191 -0.577 1.00 97.88 391 TRP A C 1
ATOM 2873 O O . TRP A 1 391 ? -1.976 -15.320 0.320 1.00 97.88 391 TRP A O 1
ATOM 2883 N N . GLN A 1 392 ? -0.430 -16.222 -1.024 1.00 96.50 392 GLN A N 1
ATOM 2884 C CA . GLN A 1 392 ? -0.540 -17.563 -0.451 1.00 96.50 392 GLN A CA 1
ATOM 2885 C C . GLN A 1 392 ? 0.169 -17.708 0.910 1.00 96.50 392 GLN A C 1
ATOM 2887 O O . GLN A 1 392 ? -0.099 -18.662 1.642 1.00 96.50 392 GLN A O 1
ATOM 2892 N N . ASN A 1 393 ? 1.091 -16.804 1.249 1.00 96.94 393 ASN A N 1
ATOM 2893 C CA . ASN A 1 393 ? 2.008 -16.953 2.377 1.00 96.94 393 ASN A CA 1
ATOM 2894 C C . ASN A 1 393 ? 1.899 -15.877 3.467 1.00 96.94 393 ASN A C 1
ATOM 2896 O O . ASN A 1 393 ? 2.472 -16.106 4.542 1.00 96.94 393 ASN A O 1
ATOM 2900 N N . ILE A 1 394 ? 1.151 -14.789 3.243 1.00 96.75 394 ILE A N 1
ATOM 2901 C CA . ILE A 1 394 ? 0.870 -13.765 4.262 1.00 96.75 394 ILE A CA 1
ATOM 2902 C C . ILE A 1 394 ? 0.381 -14.378 5.581 1.00 96.75 394 ILE A C 1
ATOM 2904 O O . ILE A 1 394 ? -0.255 -15.440 5.621 1.00 96.75 394 ILE A O 1
ATOM 2908 N N . LYS A 1 395 ? 0.687 -13.701 6.687 1.00 95.06 395 LYS A N 1
ATOM 2909 C CA . LYS A 1 395 ? 0.283 -14.094 8.039 1.00 95.06 395 LYS A CA 1
ATOM 2910 C C . LYS A 1 395 ? -0.648 -13.033 8.612 1.00 95.06 395 LYS A C 1
ATOM 2912 O O . LYS A 1 395 ? -0.222 -11.918 8.860 1.00 95.06 395 LYS A O 1
ATOM 2917 N N . LEU A 1 396 ? -1.907 -13.407 8.831 1.00 94.06 396 LEU A N 1
ATOM 2918 C CA . LEU A 1 396 ? -2.954 -12.479 9.276 1.00 94.06 396 LEU A CA 1
ATOM 2919 C C . LEU A 1 396 ? -3.010 -12.348 10.812 1.00 94.06 396 LEU A C 1
ATOM 2921 O O . LEU A 1 396 ? -3.256 -11.280 11.357 1.00 94.06 396 LEU A O 1
ATOM 2925 N N . ASN A 1 397 ? -2.673 -13.416 11.545 1.00 90.31 397 ASN A N 1
ATOM 2926 C CA . ASN A 1 397 ? -2.659 -13.403 13.009 1.00 90.31 397 ASN A CA 1
ATOM 2927 C C . ASN A 1 397 ? -1.338 -12.846 13.577 1.00 90.31 397 ASN A C 1
ATOM 2929 O O . ASN A 1 397 ? -0.509 -13.605 14.094 1.00 90.31 397 ASN A O 1
ATOM 2933 N N . PHE A 1 398 ? -1.156 -11.524 13.523 1.00 86.56 398 PHE A N 1
ATOM 2934 C CA . PHE A 1 398 ? 0.028 -10.834 14.062 1.00 86.56 398 PHE A CA 1
ATOM 2935 C C . PHE A 1 398 ? 0.240 -11.077 15.567 1.00 86.56 398 PHE A C 1
ATOM 2937 O O . PHE A 1 398 ? 1.369 -11.149 16.042 1.00 86.56 398 PHE A O 1
ATOM 2944 N N . ARG A 1 399 ? -0.828 -11.351 16.331 1.00 83.88 399 ARG A N 1
ATOM 2945 C CA . ARG A 1 399 ? -0.758 -11.658 17.777 1.00 83.88 399 ARG A CA 1
ATOM 2946 C C . ARG A 1 399 ? -0.006 -12.947 18.122 1.00 83.88 399 ARG A C 1
ATOM 2948 O O . ARG A 1 399 ? 0.232 -13.232 19.298 1.00 83.88 399 ARG A O 1
ATOM 2955 N N . ALA A 1 400 ? 0.291 -13.777 17.123 1.00 76.94 400 ALA A N 1
ATOM 2956 C CA . ALA A 1 400 ? 1.134 -14.956 17.287 1.00 76.94 400 ALA A CA 1
ATOM 2957 C C . ALA A 1 400 ? 2.639 -14.617 17.297 1.00 76.94 400 ALA A C 1
ATOM 2959 O O . ALA A 1 400 ? 3.444 -15.493 17.621 1.00 76.94 400 ALA A O 1
ATOM 2960 N N . SER A 1 401 ? 3.013 -13.379 16.958 1.00 75.12 401 SER A N 1
ATOM 2961 C CA . SER A 1 401 ? 4.391 -12.889 16.972 1.00 75.12 401 SER A CA 1
ATOM 2962 C C . SER A 1 401 ? 4.828 -12.386 18.346 1.00 75.12 401 SER A C 1
ATOM 2964 O O . SER A 1 401 ? 4.011 -12.021 19.194 1.00 75.12 401 SER A O 1
ATOM 2966 N N . LE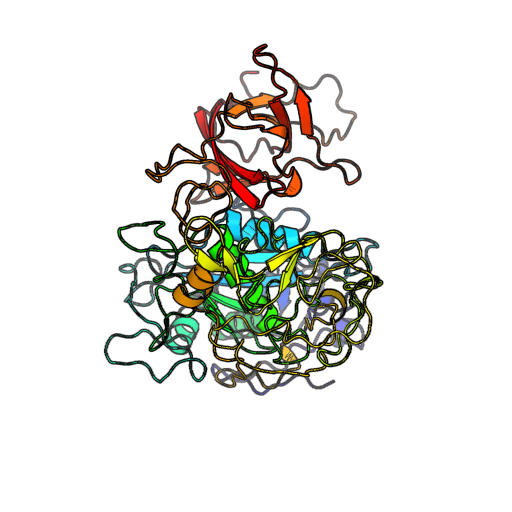U A 1 402 ? 6.145 -12.347 18.556 1.00 64.88 402 LEU A N 1
ATOM 2967 C CA . LEU A 1 402 ? 6.754 -11.628 19.677 1.00 64.88 402 LEU A CA 1
ATOM 2968 C C . LEU A 1 402 ? 6.742 -10.110 19.448 1.00 64.88 402 LEU A C 1
ATOM 2970 O O . LEU A 1 402 ? 6.727 -9.369 20.428 1.00 64.88 402 LEU A O 1
ATOM 2974 N N . ASP A 1 403 ? 6.688 -9.682 18.185 1.00 64.38 403 ASP A N 1
ATOM 2975 C CA . ASP A 1 403 ? 6.623 -8.275 17.772 1.00 64.38 403 ASP A CA 1
ATOM 2976 C C . ASP A 1 403 ? 5.223 -7.663 17.975 1.00 64.38 403 ASP A C 1
ATOM 2978 O O . ASP A 1 403 ? 5.035 -6.469 17.850 1.00 64.38 403 ASP A O 1
ATOM 2982 N N . PHE A 1 404 ? 4.225 -8.457 18.383 1.00 63.03 404 PHE A N 1
ATOM 2983 C CA . PHE A 1 404 ? 2.944 -7.918 18.863 1.00 63.03 404 PHE A CA 1
ATOM 2984 C C . PHE A 1 404 ? 3.075 -7.181 20.213 1.00 63.03 404 PHE A C 1
ATOM 2986 O O . PHE A 1 404 ? 2.156 -6.489 20.657 1.00 63.03 404 PHE A O 1
ATOM 2993 N N . ALA A 1 405 ? 4.175 -7.385 20.942 1.00 57.84 405 ALA A N 1
ATOM 2994 C CA . ALA A 1 405 ? 4.363 -6.728 22.223 1.00 57.84 405 ALA A CA 1
ATOM 2995 C C . ALA A 1 405 ? 4.701 -5.243 22.026 1.00 57.84 405 ALA A C 1
ATOM 2997 O O . ALA A 1 405 ? 5.635 -4.927 21.306 1.00 57.84 405 ALA A O 1
ATOM 2998 N N . GLU A 1 406 ? 4.021 -4.334 22.737 1.00 60.62 406 GLU A N 1
ATOM 2999 C CA . GLU A 1 406 ? 4.332 -2.897 22.659 1.00 60.62 406 GLU A CA 1
ATOM 3000 C C . GLU A 1 406 ? 5.825 -2.633 22.934 1.00 60.62 406 GLU A C 1
ATOM 3002 O O . GLU A 1 406 ? 6.336 -2.978 24.010 1.00 60.62 406 GLU A O 1
ATOM 3007 N N . GLY A 1 407 ? 6.511 -2.000 21.978 1.00 51.59 407 GLY A N 1
ATOM 3008 C CA . GLY A 1 407 ? 7.942 -1.699 22.060 1.00 51.59 407 GLY A CA 1
ATOM 3009 C C . GLY A 1 407 ? 8.878 -2.835 21.616 1.00 51.59 407 GLY A C 1
ATOM 3010 O O . GLY A 1 407 ? 10.098 -2.689 21.742 1.00 51.59 407 GLY A O 1
ATOM 3011 N N . ALA A 1 408 ? 8.351 -3.981 21.166 1.00 52.34 408 ALA A N 1
ATOM 3012 C CA . ALA A 1 408 ? 9.128 -5.071 20.583 1.00 52.34 408 ALA A CA 1
ATOM 3013 C C . ALA A 1 408 ? 8.986 -5.024 19.066 1.00 52.34 408 ALA A C 1
ATOM 3015 O O . ALA A 1 408 ? 7.934 -5.339 18.534 1.00 52.34 408 ALA A O 1
ATOM 3016 N N . HIS A 1 409 ? 10.063 -4.651 18.384 1.00 64.94 409 HIS A N 1
ATOM 3017 C CA . HIS A 1 409 ? 9.996 -4.420 16.955 1.00 64.94 409 HIS A CA 1
ATOM 3018 C C . HIS A 1 409 ? 11.137 -5.132 16.223 1.00 64.94 409 HIS A C 1
ATOM 3020 O O . HIS A 1 409 ? 12.321 -4.834 16.435 1.00 64.94 409 HIS A O 1
ATOM 3026 N N . THR A 1 410 ? 10.784 -6.044 15.325 1.00 71.00 410 THR A N 1
ATOM 3027 C CA . THR A 1 410 ? 11.679 -6.555 14.287 1.00 71.00 410 THR A CA 1
ATOM 3028 C C . THR A 1 410 ? 11.408 -5.777 13.009 1.00 71.00 410 THR A C 1
ATOM 3030 O O . THR A 1 410 ? 10.267 -5.695 12.578 1.00 71.00 410 THR A O 1
ATOM 3033 N N . PHE A 1 411 ? 12.450 -5.225 12.392 1.00 77.25 411 PHE A N 1
ATOM 3034 C CA . PHE A 1 411 ? 12.337 -4.375 11.205 1.00 77.25 411 PHE A CA 1
ATOM 3035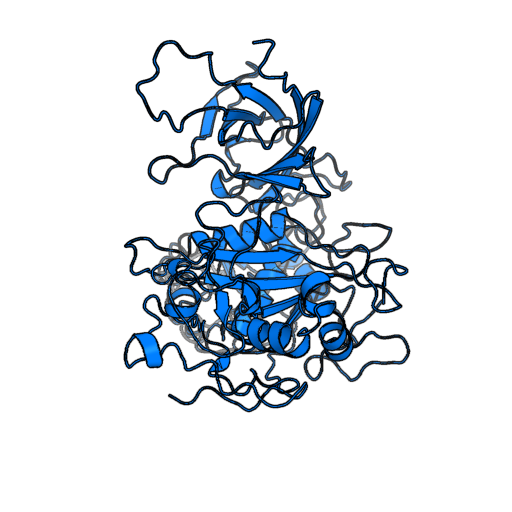 C C . PHE A 1 411 ? 13.174 -4.914 10.046 1.00 77.25 411 PHE A C 1
ATOM 3037 O O . PHE A 1 411 ? 14.181 -5.601 10.260 1.00 77.25 411 PHE A O 1
ATOM 3044 N N . GLU A 1 412 ? 12.793 -4.550 8.824 1.00 77.44 412 GLU A N 1
ATOM 3045 C CA . GLU A 1 412 ? 13.652 -4.635 7.645 1.00 77.44 412 GLU A CA 1
ATOM 3046 C C . GLU A 1 412 ? 14.192 -3.236 7.323 1.00 77.44 412 GLU A C 1
ATOM 3048 O O . GLU A 1 412 ? 13.506 -2.235 7.483 1.00 77.44 412 GLU A O 1
ATOM 3053 N N . THR A 1 413 ? 15.483 -3.141 7.003 1.00 72.06 413 THR A N 1
ATOM 3054 C CA . THR A 1 413 ? 16.141 -1.878 6.636 1.00 72.06 413 THR A CA 1
ATOM 3055 C C . THR A 1 413 ? 17.281 -2.166 5.656 1.00 72.06 413 THR A C 1
ATOM 3057 O O . THR A 1 413 ? 17.863 -3.258 5.711 1.00 72.06 413 THR A O 1
ATOM 3060 N N . PRO A 1 414 ? 17.669 -1.196 4.807 1.00 79.62 414 PRO A N 1
ATOM 3061 C CA . PRO A 1 414 ? 17.077 0.138 4.652 1.00 79.62 414 PRO A CA 1
ATOM 3062 C C . PRO A 1 414 ? 15.875 0.123 3.709 1.00 79.62 414 PRO A C 1
ATOM 3064 O O . PRO A 1 414 ? 16.001 -0.487 2.659 1.00 79.62 414 PRO A O 1
ATOM 3067 N N . GLU A 1 415 ? 14.803 0.846 4.045 1.00 91.62 415 GLU A N 1
ATOM 3068 C CA . GLU A 1 415 ? 13.640 1.127 3.180 1.00 91.62 415 GLU A CA 1
ATOM 3069 C C . GLU A 1 415 ? 13.960 2.089 2.013 1.00 91.62 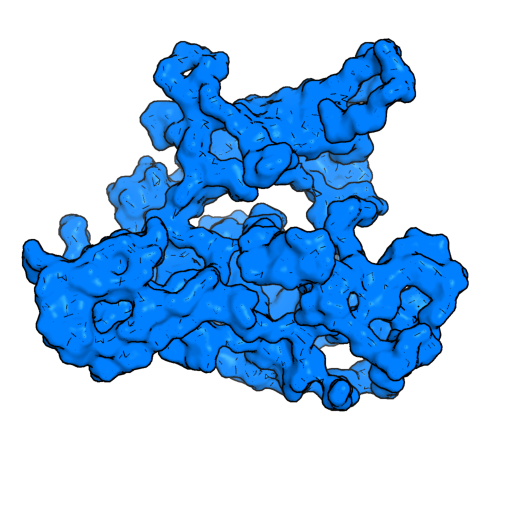415 GLU A C 1
ATOM 3071 O O . GLU A 1 415 ? 14.910 2.876 2.109 1.00 91.62 415 GLU A O 1
ATOM 3076 N N . ILE A 1 416 ? 13.192 2.045 0.909 1.00 94.38 416 ILE A N 1
ATOM 3077 C CA . ILE A 1 416 ? 13.486 2.858 -0.291 1.00 94.38 416 ILE A CA 1
ATOM 3078 C C . ILE A 1 416 ? 13.332 4.361 -0.018 1.00 94.38 416 ILE A C 1
ATOM 3080 O O . ILE A 1 416 ? 12.345 4.819 0.567 1.00 94.38 416 ILE A O 1
ATOM 3084 N N . THR A 1 417 ? 14.290 5.158 -0.498 1.00 95.56 417 THR A N 1
ATOM 3085 C CA . THR A 1 417 ? 14.219 6.624 -0.444 1.00 95.56 417 THR A CA 1
ATOM 3086 C C . THR A 1 417 ? 13.668 7.221 -1.738 1.00 95.56 417 THR A C 1
ATOM 3088 O O . THR A 1 417 ? 13.663 6.587 -2.795 1.00 95.56 417 THR A O 1
ATOM 3091 N N . ALA A 1 418 ? 13.241 8.484 -1.683 1.00 94.50 418 ALA A N 1
ATOM 3092 C CA . ALA A 1 418 ? 12.806 9.194 -2.883 1.00 94.50 418 ALA A CA 1
ATOM 3093 C C . ALA A 1 418 ? 13.931 9.325 -3.932 1.00 94.50 418 ALA A C 1
ATOM 3095 O O . ALA A 1 418 ? 13.662 9.266 -5.128 1.00 94.50 418 ALA A O 1
ATOM 3096 N N . ASP A 1 419 ? 15.192 9.460 -3.508 1.00 94.31 419 ASP A N 1
ATOM 3097 C CA . ASP A 1 419 ? 16.336 9.544 -4.424 1.00 94.31 419 ASP A CA 1
ATOM 3098 C C . ASP A 1 419 ? 16.611 8.204 -5.121 1.00 94.31 419 ASP A C 1
ATOM 3100 O O . ASP A 1 419 ? 16.866 8.183 -6.327 1.00 94.31 419 ASP A O 1
ATOM 3104 N N . ASP A 1 420 ? 16.488 7.086 -4.396 1.00 95.25 420 ASP A N 1
ATOM 3105 C CA . ASP A 1 420 ? 16.597 5.738 -4.966 1.00 95.25 420 ASP A CA 1
ATOM 3106 C C . ASP A 1 420 ? 15.493 5.490 -6.008 1.00 95.25 420 ASP A C 1
ATOM 3108 O O . ASP A 1 420 ? 15.770 5.066 -7.134 1.00 95.25 420 ASP A O 1
ATOM 3112 N N . ALA A 1 421 ? 14.243 5.822 -5.668 1.00 95.12 421 ALA A N 1
ATOM 3113 C CA . ALA A 1 421 ? 13.098 5.670 -6.564 1.00 95.12 421 ALA A CA 1
ATOM 3114 C C . ALA A 1 421 ? 13.229 6.544 -7.830 1.00 95.12 421 ALA A C 1
ATOM 3116 O O . ALA A 1 421 ? 13.031 6.059 -8.948 1.00 95.12 421 ALA A O 1
ATOM 3117 N N . ARG A 1 422 ? 13.657 7.808 -7.687 1.00 93.75 422 ARG A N 1
ATOM 3118 C CA . ARG A 1 422 ? 13.977 8.701 -8.821 1.00 93.75 422 ARG A CA 1
ATOM 3119 C C . ARG A 1 422 ? 15.093 8.152 -9.699 1.00 93.75 422 ARG A C 1
ATOM 3121 O O . ARG A 1 422 ? 15.036 8.266 -10.928 1.00 93.75 422 ARG A O 1
ATOM 3128 N N . PHE A 1 423 ? 16.123 7.571 -9.085 1.00 94.25 423 PHE A N 1
ATOM 3129 C CA . PHE A 1 423 ? 17.265 7.029 -9.811 1.00 94.25 423 PHE A CA 1
ATOM 3130 C C . PHE A 1 423 ? 16.835 5.909 -10.760 1.00 94.25 423 PHE A C 1
ATOM 3132 O O . PHE A 1 423 ? 17.200 5.943 -11.940 1.00 94.25 423 PHE A O 1
ATOM 3139 N N . ILE A 1 424 ? 16.013 4.969 -10.286 1.00 94.88 424 ILE A N 1
ATOM 3140 C CA . ILE A 1 424 ? 15.546 3.847 -11.110 1.00 94.88 424 ILE A CA 1
ATOM 3141 C C . ILE A 1 424 ? 14.394 4.223 -12.046 1.00 94.88 424 ILE A C 1
ATOM 3143 O O . ILE A 1 424 ? 14.254 3.573 -13.079 1.00 94.88 424 ILE A O 1
ATOM 3147 N N . SER A 1 425 ? 13.623 5.273 -11.741 1.00 93.75 425 SER A N 1
ATOM 3148 C CA . SER A 1 425 ? 12.458 5.689 -12.533 1.00 93.75 425 SER A CA 1
ATOM 3149 C C . SER A 1 425 ? 12.800 5.984 -13.990 1.00 93.75 425 SER A C 1
ATOM 3151 O O . SER A 1 425 ? 13.772 6.686 -14.269 1.00 93.75 425 SER A O 1
ATOM 3153 N N . VAL A 1 426 ? 11.978 5.514 -14.923 1.00 91.19 426 VAL A N 1
ATOM 3154 C CA . VAL A 1 426 ? 12.069 5.896 -16.342 1.00 91.19 426 VAL A CA 1
ATOM 3155 C C . VAL A 1 426 ? 11.336 7.223 -16.604 1.00 91.19 426 VAL A C 1
ATOM 3157 O O . VAL A 1 426 ? 10.758 7.782 -15.676 1.00 91.19 426 VAL A O 1
ATOM 3160 N N . ASP A 1 427 ? 11.466 7.746 -17.824 1.00 89.38 427 ASP A N 1
ATOM 3161 C CA . ASP A 1 427 ? 10.692 8.863 -18.397 1.00 89.38 427 ASP A CA 1
ATOM 3162 C C . ASP A 1 427 ? 9.921 8.253 -19.577 1.00 89.38 427 ASP A C 1
ATOM 3164 O O . ASP A 1 427 ? 10.501 7.979 -20.638 1.00 89.38 427 ASP A O 1
ATOM 3168 N N . THR A 1 428 ? 8.672 7.867 -19.325 1.00 86.81 428 THR A N 1
ATOM 3169 C CA . THR A 1 428 ? 7.873 7.041 -20.236 1.00 86.81 428 THR A CA 1
ATOM 3170 C C . THR A 1 428 ? 7.330 7.849 -21.413 1.00 86.81 428 THR A C 1
ATOM 3172 O O . THR A 1 428 ? 7.240 7.320 -22.527 1.00 86.81 428 THR A O 1
ATOM 3175 N N . ASP A 1 429 ? 7.003 9.124 -21.213 1.00 83.25 429 ASP A N 1
ATOM 3176 C CA . ASP A 1 429 ? 6.402 9.980 -22.238 1.00 83.25 429 ASP A CA 1
ATOM 3177 C C . ASP A 1 429 ? 7.409 10.886 -22.985 1.00 83.25 429 ASP A C 1
ATOM 3179 O O . ASP A 1 429 ? 7.079 11.485 -24.023 1.00 83.25 429 ASP A O 1
ATOM 3183 N N . GLY A 1 430 ? 8.661 10.926 -22.521 1.00 87.38 430 GLY A N 1
ATOM 3184 C CA . GLY A 1 430 ? 9.768 11.651 -23.132 1.00 87.38 430 GLY A CA 1
ATOM 3185 C C . GLY A 1 430 ? 9.634 13.168 -23.011 1.00 87.38 430 GLY A C 1
ATOM 3186 O O . GLY A 1 430 ? 10.029 13.904 -23.935 1.00 87.38 430 GLY A O 1
ATOM 3187 N N . ASP A 1 431 ? 9.020 13.658 -21.938 1.00 86.69 431 ASP A N 1
ATOM 3188 C CA . ASP A 1 431 ? 8.866 15.083 -21.667 1.00 86.69 431 ASP A CA 1
ATOM 3189 C C . ASP A 1 431 ? 10.098 15.706 -20.973 1.00 86.69 431 ASP A C 1
ATOM 3191 O O . ASP A 1 431 ? 10.301 16.926 -21.063 1.00 86.69 431 ASP A O 1
ATOM 3195 N N . GLY A 1 432 ? 10.985 14.861 -20.428 1.00 88.69 432 GLY A N 1
ATOM 3196 C CA . GLY A 1 432 ? 12.210 15.231 -19.723 1.00 88.69 432 GLY A CA 1
ATOM 3197 C C . GLY A 1 432 ? 12.117 15.172 -18.193 1.00 88.69 432 GLY A C 1
ATOM 3198 O O . GLY A 1 432 ? 13.120 15.465 -17.532 1.00 88.69 432 GLY A O 1
ATOM 3199 N N . ILE A 1 433 ? 10.961 14.809 -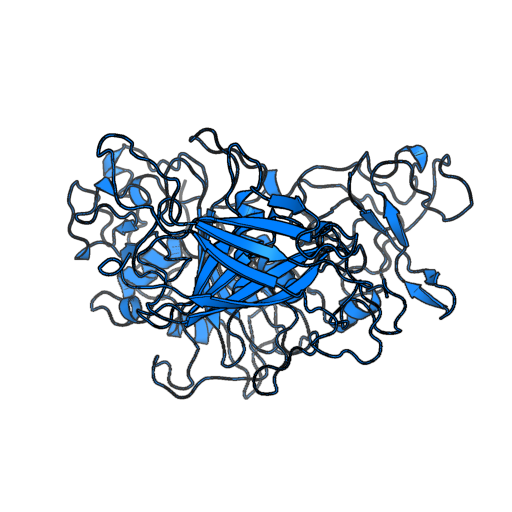17.639 1.00 88.94 433 ILE A N 1
ATOM 3200 C CA . ILE A 1 433 ? 10.707 14.532 -16.225 1.00 88.94 433 ILE A CA 1
ATOM 3201 C C . ILE A 1 433 ? 10.575 13.014 -16.059 1.00 88.94 433 ILE A C 1
ATOM 3203 O O . ILE A 1 433 ? 10.036 12.318 -16.905 1.00 88.94 433 ILE A O 1
ATOM 3207 N N . VAL A 1 434 ? 11.143 12.461 -14.988 1.00 90.25 434 VAL A N 1
ATOM 3208 C CA . VAL A 1 434 ? 10.996 11.023 -14.719 1.00 90.25 434 VAL A CA 1
ATOM 3209 C C . VAL A 1 434 ? 9.633 10.749 -14.099 1.00 90.25 434 VAL A C 1
ATOM 3211 O O . VAL A 1 434 ? 9.204 11.508 -13.234 1.00 90.25 434 VAL A O 1
ATOM 3214 N N . ASP A 1 435 ? 9.025 9.615 -14.440 1.00 88.06 435 ASP A N 1
ATOM 3215 C CA . ASP A 1 435 ? 7.688 9.190 -14.005 1.00 88.06 435 ASP A CA 1
ATOM 3216 C C . ASP A 1 435 ? 7.448 9.326 -12.490 1.00 88.06 435 ASP A C 1
ATOM 3218 O O . ASP A 1 435 ? 6.330 9.561 -12.049 1.00 88.06 435 ASP A O 1
ATOM 3222 N N . PHE A 1 436 ? 8.489 9.166 -11.667 1.00 90.38 436 PHE A N 1
ATOM 3223 C CA . PHE A 1 436 ? 8.394 9.338 -10.218 1.00 90.38 436 PHE A CA 1
ATOM 3224 C C . PHE A 1 436 ? 8.034 10.771 -9.782 1.00 90.38 436 PHE A C 1
ATOM 3226 O O . PHE A 1 436 ? 7.336 10.944 -8.782 1.00 90.38 436 PHE A O 1
ATOM 3233 N N . ASP A 1 437 ? 8.538 11.786 -10.487 1.00 88.06 437 ASP A N 1
ATOM 3234 C CA . ASP A 1 437 ? 8.264 13.206 -10.224 1.00 88.06 437 ASP A CA 1
ATOM 3235 C C . ASP A 1 437 ? 7.234 13.796 -11.203 1.00 88.06 437 ASP A C 1
ATOM 3237 O O . ASP A 1 437 ? 6.814 14.941 -11.027 1.00 88.06 437 ASP A O 1
ATOM 3241 N N . ASP A 1 438 ? 6.841 13.029 -12.217 1.00 83.31 438 ASP A N 1
ATOM 3242 C CA . ASP A 1 438 ? 5.904 13.442 -13.248 1.00 83.31 438 ASP A CA 1
ATOM 3243 C C . ASP A 1 438 ? 4.459 13.350 -12.742 1.00 83.31 438 ASP A C 1
ATOM 3245 O O . ASP A 1 438 ? 3.992 12.316 -12.255 1.00 83.31 438 ASP A O 1
ATOM 3249 N N . ASN A 1 439 ? 3.726 14.454 -12.850 1.00 77.19 439 ASN A N 1
ATOM 3250 C CA . ASN A 1 439 ? 2.310 14.485 -12.519 1.00 77.19 439 ASN A CA 1
ATOM 3251 C C . ASN A 1 439 ? 1.442 13.780 -13.577 1.00 77.19 439 ASN A C 1
ATOM 3253 O O . ASN A 1 439 ? 0.279 13.493 -13.281 1.00 77.19 439 ASN A O 1
ATOM 3257 N N . CYS A 1 440 ? 2.009 13.496 -14.757 1.00 78.88 440 CYS A N 1
ATOM 3258 C CA . CYS A 1 440 ? 1.407 12.820 -15.895 1.00 78.88 440 CYS A CA 1
ATOM 3259 C C . CYS A 1 440 ? 2.359 11.863 -16.626 1.00 78.88 440 CYS A C 1
ATOM 3261 O O . CYS A 1 440 ? 2.559 12.031 -17.825 1.00 78.88 440 CYS A O 1
ATOM 3263 N N . PRO A 1 441 ? 2.806 10.764 -15.986 1.00 79.50 441 PRO A N 1
ATOM 3264 C CA . PRO A 1 441 ? 3.860 9.880 -16.510 1.00 79.50 441 PRO A CA 1
ATOM 3265 C C . PRO A 1 441 ? 3.647 9.287 -17.914 1.00 79.50 441 PRO A C 1
ATOM 3267 O O . PRO A 1 441 ? 4.548 8.677 -18.479 1.00 79.50 441 PRO A O 1
ATOM 3270 N N . LEU A 1 442 ? 2.429 9.358 -18.458 1.00 77.12 442 LEU A N 1
ATOM 3271 C CA . LEU A 1 442 ? 2.085 8.835 -19.784 1.00 77.12 442 LEU A CA 1
ATOM 3272 C C . LEU A 1 442 ? 1.657 9.928 -20.778 1.00 77.12 442 LEU A C 1
ATOM 3274 O O . LEU A 1 442 ? 1.337 9.609 -21.928 1.00 77.12 442 LEU A O 1
ATOM 3278 N N . THR A 1 443 ? 1.602 11.197 -20.364 1.00 78.44 443 THR A N 1
ATOM 3279 C CA . THR A 1 443 ? 1.063 12.301 -21.164 1.00 78.44 443 THR A CA 1
ATOM 3280 C C . THR A 1 443 ? 2.031 13.475 -21.207 1.00 78.44 443 THR A C 1
ATOM 3282 O O . THR A 1 443 ? 1.928 14.392 -20.400 1.00 78.44 443 THR A O 1
ATOM 3285 N N . ARG A 1 444 ? 2.823 13.523 -22.286 1.00 83.88 444 ARG A N 1
ATOM 3286 C CA . ARG A 1 444 ? 3.889 14.512 -22.501 1.00 83.88 444 ARG A CA 1
ATOM 3287 C C . ARG A 1 444 ? 3.510 15.940 -22.107 1.00 83.88 444 ARG A C 1
ATOM 3289 O O . ARG A 1 444 ? 2.842 16.641 -22.883 1.00 83.88 444 ARG A O 1
ATOM 3296 N N . ASN A 1 445 ? 4.028 16.420 -20.979 1.00 82.94 445 ASN A N 1
ATOM 3297 C CA . ASN A 1 445 ? 3.704 17.734 -20.425 1.00 82.94 445 ASN A CA 1
ATOM 3298 C C . ASN A 1 445 ? 4.892 18.391 -19.680 1.00 82.94 445 ASN A C 1
ATOM 3300 O O . ASN A 1 445 ? 4.782 18.689 -18.493 1.00 82.94 445 ASN A O 1
ATOM 3304 N N . PRO A 1 446 ? 5.953 18.841 -20.386 1.00 86.06 446 PRO A N 1
ATOM 3305 C CA . PRO A 1 446 ? 7.206 19.300 -19.757 1.00 86.06 446 PRO A CA 1
ATOM 3306 C C . PRO A 1 446 ? 7.087 20.443 -18.731 1.00 86.06 446 PRO A C 1
ATOM 3308 O O . PRO A 1 446 ? 8.049 20.777 -18.045 1.00 86.06 446 PRO A O 1
ATOM 3311 N N . SER A 1 447 ? 5.944 21.135 -18.684 1.00 83.94 447 SER A N 1
ATOM 3312 C CA . SER A 1 447 ? 5.658 22.203 -17.724 1.00 83.94 447 SER A CA 1
ATOM 3313 C C . SER A 1 447 ? 4.960 21.732 -16.445 1.00 83.94 447 SER A C 1
ATOM 3315 O O . SER A 1 447 ? 4.759 22.561 -15.561 1.00 83.94 447 SER A O 1
ATOM 3317 N N . GLN A 1 448 ? 4.569 20.456 -16.350 1.00 80.62 448 GLN A N 1
ATOM 3318 C CA . GLN A 1 448 ? 3.974 19.837 -15.164 1.00 80.62 448 GLN A CA 1
ATOM 3319 C C . GLN A 1 448 ? 2.728 20.595 -14.667 1.00 80.62 448 GLN A C 1
ATOM 3321 O O . GLN A 1 448 ? 2.492 20.788 -13.473 1.00 80.62 448 GLN A O 1
ATOM 3326 N N . ASN A 1 449 ? 1.903 21.065 -15.612 1.00 72.94 449 ASN A N 1
ATOM 3327 C CA . ASN A 1 449 ? 0.657 21.756 -15.281 1.00 72.94 449 ASN A CA 1
ATOM 3328 C C . ASN A 1 449 ? -0.354 20.747 -14.725 1.00 72.94 449 ASN A C 1
ATOM 3330 O O . ASN A 1 449 ? -0.529 19.669 -15.289 1.00 72.94 449 ASN A O 1
ATOM 3334 N N . ALA A 1 450 ? -1.051 21.108 -13.647 1.00 62.66 450 ALA A N 1
ATOM 3335 C CA . ALA A 1 450 ? -1.978 20.215 -12.946 1.00 62.66 450 ALA A CA 1
ATOM 3336 C C . ALA A 1 450 ? -3.194 19.760 -13.784 1.00 62.66 450 ALA A C 1
ATOM 3338 O O . ALA A 1 450 ? -3.865 18.799 -13.419 1.00 62.66 450 ALA A O 1
ATOM 3339 N N . ASP A 1 451 ? -3.502 20.441 -14.890 1.00 62.19 451 ASP A N 1
ATOM 3340 C CA . ASP A 1 451 ? -4.592 20.102 -15.810 1.00 62.19 451 ASP A CA 1
ATOM 3341 C C . ASP A 1 451 ? -4.167 19.163 -16.950 1.00 62.19 451 ASP A C 1
ATOM 3343 O O . ASP A 1 451 ? -5.029 18.669 -17.677 1.00 62.19 451 ASP A O 1
ATOM 3347 N N . ALA A 1 452 ? -2.872 18.866 -17.093 1.00 61.56 452 ALA A N 1
ATOM 3348 C CA . ALA A 1 452 ? -2.365 17.990 -18.149 1.00 61.56 452 ALA A CA 1
ATOM 3349 C C . ALA A 1 452 ? -2.927 16.556 -18.054 1.00 61.56 452 ALA A C 1
ATOM 3351 O O . ALA A 1 452 ? -3.154 15.917 -19.081 1.00 61.56 452 ALA A O 1
ATOM 3352 N N . CYS A 1 453 ? -3.239 16.107 -16.832 1.00 69.56 453 CYS A N 1
ATOM 3353 C CA . CYS A 1 453 ? -3.834 14.803 -16.530 1.00 69.56 453 CYS A CA 1
ATOM 3354 C C . CYS A 1 453 ? -5.347 14.824 -16.345 1.00 69.56 453 CYS A C 1
ATOM 3356 O O . CYS A 1 453 ? -5.943 13.837 -15.892 1.00 69.56 453 CYS A O 1
ATOM 3358 N N . ALA A 1 454 ? -5.988 15.947 -16.656 1.00 74.50 454 ALA A N 1
ATOM 3359 C CA . ALA A 1 454 ? -7.420 16.048 -16.495 1.00 74.50 454 ALA A CA 1
ATOM 3360 C C . ALA A 1 454 ? -8.137 15.201 -17.553 1.00 74.50 454 ALA A C 1
ATOM 3362 O O . ALA A 1 454 ? -7.845 15.269 -18.749 1.00 74.50 454 ALA A O 1
ATOM 3363 N N . VAL A 1 455 ? -9.131 14.435 -17.114 1.00 80.88 455 VAL A N 1
ATOM 3364 C CA . VAL A 1 455 ? -10.159 13.902 -18.010 1.00 80.88 455 VAL A CA 1
ATOM 3365 C C . VAL A 1 455 ? -11.390 14.787 -17.923 1.00 80.88 455 VAL A C 1
ATOM 3367 O O . VAL A 1 455 ? -11.834 15.171 -16.839 1.00 80.88 455 VAL A O 1
ATOM 3370 N N . VAL A 1 456 ? -11.969 15.119 -19.073 1.00 86.81 456 VAL A N 1
ATOM 3371 C CA . VAL A 1 456 ? -13.272 15.781 -19.090 1.00 86.81 456 VAL A CA 1
ATOM 3372 C C . VAL A 1 456 ? -14.309 14.715 -18.781 1.00 86.81 456 VAL A C 1
ATOM 3374 O O . VAL A 1 456 ? -14.357 13.688 -19.458 1.00 86.81 456 VAL A O 1
ATOM 3377 N N . ILE A 1 457 ? -15.143 14.952 -17.772 1.00 91.81 457 ILE A N 1
ATOM 3378 C CA . ILE A 1 457 ? -16.222 14.032 -17.417 1.00 91.81 457 ILE A CA 1
ATOM 3379 C C . ILE A 1 457 ? -17.578 14.728 -17.498 1.00 91.81 457 ILE A C 1
ATOM 3381 O O . ILE A 1 457 ? -17.694 15.939 -17.301 1.00 91.81 457 ILE A O 1
ATOM 3385 N N . LYS A 1 458 ? -18.626 13.945 -17.758 1.00 91.69 458 LYS A N 1
ATOM 3386 C CA . LYS A 1 458 ? -20.015 14.344 -17.537 1.00 91.69 458 LYS A CA 1
ATOM 3387 C C . LYS A 1 458 ? -20.727 13.293 -16.706 1.00 91.69 458 LYS A C 1
ATOM 3389 O O . LYS A 1 458 ? -20.820 12.138 -17.106 1.00 91.69 458 LYS A O 1
ATOM 3394 N N . THR A 1 459 ? -21.274 13.707 -15.576 1.00 88.00 459 THR A N 1
ATOM 3395 C CA . THR A 1 459 ? -22.018 12.859 -14.651 1.00 88.00 459 THR A CA 1
ATOM 3396 C C . THR A 1 459 ? -23.510 13.161 -14.720 1.00 88.00 459 THR A C 1
ATOM 3398 O O . THR A 1 459 ? -23.938 14.313 -14.833 1.00 88.00 459 THR A O 1
ATOM 3401 N N . VAL A 1 460 ? -24.324 12.107 -14.697 1.00 85.56 460 VAL A N 1
ATOM 3402 C CA . VAL A 1 460 ? -25.785 12.198 -14.764 1.00 85.56 460 VAL A CA 1
ATOM 3403 C C . VAL A 1 460 ? -26.394 11.257 -13.734 1.00 85.56 460 VAL A C 1
ATOM 3405 O O . VAL A 1 460 ? -26.096 10.063 -13.722 1.00 85.56 460 VAL A O 1
ATOM 3408 N N . LEU A 1 461 ? -27.279 11.791 -12.888 1.00 81.81 461 LEU A N 1
ATOM 3409 C CA . LEU A 1 461 ? -28.087 10.986 -11.976 1.00 81.81 461 LEU A CA 1
ATOM 3410 C C . LEU A 1 461 ? -29.292 10.427 -12.728 1.00 81.81 461 LEU A C 1
ATOM 3412 O O . LEU A 1 461 ? -30.098 11.191 -13.262 1.00 81.81 461 LEU A O 1
ATOM 3416 N N . ILE A 1 462 ? -29.443 9.108 -12.719 1.00 78.06 462 ILE A N 1
ATOM 3417 C CA . ILE A 1 462 ? -30.635 8.425 -13.212 1.00 78.06 462 ILE A CA 1
ATOM 3418 C C . ILE A 1 462 ? -31.514 8.084 -11.998 1.00 78.06 462 ILE A C 1
ATOM 3420 O O . ILE A 1 462 ? -31.182 7.161 -11.243 1.00 78.06 462 ILE A O 1
ATOM 3424 N N . PRO A 1 463 ? -32.608 8.836 -11.759 1.00 65.94 463 PRO A N 1
ATOM 3425 C CA . PRO A 1 463 ? -33.449 8.643 -10.586 1.00 65.94 463 PRO A CA 1
ATOM 3426 C C . PRO A 1 463 ? -34.243 7.332 -10.663 1.00 65.94 463 PRO A C 1
ATOM 3428 O O . PRO A 1 463 ? -34.443 6.741 -11.730 1.00 65.94 463 PRO A O 1
ATOM 3431 N N . ARG A 1 464 ? -34.741 6.888 -9.505 1.00 61.22 464 ARG A N 1
ATOM 3432 C CA . ARG A 1 464 ? -35.766 5.844 -9.432 1.00 61.22 464 ARG A CA 1
ATOM 3433 C C . ARG A 1 464 ? -37.052 6.413 -10.039 1.00 61.22 464 ARG A C 1
ATOM 3435 O O . ARG A 1 464 ? -37.565 7.406 -9.537 1.00 61.22 464 ARG A O 1
ATOM 3442 N N . GLU A 1 465 ? -37.557 5.819 -11.120 1.00 55.28 465 GLU A N 1
ATOM 3443 C CA . GLU A 1 465 ? -38.887 6.179 -11.625 1.00 55.28 465 GLU A CA 1
ATOM 3444 C C . GLU A 1 465 ? -39.925 5.827 -10.554 1.00 55.28 465 GLU A C 1
ATOM 3446 O O . GLU A 1 465 ? -39.858 4.760 -9.936 1.00 55.28 465 GLU A O 1
ATOM 3451 N N . THR A 1 466 ? -40.853 6.747 -10.295 1.00 46.38 466 THR A N 1
ATOM 3452 C CA . THR A 1 466 ? -41.944 6.555 -9.341 1.00 46.38 466 THR A CA 1
ATOM 3453 C C . THR A 1 466 ? -42.698 5.261 -9.648 1.00 46.38 466 THR A C 1
ATOM 3455 O O . THR A 1 466 ? -43.039 4.950 -10.790 1.00 46.38 466 THR A O 1
ATOM 3458 N N . ALA A 1 467 ? -42.913 4.478 -8.594 1.00 42.44 467 ALA A N 1
ATOM 3459 C CA . ALA A 1 467 ? -43.476 3.142 -8.629 1.00 42.44 467 ALA A CA 1
ATOM 3460 C C . ALA A 1 467 ? -44.741 3.036 -9.502 1.00 42.44 467 ALA A C 1
ATOM 3462 O O . ALA A 1 467 ? -45.788 3.611 -9.207 1.00 42.44 467 ALA A O 1
ATOM 3463 N N . ARG A 1 468 ? -44.673 2.190 -10.534 1.00 40.19 468 ARG A N 1
ATOM 3464 C CA . ARG A 1 468 ? -45.835 1.450 -11.049 1.00 40.19 468 ARG A CA 1
ATOM 3465 C C . ARG A 1 468 ? -45.553 -0.050 -11.079 1.00 40.19 468 ARG A C 1
ATOM 3467 O O . ARG A 1 468 ? -45.706 -0.696 -12.108 1.00 40.19 468 ARG A O 1
ATOM 3474 N N . ARG A 1 469 ? -45.139 -0.587 -9.931 1.00 38.19 469 ARG A N 1
ATOM 3475 C CA . ARG A 1 469 ? -45.392 -1.961 -9.457 1.00 38.19 469 ARG A CA 1
ATOM 3476 C C . ARG A 1 469 ? -44.646 -2.155 -8.143 1.00 38.19 469 ARG A C 1
ATOM 3478 O O . ARG A 1 469 ? -43.446 -1.932 -8.091 1.00 38.19 469 ARG A O 1
ATOM 3485 N N . GLU A 1 470 ? -45.368 -2.552 -7.106 1.00 43.47 470 GLU A N 1
ATOM 3486 C CA . GLU A 1 470 ? -44.835 -2.790 -5.758 1.00 43.47 470 GLU A CA 1
ATOM 3487 C C . GLU A 1 470 ? -44.172 -4.174 -5.601 1.00 43.47 470 GLU A C 1
ATOM 3489 O O . GLU A 1 470 ? -43.813 -4.541 -4.494 1.00 43.47 470 GLU A O 1
ATOM 3494 N N . ASP A 1 471 ? -43.954 -4.930 -6.685 1.00 39.88 471 ASP A N 1
ATOM 3495 C CA . ASP A 1 471 ? -43.658 -6.373 -6.593 1.00 39.88 471 ASP A CA 1
ATOM 3496 C C . ASP A 1 471 ? -42.307 -6.824 -7.174 1.00 39.88 471 ASP A C 1
ATOM 3498 O O . ASP A 1 471 ? -42.132 -8.007 -7.456 1.00 39.88 471 ASP A O 1
ATOM 3502 N N . PHE A 1 472 ? -41.330 -5.933 -7.348 1.00 40.94 472 PHE A N 1
ATOM 3503 C CA . PHE A 1 472 ? -39.950 -6.375 -7.576 1.00 40.94 472 PHE A CA 1
ATOM 3504 C C . PHE A 1 472 ? -38.991 -5.613 -6.669 1.00 40.94 472 PHE A C 1
ATOM 3506 O O . PHE A 1 472 ? -38.952 -4.382 -6.664 1.00 40.94 472 PHE A O 1
ATOM 3513 N N . ASP A 1 473 ? -38.234 -6.389 -5.901 1.00 44.59 473 ASP A N 1
ATOM 3514 C CA . ASP A 1 473 ? -37.076 -6.007 -5.096 1.00 44.59 473 ASP A CA 1
ATOM 3515 C C . ASP A 1 473 ? -35.928 -5.579 -6.044 1.00 44.59 473 ASP A C 1
ATOM 3517 O O . ASP A 1 473 ? -34.889 -6.226 -6.160 1.00 44.59 473 ASP A O 1
ATOM 3521 N N . ASP A 1 474 ? -36.177 -4.545 -6.858 1.00 44.12 474 ASP A N 1
ATOM 3522 C CA . ASP A 1 474 ? -35.270 -4.089 -7.911 1.00 44.12 474 ASP A CA 1
ATOM 3523 C C . ASP A 1 474 ? -34.156 -3.235 -7.299 1.00 44.12 474 ASP A C 1
ATOM 3525 O O . ASP A 1 474 ? -34.225 -2.006 -7.206 1.00 44.12 474 ASP A O 1
ATOM 3529 N N . ASP A 1 475 ? -33.086 -3.932 -6.945 1.00 52.59 475 ASP A N 1
ATOM 3530 C CA . ASP A 1 475 ? -31.786 -3.478 -6.447 1.00 52.59 475 ASP A CA 1
ATOM 3531 C C . ASP A 1 475 ? -30.973 -2.633 -7.471 1.00 52.59 475 ASP A C 1
ATOM 3533 O O . ASP A 1 475 ? -29.740 -2.556 -7.439 1.00 52.59 475 ASP A O 1
ATOM 3537 N N . PHE A 1 476 ? -31.667 -2.016 -8.436 1.00 54.16 476 PHE A N 1
ATOM 3538 C CA . PHE A 1 476 ? -31.128 -1.436 -9.668 1.00 54.16 476 PHE A CA 1
ATOM 3539 C C . PHE A 1 476 ? -31.481 0.050 -9.860 1.00 54.16 476 PHE A C 1
ATOM 3541 O O . PHE A 1 476 ? -31.664 0.466 -10.995 1.00 54.16 476 PHE A O 1
ATOM 3548 N N . ARG A 1 477 ? -31.660 0.879 -8.823 1.00 59.84 477 ARG A N 1
ATOM 3549 C CA . ARG A 1 477 ? -31.765 2.357 -8.957 1.00 59.84 477 ARG A CA 1
ATOM 3550 C C . ARG A 1 477 ? -31.793 3.024 -7.569 1.00 59.84 477 ARG A C 1
ATOM 3552 O O . ARG A 1 477 ? -32.406 2.466 -6.661 1.00 59.84 477 ARG A O 1
ATOM 3559 N N . PRO A 1 478 ? -31.261 4.251 -7.409 1.00 66.38 478 PRO A N 1
ATOM 3560 C CA . PRO A 1 478 ? -30.708 5.117 -8.455 1.00 66.38 478 PRO A CA 1
ATOM 3561 C C . PRO A 1 478 ? -29.278 4.735 -8.891 1.00 66.38 478 PRO A C 1
ATOM 3563 O O . PRO A 1 478 ? -28.547 4.060 -8.172 1.00 66.38 478 PRO A O 1
ATOM 3566 N N . PHE A 1 479 ? -28.874 5.186 -10.082 1.00 80.88 479 PHE A N 1
ATOM 3567 C CA . PHE A 1 479 ? -27.495 5.058 -10.573 1.00 80.88 479 PHE A CA 1
ATOM 3568 C C . PHE A 1 479 ? -26.939 6.410 -10.996 1.00 80.88 479 PHE A C 1
ATOM 3570 O O . PHE A 1 479 ? -27.680 7.267 -11.482 1.00 80.88 479 PHE A O 1
ATOM 3577 N N . ILE A 1 480 ? -25.626 6.567 -10.882 1.00 84.94 480 ILE A N 1
ATOM 3578 C CA . ILE A 1 480 ? -24.892 7.641 -11.547 1.00 84.94 480 ILE A CA 1
ATOM 3579 C C . ILE A 1 480 ? -24.248 7.051 -12.794 1.00 84.94 480 ILE A C 1
ATOM 3581 O O . ILE A 1 480 ? -23.655 5.977 -12.746 1.00 84.94 480 ILE A O 1
ATOM 3585 N N . VAL A 1 481 ? -24.367 7.751 -13.914 1.00 90.50 481 VAL A N 1
ATOM 3586 C CA . VAL A 1 481 ? -23.616 7.450 -15.133 1.00 90.50 481 VAL A CA 1
ATOM 3587 C C . VAL A 1 481 ? -22.558 8.528 -15.290 1.00 90.50 481 VAL A C 1
ATOM 3589 O O . VAL A 1 481 ? -22.907 9.709 -15.333 1.00 90.50 481 VAL A O 1
ATOM 3592 N N . ALA A 1 482 ? -21.288 8.136 -15.367 1.00 93.06 482 ALA A N 1
ATOM 3593 C CA . ALA A 1 482 ? -20.199 9.034 -15.733 1.00 93.06 482 ALA A CA 1
ATOM 3594 C C . ALA A 1 482 ? -19.732 8.711 -17.153 1.00 93.06 482 ALA A C 1
ATOM 3596 O O . ALA A 1 482 ? -19.381 7.573 -17.461 1.00 93.06 482 ALA A O 1
ATOM 3597 N N . VAL A 1 483 ? -19.738 9.723 -18.010 1.00 95.06 483 VAL A N 1
ATOM 3598 C CA . VAL A 1 483 ? -19.075 9.715 -19.313 1.00 95.06 483 VAL A CA 1
ATOM 3599 C C . VAL A 1 483 ? -17.707 10.346 -19.118 1.00 95.06 483 VAL A C 1
ATOM 3601 O O . VAL A 1 483 ? -17.628 11.462 -18.612 1.00 95.06 483 VAL A O 1
ATOM 3604 N N . ILE A 1 484 ? -16.653 9.645 -19.507 1.00 94.06 484 ILE A N 1
ATOM 3605 C CA . ILE A 1 484 ? -15.272 10.114 -19.473 1.00 94.06 484 ILE A CA 1
ATOM 3606 C C . ILE A 1 484 ? -14.849 10.298 -20.925 1.00 94.06 484 ILE A C 1
ATOM 3608 O O . ILE A 1 484 ? -14.730 9.316 -21.663 1.00 94.06 484 ILE A O 1
ATOM 3612 N N . PHE A 1 485 ? -14.686 11.551 -21.342 1.00 91.19 485 PHE A N 1
ATOM 3613 C CA . PHE A 1 485 ? -14.440 11.871 -22.741 1.00 91.19 485 PHE A CA 1
ATOM 3614 C C . PHE A 1 485 ? -12.994 11.598 -23.128 1.00 91.19 485 PHE A C 1
ATOM 3616 O O . PHE A 1 485 ? -12.056 12.022 -22.444 1.00 91.19 485 PHE A O 1
ATOM 3623 N N . SER A 1 486 ? -12.831 10.944 -24.271 1.00 85.44 486 SER A N 1
ATOM 3624 C CA . SER A 1 486 ? -11.550 10.894 -24.960 1.00 85.44 486 SER A CA 1
ATOM 3625 C C . SER A 1 486 ? -11.231 12.254 -25.586 1.00 85.44 486 SER A C 1
ATOM 3627 O O . SER A 1 486 ? -12.101 13.086 -25.836 1.00 85.44 486 SER A O 1
ATOM 3629 N N . SER A 1 487 ? -9.952 12.509 -25.835 1.00 81.12 487 SER A N 1
ATOM 3630 C CA . SER A 1 487 ? -9.457 13.740 -26.445 1.00 81.12 487 SER A CA 1
ATOM 3631 C C . SER A 1 487 ? -8.416 13.433 -27.526 1.00 81.12 487 SER A C 1
ATOM 3633 O O . SER A 1 487 ? -8.093 12.279 -27.822 1.00 81.12 487 SER A O 1
ATOM 3635 N N . ALA A 1 488 ? -7.865 14.480 -28.146 1.00 71.12 488 ALA A N 1
ATOM 3636 C CA . ALA A 1 488 ? -6.755 14.331 -29.086 1.00 71.12 488 ALA A CA 1
ATOM 3637 C C . ALA A 1 488 ? -5.509 13.697 -28.448 1.00 71.12 488 ALA A C 1
ATOM 3639 O O . ALA A 1 488 ? -4.749 13.032 -29.150 1.00 71.12 488 ALA A O 1
ATOM 3640 N N . THR A 1 489 ? -5.326 13.901 -27.144 1.00 64.62 489 THR A N 1
ATOM 3641 C CA . THR A 1 489 ? -4.150 13.480 -26.377 1.00 64.62 489 THR A CA 1
ATOM 3642 C C . THR A 1 489 ? -4.452 12.363 -25.382 1.00 64.62 489 THR A C 1
ATOM 3644 O O . THR A 1 489 ? -3.522 11.872 -24.756 1.00 64.62 489 THR A O 1
ATOM 3647 N N . ARG A 1 490 ? -5.716 11.943 -25.228 1.00 74.44 490 ARG A N 1
ATOM 3648 C CA . ARG A 1 490 ? -6.109 10.946 -24.227 1.00 74.44 490 ARG A CA 1
ATOM 3649 C C . ARG A 1 490 ? -7.182 9.996 -24.734 1.00 74.44 490 ARG A C 1
ATOM 3651 O O . ARG A 1 490 ? -8.231 10.430 -25.196 1.00 74.44 490 ARG A O 1
ATOM 3658 N N . ASP A 1 491 ? -6.927 8.701 -24.600 1.00 80.38 491 ASP A N 1
ATOM 3659 C CA . ASP A 1 491 ? -7.914 7.653 -24.844 1.00 80.38 491 ASP A CA 1
ATOM 3660 C C . ASP A 1 491 ? -8.498 7.197 -23.502 1.00 80.38 491 ASP A C 1
ATOM 3662 O O . ASP A 1 491 ? -7.872 6.443 -22.758 1.00 80.38 491 ASP A O 1
ATOM 3666 N N . ALA A 1 492 ? -9.705 7.662 -23.177 1.00 84.25 492 ALA A N 1
ATOM 3667 C CA . ALA A 1 492 ? -10.386 7.312 -21.934 1.00 84.25 492 ALA A CA 1
ATOM 3668 C C . ALA A 1 492 ? -10.708 5.811 -21.839 1.00 84.25 492 ALA A C 1
ATOM 3670 O O . ALA A 1 492 ? -10.927 5.297 -20.744 1.00 84.25 492 ALA A O 1
ATOM 3671 N N . THR A 1 493 ? -10.708 5.075 -22.958 1.00 82.31 493 THR A N 1
ATOM 3672 C CA . THR A 1 493 ? -10.953 3.624 -22.957 1.00 82.31 493 THR A CA 1
ATOM 3673 C C . THR A 1 493 ? -9.783 2.809 -22.414 1.00 82.31 493 THR A C 1
ATOM 3675 O O . THR A 1 493 ? -9.938 1.608 -22.176 1.00 82.31 493 THR A O 1
ATOM 3678 N N . MET A 1 494 ? -8.644 3.469 -22.193 1.00 79.38 494 MET A N 1
ATOM 3679 C CA . MET A 1 494 ? -7.478 2.916 -21.520 1.00 79.38 494 MET A CA 1
ATOM 3680 C C . MET A 1 494 ? -7.561 3.035 -20.000 1.00 79.38 494 MET A C 1
ATOM 3682 O O . MET A 1 494 ? -6.646 2.565 -19.342 1.00 79.38 494 MET A O 1
ATOM 3686 N N . LEU A 1 495 ? -8.607 3.637 -19.423 1.00 80.31 495 LEU A N 1
ATOM 3687 C CA . LEU A 1 495 ? -8.822 3.610 -17.974 1.00 80.31 495 LEU A CA 1
ATOM 3688 C C . LEU A 1 495 ? -9.184 2.206 -17.507 1.00 80.31 495 LEU A C 1
ATOM 3690 O O . LEU A 1 495 ? -10.027 1.555 -18.125 1.00 80.31 495 LEU A O 1
ATOM 3694 N N . ASP A 1 496 ? -8.551 1.754 -16.424 1.00 77.06 496 ASP A N 1
ATOM 3695 C CA . ASP A 1 496 ? -8.905 0.498 -15.775 1.00 77.06 496 ASP A CA 1
ATOM 3696 C C . ASP A 1 496 ? -10.223 0.696 -15.016 1.00 77.06 496 ASP A C 1
ATOM 3698 O O . ASP A 1 496 ? -10.229 1.417 -14.013 1.00 77.06 496 ASP A O 1
ATOM 3702 N N . PRO A 1 497 ? -11.333 0.053 -15.430 1.00 82.00 497 PRO A N 1
ATOM 3703 C CA . PRO A 1 497 ? -12.612 0.178 -14.741 1.00 82.00 497 PRO A CA 1
ATOM 3704 C C . PRO A 1 497 ? -12.562 -0.164 -13.248 1.00 82.00 497 PRO A C 1
ATOM 3706 O O . PRO A 1 497 ? -13.382 0.362 -12.495 1.00 82.00 497 PRO A O 1
ATOM 3709 N N . ALA A 1 498 ? -11.617 -1.008 -12.817 1.00 72.81 498 ALA A N 1
ATOM 3710 C CA . ALA A 1 498 ? -11.432 -1.354 -11.410 1.00 72.81 498 ALA A CA 1
ATOM 3711 C C . ALA A 1 498 ? -10.922 -0.185 -10.564 1.00 72.81 498 ALA A C 1
ATOM 3713 O O . ALA A 1 498 ? -11.296 -0.050 -9.401 1.00 72.81 498 ALA A O 1
ATOM 3714 N N . SER A 1 499 ? -10.110 0.682 -11.165 1.00 69.44 499 SER A N 1
ATOM 3715 C CA . SER A 1 499 ? -9.512 1.840 -10.499 1.00 69.44 499 SER A CA 1
ATOM 3716 C C . SER A 1 499 ? -10.424 3.070 -10.462 1.00 69.44 499 SER A C 1
ATOM 3718 O O . SER A 1 499 ? -10.145 4.015 -9.731 1.00 69.44 499 SER A O 1
ATOM 3720 N N . ILE A 1 500 ? -11.499 3.092 -11.262 1.00 83.19 500 ILE A N 1
ATOM 3721 C CA . ILE A 1 500 ? -12.365 4.268 -11.370 1.00 83.19 500 ILE A CA 1
ATOM 3722 C C . ILE A 1 500 ? -13.184 4.418 -10.083 1.00 83.19 500 ILE A C 1
ATOM 3724 O O . ILE A 1 500 ? -14.073 3.612 -9.783 1.00 83.19 500 ILE A O 1
ATOM 3728 N N . LEU A 1 501 ? -12.920 5.510 -9.374 1.00 80.75 501 LEU A N 1
ATOM 3729 C CA . LEU A 1 501 ? -13.572 5.920 -8.144 1.00 80.75 501 LEU A CA 1
ATOM 3730 C C . LEU A 1 501 ? -14.251 7.275 -8.345 1.00 80.75 501 LEU A C 1
ATOM 3732 O O . LEU A 1 501 ? -13.619 8.273 -8.683 1.00 80.75 501 LEU A O 1
ATOM 3736 N N . LEU A 1 502 ? -15.556 7.326 -8.101 1.00 82.44 502 LEU A N 1
ATOM 3737 C CA . LEU A 1 502 ? -16.318 8.567 -8.086 1.00 82.44 502 LEU A CA 1
ATOM 3738 C C . LEU A 1 502 ? -16.531 9.010 -6.639 1.00 82.44 502 LEU A C 1
ATOM 3740 O O . LEU A 1 502 ? -17.181 8.300 -5.875 1.00 82.44 502 LEU A O 1
ATOM 3744 N N . THR A 1 503 ? -16.018 10.178 -6.269 1.00 76.88 503 THR A N 1
ATOM 3745 C CA . THR A 1 503 ? -16.180 10.784 -4.944 1.00 76.88 503 THR A CA 1
ATOM 3746 C C . THR A 1 503 ? -17.055 12.034 -4.995 1.00 76.88 503 THR A C 1
ATOM 3748 O O . THR A 1 503 ? -17.148 12.713 -6.020 1.00 76.88 503 THR A O 1
ATOM 3751 N N . GLY A 1 504 ? -17.705 12.361 -3.880 1.00 72.81 504 GLY A N 1
ATOM 3752 C CA . GLY A 1 504 ? -18.484 13.587 -3.726 1.00 72.81 504 GLY A CA 1
ATOM 3753 C C . GLY A 1 504 ? -18.707 13.961 -2.262 1.00 72.81 504 GLY A C 1
ATOM 3754 O O . GLY A 1 504 ? -18.464 13.173 -1.351 1.00 72.81 504 GLY A O 1
ATOM 3755 N N . ALA A 1 505 ? -19.166 15.187 -2.015 1.00 63.56 505 ALA A N 1
ATOM 3756 C CA . ALA A 1 505 ? -19.434 15.661 -0.656 1.00 63.56 505 ALA A CA 1
ATOM 3757 C C . ALA A 1 505 ? -20.773 15.116 -0.114 1.00 63.56 505 ALA A C 1
ATOM 3759 O O . ALA A 1 505 ? -21.784 15.139 -0.828 1.00 63.56 505 ALA A O 1
ATOM 3760 N N . SER A 1 506 ? -20.790 14.655 1.146 1.00 54.72 506 SER A N 1
ATOM 3761 C CA . SER A 1 506 ? -22.015 14.280 1.875 1.00 54.72 506 SER A CA 1
ATOM 3762 C C . SER A 1 506 ? -22.709 15.504 2.496 1.00 54.72 506 SER A C 1
ATOM 3764 O O . SER A 1 506 ? -22.056 16.461 2.906 1.00 54.72 506 SER A O 1
ATOM 3766 N N . ALA A 1 507 ? -24.046 15.472 2.596 1.00 49.69 507 ALA A N 1
ATOM 3767 C CA . ALA A 1 507 ? -24.838 16.487 3.311 1.00 49.69 507 ALA A CA 1
ATOM 3768 C C . ALA A 1 507 ? -24.854 16.294 4.839 1.00 49.69 507 ALA A C 1
ATOM 3770 O O . ALA A 1 507 ? -25.212 17.223 5.565 1.00 49.69 507 ALA A O 1
ATOM 3771 N N . GLN A 1 508 ? -24.540 15.094 5.337 1.00 42.41 508 GLN A N 1
ATOM 3772 C CA . GLN A 1 508 ? -24.621 14.752 6.758 1.00 42.41 508 GLN A CA 1
ATOM 3773 C C . GLN A 1 508 ? -23.233 14.335 7.259 1.00 42.41 508 GLN A C 1
ATOM 3775 O O . GLN A 1 508 ? -22.781 13.227 6.999 1.00 42.41 508 GLN A O 1
ATOM 3780 N N . GLY A 1 509 ? -22.555 15.244 7.969 1.00 43.34 509 GLY A N 1
ATOM 3781 C CA . GLY A 1 509 ? -21.227 15.023 8.557 1.00 43.34 509 GLY A CA 1
ATOM 3782 C C . GLY A 1 509 ? -20.058 15.550 7.716 1.00 43.34 509 GLY A C 1
ATOM 3783 O O . GLY A 1 509 ? -20.245 16.186 6.684 1.00 43.34 509 GLY A O 1
ATOM 3784 N N . SER A 1 510 ? -18.831 15.296 8.178 1.00 38.94 510 SER A N 1
ATOM 3785 C CA . SER A 1 510 ? -17.570 15.623 7.489 1.00 38.94 510 SER A CA 1
ATOM 3786 C C . SER A 1 510 ? -17.166 14.588 6.423 1.00 38.94 510 SER A C 1
ATOM 3788 O O . SER A 1 510 ? -16.002 14.541 6.029 1.00 38.94 510 SER A O 1
ATOM 3790 N N . GLY A 1 511 ? -18.097 13.731 5.991 1.00 50.72 511 GLY A N 1
ATOM 3791 C CA . GLY A 1 511 ? -17.834 12.595 5.107 1.00 50.72 511 GLY A CA 1
ATOM 3792 C C . GLY A 1 511 ? -17.781 12.958 3.619 1.00 50.72 511 GLY A C 1
ATOM 3793 O O . GLY A 1 511 ? -18.584 13.747 3.114 1.00 50.72 511 GLY A O 1
ATOM 3794 N N . ILE A 1 512 ? -16.843 12.337 2.907 1.00 56.47 512 ILE A N 1
ATOM 3795 C CA . ILE A 1 512 ? -16.806 12.238 1.444 1.00 56.47 512 ILE A CA 1
ATOM 3796 C C . ILE A 1 512 ? -17.414 10.874 1.109 1.00 56.47 512 ILE A C 1
ATOM 3798 O O . ILE A 1 512 ? -16.921 9.871 1.617 1.00 56.47 512 ILE A O 1
ATOM 3802 N N . TRP A 1 513 ? -18.461 10.818 0.282 1.00 66.25 513 TRP A N 1
ATOM 3803 C CA . TRP A 1 513 ? -18.937 9.533 -0.237 1.00 66.25 513 TRP A CA 1
ATOM 3804 C C . TRP A 1 513 ? -18.096 9.140 -1.445 1.00 66.25 513 TRP A C 1
ATOM 3806 O O . TRP A 1 513 ? -17.676 9.998 -2.223 1.00 66.25 513 TRP A O 1
ATOM 3816 N N . SER A 1 514 ? -17.873 7.843 -1.625 1.00 69.06 514 SER A N 1
ATOM 3817 C CA . SER A 1 514 ? -17.132 7.302 -2.759 1.00 69.06 514 SER A CA 1
ATOM 3818 C C . SER A 1 514 ? -17.831 6.062 -3.320 1.00 69.06 514 SER A C 1
ATOM 3820 O O . SER A 1 514 ? -18.471 5.295 -2.590 1.00 69.06 514 SER A O 1
ATOM 3822 N N . ARG A 1 515 ? -17.800 5.888 -4.642 1.00 75.44 515 ARG A N 1
ATOM 3823 C CA . ARG A 1 515 ? -18.391 4.741 -5.337 1.00 75.44 515 ARG A CA 1
ATOM 3824 C C . ARG A 1 515 ? -17.492 4.287 -6.477 1.00 75.44 515 ARG A C 1
ATOM 3826 O O . ARG A 1 515 ? -17.156 5.078 -7.354 1.00 75.44 515 ARG A O 1
ATOM 3833 N N . HIS A 1 516 ? -17.160 3.000 -6.479 1.00 79.50 516 HIS A N 1
ATOM 3834 C CA . HIS A 1 516 ? -16.550 2.339 -7.627 1.00 79.50 516 HIS A CA 1
ATOM 3835 C C . HIS A 1 516 ? -17.589 2.041 -8.708 1.00 79.50 516 HIS A C 1
ATOM 3837 O O . HIS A 1 516 ? -18.806 2.050 -8.466 1.00 79.50 516 HIS A O 1
ATOM 3843 N N . VAL A 1 517 ? -17.092 1.745 -9.907 1.00 82.81 517 VAL A N 1
ATOM 3844 C CA . VAL A 1 517 ? -17.915 1.248 -11.008 1.00 82.81 517 VAL A CA 1
ATOM 3845 C C . VAL A 1 517 ? -18.671 0.004 -10.556 1.00 82.81 517 VAL A C 1
ATOM 3847 O O . VAL A 1 517 ? -18.112 -0.933 -9.988 1.00 82.81 517 VAL A O 1
ATOM 3850 N N . PHE A 1 518 ? -19.970 -0.007 -10.828 1.00 82.25 518 PHE A N 1
ATOM 3851 C CA . PHE A 1 518 ? -20.847 -1.105 -10.478 1.00 82.25 518 PHE A CA 1
ATOM 3852 C C . PHE A 1 518 ? -20.413 -2.387 -11.195 1.00 82.25 518 PHE A C 1
ATOM 3854 O O . PHE A 1 518 ? -20.275 -2.405 -12.418 1.00 82.25 518 PHE A O 1
ATOM 3861 N N . GLN A 1 519 ? -20.231 -3.465 -10.435 1.00 79.81 519 GLN A N 1
ATOM 3862 C CA . GLN A 1 519 ? -19.948 -4.786 -10.980 1.00 79.81 519 GLN A CA 1
ATOM 3863 C C . GLN A 1 519 ? -21.221 -5.625 -11.076 1.00 79.81 519 GLN A C 1
ATOM 3865 O O . GLN A 1 519 ? -22.010 -5.705 -10.134 1.00 79.81 519 GLN A O 1
ATOM 3870 N N . PHE A 1 520 ? -21.393 -6.308 -12.205 1.00 70.06 520 PHE A N 1
ATOM 3871 C CA . PHE A 1 520 ? -22.477 -7.256 -12.428 1.00 70.06 520 PHE A CA 1
ATOM 3872 C C . PHE A 1 520 ? -21.899 -8.567 -12.965 1.00 70.06 520 PHE A C 1
ATOM 3874 O O . PHE A 1 520 ? -21.249 -8.578 -14.009 1.00 70.06 520 PHE A O 1
ATOM 3881 N N . PHE A 1 521 ? -22.091 -9.666 -12.224 1.00 70.00 521 PHE A N 1
ATOM 3882 C CA . PHE A 1 521 ? -21.490 -10.980 -12.509 1.00 70.00 521 PHE A CA 1
ATOM 3883 C C . PHE A 1 521 ? -19.963 -10.939 -12.731 1.00 70.00 521 PHE A C 1
ATOM 3885 O O . PHE A 1 521 ? -19.450 -11.562 -13.655 1.00 70.00 521 PHE A O 1
ATOM 3892 N N . GLY A 1 522 ? -19.235 -10.188 -11.896 1.00 61.62 522 GLY A N 1
ATOM 3893 C CA . GLY A 1 522 ? -17.770 -10.086 -11.974 1.00 61.62 522 GLY A CA 1
ATOM 3894 C C . GLY A 1 522 ? -17.243 -9.196 -13.105 1.00 61.62 522 GLY A C 1
ATOM 3895 O O . GLY A 1 522 ? -16.037 -9.139 -13.326 1.00 61.62 522 GLY A O 1
ATOM 3896 N N . HIS A 1 523 ? -18.122 -8.483 -13.816 1.00 70.12 523 HIS A N 1
ATOM 3897 C CA . HIS A 1 523 ? -17.740 -7.528 -14.851 1.00 70.12 523 HIS A CA 1
ATOM 3898 C C . HIS A 1 523 ? -18.107 -6.103 -14.443 1.00 70.12 523 HIS A C 1
ATOM 3900 O O . HIS A 1 523 ? -19.239 -5.839 -14.035 1.00 70.12 523 HIS A O 1
ATOM 3906 N N . PHE A 1 524 ? -17.165 -5.174 -14.597 1.00 83.38 524 PHE A N 1
ATOM 3907 C CA . PHE A 1 524 ? -17.420 -3.747 -14.422 1.00 83.38 524 PHE A CA 1
ATOM 3908 C C . PHE A 1 524 ? -18.362 -3.231 -15.507 1.00 83.38 524 PHE A C 1
ATOM 3910 O O . PHE A 1 524 ? -18.142 -3.456 -16.701 1.00 83.38 524 PHE A O 1
ATOM 3917 N N . LEU A 1 525 ? -19.404 -2.512 -15.098 1.00 89.31 525 LEU A N 1
ATOM 3918 C CA . LEU A 1 525 ? -20.404 -1.952 -15.993 1.00 89.31 525 LEU A CA 1
ATOM 3919 C C . LEU A 1 525 ? -19.896 -0.648 -16.627 1.00 89.31 525 LEU A C 1
ATOM 3921 O O . LEU A 1 525 ? -20.388 0.445 -16.341 1.00 89.31 525 LEU A O 1
ATOM 3925 N N . CYS A 1 526 ? -18.906 -0.795 -17.505 1.00 92.00 526 CYS A N 1
ATOM 3926 C CA . CYS A 1 526 ? -18.423 0.245 -18.402 1.00 92.00 526 CYS A CA 1
ATOM 3927 C C . CYS A 1 526 ? -18.601 -0.175 -19.866 1.00 92.00 526 CYS A C 1
ATOM 3929 O O . CYS A 1 526 ? -18.479 -1.350 -20.214 1.00 92.00 526 CYS A O 1
ATOM 3931 N N . GLY A 1 527 ? -18.854 0.790 -20.746 1.00 92.19 527 GLY A N 1
ATOM 3932 C CA . GLY A 1 527 ? -18.934 0.584 -22.189 1.00 92.19 527 GLY A CA 1
ATOM 3933 C C . GLY A 1 527 ? -18.219 1.683 -22.967 1.00 92.19 527 GLY A C 1
ATOM 3934 O O . GLY A 1 527 ? -17.952 2.758 -22.437 1.00 92.19 527 GLY A O 1
ATOM 3935 N N . ARG A 1 528 ? -17.896 1.396 -24.230 1.00 95.06 528 ARG A N 1
ATOM 3936 C CA . ARG A 1 528 ? -17.159 2.302 -25.121 1.00 95.06 528 ARG A CA 1
ATOM 3937 C C . ARG A 1 528 ? -18.118 2.910 -26.137 1.00 95.06 528 ARG A C 1
ATOM 3939 O O . ARG A 1 528 ? -18.688 2.174 -26.945 1.00 95.06 528 ARG A O 1
ATOM 3946 N N . PHE A 1 529 ? -18.300 4.224 -26.098 1.00 93.88 529 PHE A N 1
ATOM 3947 C CA . PHE A 1 529 ? -19.264 4.935 -26.941 1.00 93.88 529 PHE A CA 1
ATOM 3948 C C . PHE A 1 529 ? -18.713 6.300 -27.340 1.00 93.88 529 PHE A C 1
ATOM 3950 O O . PHE A 1 529 ? -18.193 6.996 -26.490 1.00 93.88 529 PHE A O 1
ATOM 3957 N N . ASP A 1 530 ? -18.865 6.716 -28.595 1.00 93.44 530 ASP A N 1
ATOM 3958 C CA . ASP A 1 530 ? -18.594 8.102 -29.009 1.00 93.44 530 ASP A CA 1
ATOM 3959 C C . ASP A 1 530 ? -19.815 8.974 -28.658 1.00 93.44 530 ASP A C 1
ATOM 3961 O O . ASP A 1 530 ? -20.799 9.033 -29.408 1.00 93.44 530 ASP A O 1
ATOM 3965 N N . VAL A 1 531 ? -19.816 9.557 -27.454 1.00 92.81 531 VAL A N 1
ATOM 3966 C CA . VAL A 1 531 ? -20.973 10.279 -26.900 1.00 92.81 531 VAL A CA 1
ATOM 3967 C C . VAL A 1 531 ? -21.052 11.694 -27.469 1.00 92.81 531 VAL A C 1
ATOM 3969 O O . VAL A 1 531 ? -22.152 12.185 -27.746 1.00 92.81 531 VAL A O 1
ATOM 3972 N N . ASN A 1 532 ? -19.907 12.353 -27.662 1.00 90.88 532 ASN A N 1
ATOM 3973 C CA . ASN A 1 532 ? -19.829 13.729 -28.162 1.00 90.88 532 ASN A CA 1
ATOM 3974 C C . ASN A 1 532 ? -19.776 13.832 -29.707 1.00 90.88 532 ASN A C 1
ATOM 3976 O O . ASN A 1 532 ? -19.926 14.936 -30.239 1.00 90.88 532 ASN A O 1
ATOM 3980 N N . ARG A 1 533 ? -19.668 12.701 -30.421 1.00 92.19 533 ARG A N 1
ATOM 3981 C CA . ARG A 1 533 ? -19.573 12.583 -31.888 1.00 92.19 533 ARG A CA 1
ATOM 3982 C C . ARG A 1 533 ? -18.316 13.215 -32.477 1.00 92.19 533 ARG A C 1
ATOM 3984 O O . ARG A 1 533 ? -18.371 13.767 -33.582 1.00 92.19 533 ARG A O 1
ATOM 3991 N N . ASP A 1 534 ? -17.200 13.154 -31.759 1.00 90.88 534 ASP A N 1
ATOM 3992 C CA . ASP A 1 534 ? -15.905 13.640 -32.241 1.00 90.88 534 ASP A CA 1
ATOM 3993 C C . ASP A 1 534 ? -15.092 12.574 -33.006 1.00 90.88 534 ASP A C 1
ATOM 3995 O O . ASP A 1 534 ? -14.033 12.880 -33.565 1.00 90.88 534 ASP A O 1
ATOM 3999 N N . GLY A 1 535 ? -15.616 11.346 -33.103 1.00 90.75 535 GLY A N 1
ATOM 4000 C CA . GLY A 1 535 ? -14.987 10.215 -33.778 1.00 90.75 535 GLY A CA 1
ATOM 4001 C C . GLY A 1 535 ? -14.054 9.387 -32.890 1.00 90.75 535 GLY A C 1
ATOM 4002 O O . GLY A 1 535 ? -13.395 8.481 -33.410 1.00 90.75 535 GLY A O 1
ATOM 4003 N N . ARG A 1 536 ? -13.975 9.670 -31.583 1.00 89.50 536 ARG A N 1
ATOM 4004 C CA . ARG A 1 536 ? -13.210 8.908 -30.583 1.00 89.50 536 ARG A CA 1
ATOM 4005 C C . ARG A 1 536 ? -14.174 8.189 -29.643 1.00 89.50 536 ARG A C 1
ATOM 4007 O O . ARG A 1 536 ? -15.276 8.648 -29.383 1.00 89.50 536 ARG A O 1
ATOM 4014 N N . ALA A 1 537 ? -13.781 7.015 -29.155 1.00 91.69 537 ALA A N 1
ATOM 4015 C CA . ALA A 1 537 ? -14.600 6.290 -28.191 1.00 91.69 537 ALA A CA 1
ATOM 4016 C C . ALA A 1 537 ? -14.390 6.875 -26.788 1.00 91.69 537 ALA A C 1
ATOM 4018 O O . ALA A 1 537 ? -13.260 6.914 -26.310 1.00 91.69 537 ALA A O 1
ATOM 4019 N N . ASP A 1 538 ? -15.467 7.277 -26.122 1.00 93.88 538 ASP A N 1
ATOM 4020 C CA . ASP A 1 538 ? -15.491 7.667 -24.712 1.00 93.88 538 ASP A CA 1
ATOM 4021 C C . ASP A 1 538 ? -15.752 6.441 -23.829 1.00 93.88 538 ASP A C 1
ATOM 4023 O O . ASP A 1 538 ? -16.342 5.444 -24.271 1.00 93.88 538 ASP A O 1
ATOM 4027 N N . LEU A 1 539 ? -15.350 6.516 -22.559 1.00 95.44 539 LEU A N 1
ATOM 4028 C CA . LEU A 1 539 ? -15.657 5.483 -21.573 1.00 95.44 539 LEU A CA 1
ATOM 4029 C C . LEU A 1 539 ? -16.888 5.896 -20.761 1.00 95.44 539 LEU A C 1
ATOM 4031 O O . LEU A 1 539 ? -16.897 6.933 -20.104 1.00 95.44 539 LEU A O 1
ATOM 4035 N N . VAL A 1 540 ? -17.940 5.082 -20.796 1.00 95.38 540 VAL A N 1
ATOM 4036 C CA . VAL A 1 540 ? -19.189 5.328 -20.064 1.00 95.38 540 VAL A CA 1
ATOM 4037 C C . VAL A 1 540 ? -19.329 4.285 -18.972 1.00 95.38 540 VAL A C 1
ATOM 4039 O O . VAL A 1 540 ? -19.521 3.112 -19.281 1.00 95.38 540 VAL A O 1
ATOM 4042 N N . CYS A 1 541 ? -19.267 4.706 -17.715 1.00 93.81 541 CYS A N 1
ATOM 4043 C CA . CYS A 1 541 ? -19.314 3.823 -16.555 1.00 93.81 541 CYS A CA 1
ATOM 4044 C C . CYS A 1 541 ? -20.520 4.115 -15.662 1.00 93.81 541 CYS A C 1
ATOM 4046 O O . CYS A 1 541 ? -20.958 5.260 -15.519 1.00 93.81 541 CYS A O 1
ATOM 4048 N N . VAL A 1 542 ? -21.058 3.058 -15.057 1.00 90.81 542 VAL A N 1
ATOM 4049 C CA . VAL A 1 542 ? -22.237 3.118 -14.189 1.00 90.81 542 VAL A CA 1
ATOM 4050 C C . VAL A 1 542 ? -21.830 2.872 -12.743 1.00 90.81 542 VAL A C 1
ATOM 4052 O O . VAL A 1 542 ? -21.094 1.936 -12.456 1.00 90.81 542 VAL A O 1
ATOM 4055 N N . PHE A 1 543 ? -22.365 3.670 -11.826 1.00 86.44 543 PHE A N 1
ATOM 4056 C CA . PHE A 1 543 ? -22.112 3.605 -10.389 1.00 86.44 543 PHE A CA 1
ATOM 4057 C C . PHE A 1 543 ? -23.439 3.413 -9.653 1.00 86.44 543 PHE A C 1
ATOM 4059 O O . PHE A 1 543 ? -24.420 4.110 -9.937 1.00 86.44 543 PHE A O 1
ATOM 4066 N N . LYS A 1 544 ? -23.483 2.492 -8.684 1.00 78.50 544 LYS A N 1
ATOM 4067 C CA . LYS A 1 544 ? -24.624 2.374 -7.761 1.00 78.50 544 LYS A CA 1
ATOM 4068 C C . LYS A 1 544 ? -24.642 3.578 -6.824 1.00 78.50 544 LYS A C 1
ATOM 4070 O O . LYS A 1 544 ? -23.646 3.863 -6.166 1.00 78.50 544 LYS A O 1
ATOM 4075 N N . ALA A 1 545 ? -25.783 4.255 -6.735 1.00 69.00 545 ALA A N 1
ATOM 4076 C CA . ALA A 1 545 ? -25.989 5.341 -5.789 1.00 69.00 545 ALA A CA 1
ATOM 4077 C C . ALA A 1 545 ? -27.147 5.006 -4.848 1.00 69.00 545 ALA A C 1
ATOM 4079 O O . ALA A 1 545 ? -28.168 4.470 -5.267 1.00 69.00 545 ALA A O 1
ATOM 4080 N N . SER A 1 546 ? -27.010 5.349 -3.568 1.00 62.72 546 SER A N 1
ATOM 4081 C CA . SER A 1 546 ? -28.141 5.333 -2.639 1.00 62.72 546 SER A CA 1
ATOM 4082 C C . SER A 1 546 ? -28.739 6.732 -2.578 1.00 62.72 546 SER A C 1
ATOM 4084 O O . SER A 1 546 ? -28.017 7.717 -2.432 1.00 62.72 546 SER A O 1
ATOM 4086 N N . ALA A 1 547 ? -30.068 6.827 -2.661 1.00 54.28 547 ALA A N 1
ATOM 4087 C CA . ALA A 1 547 ? -30.781 8.101 -2.564 1.00 54.28 547 ALA A CA 1
ATOM 4088 C C . ALA A 1 547 ? -30.541 8.826 -1.223 1.00 54.28 547 ALA A C 1
ATOM 4090 O O . ALA A 1 547 ? -30.759 10.027 -1.143 1.00 54.28 547 ALA A O 1
ATOM 4091 N N . LYS A 1 548 ? -30.074 8.117 -0.182 1.00 54.41 548 LYS A N 1
ATOM 4092 C CA . LYS A 1 548 ? -29.704 8.711 1.115 1.00 54.41 548 LYS A CA 1
ATOM 4093 C C . LYS A 1 548 ? -28.340 9.418 1.105 1.00 54.41 548 LYS A C 1
ATOM 4095 O O . LYS A 1 548 ? -28.089 10.220 1.992 1.00 54.41 548 LYS A O 1
ATOM 4100 N N . LEU A 1 549 ? -27.473 9.109 0.135 1.00 53.84 549 LEU A N 1
ATOM 4101 C CA . LEU A 1 549 ? -26.073 9.565 0.091 1.00 53.84 549 LEU A CA 1
ATOM 4102 C C . LEU A 1 549 ? -25.864 10.839 -0.722 1.00 53.84 549 LEU A C 1
ATOM 4104 O O . LEU A 1 549 ? -24.812 11.465 -0.638 1.00 53.84 549 LEU A O 1
ATOM 4108 N N . LEU A 1 550 ? -26.842 11.201 -1.551 1.00 61.34 550 LEU A N 1
ATOM 4109 C CA . LEU A 1 550 ? -26.706 12.296 -2.494 1.00 61.34 550 LEU A CA 1
ATOM 4110 C C . LEU A 1 550 ? -27.368 13.561 -1.923 1.00 61.34 550 LEU A C 1
ATOM 4112 O O . LEU A 1 550 ? -28.564 13.527 -1.636 1.00 61.34 550 LEU A O 1
ATOM 4116 N N . PRO A 1 551 ? -26.620 14.666 -1.736 1.00 61.59 551 PRO A N 1
ATOM 4117 C CA . PRO A 1 551 ? -27.155 15.895 -1.157 1.00 61.59 551 PRO A CA 1
ATOM 4118 C C . PRO A 1 551 ? -28.183 16.536 -2.100 1.00 61.59 551 PRO A C 1
ATOM 4120 O O . PRO A 1 551 ? -27.937 16.614 -3.301 1.00 61.59 551 PRO A O 1
ATOM 4123 N N . ASP A 1 552 ? -29.296 17.050 -1.569 1.00 61.72 552 ASP A N 1
ATOM 4124 C CA . ASP A 1 552 ? -30.256 17.840 -2.353 1.00 61.72 552 ASP A CA 1
ATOM 4125 C C . ASP A 1 552 ? -29.575 19.091 -2.940 1.00 61.72 552 ASP A C 1
ATOM 4127 O O . ASP A 1 552 ? -28.978 19.892 -2.219 1.00 61.72 552 ASP A O 1
ATOM 4131 N N . GLY A 1 553 ? -29.700 19.298 -4.253 1.00 62.19 553 GLY A N 1
ATOM 4132 C CA . GLY A 1 553 ? -29.060 20.400 -4.973 1.00 62.19 553 GLY A CA 1
ATOM 4133 C C . GLY A 1 553 ? -27.905 19.954 -5.872 1.00 62.19 553 GLY A C 1
ATOM 4134 O O . GLY A 1 553 ? -27.879 18.829 -6.364 1.00 62.19 553 GLY A O 1
ATOM 4135 N N . VAL A 1 554 ? -26.991 20.879 -6.176 1.00 57.69 554 VAL A N 1
ATOM 4136 C CA . VAL A 1 554 ? -25.812 20.620 -7.018 1.00 57.69 554 VAL A CA 1
ATOM 4137 C C . VAL A 1 554 ? -24.677 20.117 -6.125 1.00 57.69 554 VAL A C 1
ATOM 4139 O O . VAL A 1 554 ? -24.237 20.849 -5.243 1.00 57.69 554 VAL A O 1
ATOM 4142 N N . SER A 1 555 ? -24.202 18.893 -6.361 1.00 68.06 555 SER A N 1
ATOM 4143 C CA . SER A 1 555 ? -23.047 18.308 -5.672 1.00 68.06 555 SER A CA 1
ATOM 4144 C C . SER A 1 555 ? -21.833 18.269 -6.588 1.00 68.06 555 SER A C 1
ATOM 4146 O O . SER A 1 555 ? -21.956 17.856 -7.743 1.00 68.06 555 SER A O 1
ATOM 4148 N N . ASN A 1 556 ? -20.673 18.680 -6.075 1.00 76.69 556 ASN A N 1
ATOM 4149 C CA . ASN A 1 556 ? -19.398 18.503 -6.766 1.00 76.69 556 ASN A CA 1
ATOM 4150 C C . ASN A 1 556 ? -19.006 17.029 -6.702 1.00 76.69 556 ASN A C 1
ATOM 4152 O O . ASN A 1 556 ? -19.008 16.435 -5.621 1.00 76.69 556 ASN A O 1
ATOM 4156 N N . VAL A 1 557 ? -18.649 16.472 -7.852 1.00 78.12 557 VAL A N 1
ATOM 4157 C CA . VAL A 1 557 ? -18.136 15.112 -7.965 1.00 78.12 557 VAL A CA 1
ATOM 4158 C C . VAL A 1 557 ? -16.750 15.133 -8.587 1.00 78.12 557 VAL A C 1
ATOM 4160 O O . VAL A 1 557 ? -16.480 15.893 -9.521 1.00 78.12 557 VAL A O 1
ATOM 4163 N N . VAL A 1 558 ? -15.875 14.293 -8.049 1.00 81.12 558 VAL A N 1
ATOM 4164 C CA . VAL A 1 558 ? -14.519 14.074 -8.542 1.00 81.12 558 VAL A CA 1
ATOM 4165 C C . VAL A 1 558 ? -14.431 12.618 -8.974 1.00 81.12 558 VAL A C 1
ATOM 4167 O O . VAL A 1 558 ? -14.819 11.723 -8.232 1.00 81.12 558 VAL A O 1
ATOM 4170 N N . LEU A 1 559 ? -13.983 12.384 -10.200 1.00 88.38 559 LEU A N 1
ATOM 4171 C CA . LEU A 1 559 ? -13.661 11.057 -10.698 1.00 88.38 559 LEU A CA 1
ATOM 4172 C C . LEU A 1 559 ? -12.152 10.921 -10.682 1.00 88.38 559 LEU A C 1
ATOM 4174 O O . LEU A 1 559 ? -11.473 11.646 -11.404 1.00 88.38 559 LEU A O 1
ATOM 4178 N N . ASP A 1 560 ? -11.656 9.991 -9.890 1.00 79.50 560 ASP A N 1
ATOM 4179 C CA . ASP A 1 560 ? -10.270 9.560 -9.916 1.00 79.50 560 ASP A CA 1
ATOM 4180 C C . ASP A 1 560 ? -10.213 8.191 -10.582 1.00 79.50 560 ASP A C 1
ATOM 4182 O O . ASP A 1 560 ? -11.084 7.347 -10.379 1.00 79.50 560 ASP A O 1
ATOM 4186 N N . ALA A 1 561 ? -9.224 7.978 -11.432 1.00 79.00 561 ALA A N 1
ATOM 4187 C CA . ALA A 1 561 ? -9.018 6.697 -12.084 1.00 79.00 561 ALA A CA 1
ATOM 4188 C C . ALA A 1 561 ? -7.541 6.507 -12.388 1.00 79.00 561 ALA A C 1
ATOM 4190 O O . ALA A 1 561 ? -6.783 7.469 -12.445 1.00 79.00 561 ALA A O 1
ATOM 4191 N N . MET A 1 562 ? -7.146 5.268 -12.627 1.00 69.75 562 MET A N 1
ATOM 4192 C CA . MET A 1 562 ? -5.863 4.937 -13.219 1.00 69.75 562 MET A CA 1
ATOM 4193 C C . MET A 1 562 ? -6.080 4.442 -14.644 1.00 69.75 562 MET A C 1
ATOM 4195 O O . MET A 1 562 ? -7.059 3.756 -14.960 1.00 69.75 562 MET A O 1
ATOM 4199 N N . THR A 1 563 ? -5.161 4.778 -15.538 1.00 66.62 563 THR A N 1
ATOM 4200 C CA . THR A 1 563 ? -5.058 4.044 -16.796 1.00 66.62 563 THR A CA 1
ATOM 4201 C C . THR A 1 563 ? -4.658 2.596 -16.505 1.00 66.62 563 THR A C 1
ATOM 4203 O O . THR A 1 563 ? -4.032 2.300 -15.492 1.00 66.62 563 THR A O 1
ATOM 4206 N N . LEU A 1 564 ? -4.947 1.676 -17.427 1.00 52.53 564 LEU A N 1
ATOM 4207 C CA . LEU A 1 564 ? -4.313 0.355 -17.493 1.00 52.53 564 LEU A CA 1
ATOM 4208 C C . LEU A 1 564 ? -2.782 0.485 -17.496 1.00 52.53 564 LEU A C 1
ATOM 4210 O O . LEU A 1 564 ? -2.100 -0.476 -17.169 1.00 52.53 564 LEU A O 1
ATOM 4214 N N . GLY A 1 565 ? -2.285 1.668 -17.882 1.00 45.41 565 GLY A N 1
ATOM 4215 C CA . GLY A 1 565 ? -0.907 2.125 -17.851 1.00 45.41 565 GLY A CA 1
ATOM 4216 C C . GLY A 1 565 ? -0.419 2.714 -16.518 1.00 45.41 565 GLY A C 1
ATOM 4217 O O . GLY A 1 565 ? 0.751 3.044 -16.443 1.00 45.41 565 GLY A O 1
ATOM 4218 N N . GLY A 1 566 ? -1.247 2.798 -15.469 1.00 47.81 566 GLY A N 1
ATOM 4219 C CA . GLY A 1 566 ? -0.845 3.249 -14.125 1.00 47.81 566 GLY A CA 1
ATOM 4220 C C . GLY A 1 566 ? -0.893 4.766 -13.906 1.00 47.81 566 GLY A C 1
ATOM 4221 O O . GLY A 1 566 ? -0.675 5.235 -12.794 1.00 47.81 566 GLY A O 1
ATOM 4222 N N . GLU A 1 567 ? -1.233 5.547 -14.935 1.00 63.66 567 GLU A N 1
ATOM 4223 C CA . GLU A 1 567 ? -1.380 7.004 -14.828 1.00 63.66 567 GLU A CA 1
ATOM 4224 C C . GLU A 1 567 ? -2.657 7.370 -14.075 1.00 63.66 567 GLU A C 1
ATOM 4226 O O . GLU A 1 567 ? -3.757 7.034 -14.520 1.00 63.66 567 GLU A O 1
ATOM 4231 N N . GLY A 1 568 ? -2.515 8.111 -12.976 1.00 69.38 568 GLY A N 1
ATOM 4232 C CA . GLY A 1 568 ? -3.636 8.733 -12.285 1.00 69.38 568 GLY A CA 1
ATOM 4233 C C . GLY A 1 568 ? -4.260 9.843 -13.131 1.00 69.38 568 GLY A C 1
ATOM 4234 O O . GLY A 1 568 ? -3.583 10.751 -13.606 1.00 69.38 568 GLY A O 1
ATOM 4235 N N . VAL A 1 569 ? -5.574 9.797 -13.300 1.00 74.62 569 VAL A N 1
ATOM 4236 C CA . VAL A 1 569 ? -6.345 10.821 -13.997 1.00 74.62 569 VAL A CA 1
ATOM 4237 C C . VAL A 1 569 ? -7.442 11.323 -13.083 1.00 74.62 569 VAL A C 1
ATOM 4239 O O . VAL A 1 569 ? -8.051 10.553 -12.338 1.00 74.62 569 VAL A O 1
ATOM 4242 N N . ARG A 1 570 ? -7.727 12.620 -13.180 1.00 81.88 570 ARG A N 1
ATOM 4243 C CA . ARG A 1 570 ? -8.791 13.252 -12.406 1.00 81.88 570 ARG A CA 1
ATOM 4244 C C . ARG A 1 570 ? -9.744 14.000 -13.319 1.00 81.88 570 ARG A C 1
ATOM 4246 O O . ARG A 1 570 ? -9.327 14.790 -14.160 1.00 81.88 570 ARG A O 1
ATOM 4253 N N . GLY A 1 571 ? -11.034 13.779 -13.134 1.00 84.38 571 GLY A N 1
ATOM 4254 C CA . GLY A 1 571 ? -12.101 14.573 -13.723 1.00 84.38 571 GLY A CA 1
ATOM 4255 C C . GLY A 1 571 ? -12.942 15.219 -12.638 1.00 84.38 571 GLY A C 1
ATOM 4256 O O . GLY A 1 571 ? -13.087 14.674 -11.549 1.00 84.38 571 GLY A O 1
ATOM 4257 N N . THR A 1 572 ? -13.523 16.379 -12.926 1.00 82.81 572 THR A N 1
ATOM 4258 C CA . THR A 1 572 ? -14.509 17.001 -12.036 1.00 82.81 572 THR A CA 1
ATOM 4259 C C . THR A 1 572 ? -15.759 17.374 -12.817 1.00 82.81 572 THR A C 1
ATOM 4261 O O . THR A 1 572 ? -15.684 17.778 -13.977 1.00 82.81 572 THR A O 1
ATOM 4264 N N . ASP A 1 573 ? -16.920 17.209 -12.192 1.00 86.50 573 ASP A N 1
ATOM 4265 C CA . ASP A 1 573 ? -18.204 17.690 -12.704 1.00 86.50 573 ASP A CA 1
ATOM 4266 C C . ASP A 1 573 ? -19.147 17.958 -11.525 1.00 86.50 573 ASP A C 1
ATOM 4268 O O . ASP A 1 573 ? -18.769 17.891 -10.353 1.00 86.50 573 ASP A O 1
ATOM 4272 N N . THR A 1 574 ? -20.394 18.289 -11.832 1.00 81.38 574 THR A N 1
ATOM 4273 C CA . THR A 1 574 ? -21.454 18.454 -10.853 1.00 81.38 574 THR A CA 1
ATOM 4274 C C . THR A 1 574 ? -22.666 17.606 -11.204 1.00 81.38 574 THR A C 1
ATOM 4276 O O . THR A 1 574 ? -23.041 17.474 -12.372 1.00 81.38 574 THR A O 1
ATOM 4279 N N . ILE A 1 575 ? -23.326 17.081 -10.175 1.00 76.75 575 ILE A N 1
ATOM 4280 C CA . ILE A 1 575 ? -24.562 16.313 -10.301 1.00 76.75 575 ILE A CA 1
ATOM 4281 C C . ILE A 1 575 ? -25.694 17.042 -9.578 1.00 76.75 575 ILE A C 1
ATOM 4283 O O . ILE A 1 575 ? -25.516 17.536 -8.470 1.00 76.75 575 ILE A O 1
ATOM 4287 N N . THR A 1 576 ? -26.863 17.161 -10.214 1.00 70.94 576 THR A N 1
ATOM 4288 C CA . THR A 1 576 ? -28.039 17.798 -9.597 1.00 70.94 576 THR A CA 1
ATOM 4289 C C . THR A 1 576 ? -29.001 16.739 -9.076 1.00 70.94 576 THR A C 1
ATOM 4291 O O . THR A 1 576 ? -29.592 15.998 -9.862 1.00 70.94 576 THR A O 1
ATOM 4294 N N . VAL A 1 577 ? -29.200 16.715 -7.764 1.00 66.81 577 VAL A N 1
ATOM 4295 C CA . VAL A 1 577 ? -30.140 15.840 -7.058 1.00 66.81 577 VAL A CA 1
ATOM 4296 C C . VAL A 1 577 ? -31.360 16.682 -6.696 1.00 66.81 577 VAL A C 1
ATOM 4298 O O . VAL A 1 577 ? -31.216 17.785 -6.166 1.00 66.81 577 VAL A O 1
ATOM 4301 N N . ARG A 1 578 ? -32.570 16.221 -7.023 1.00 62.25 578 ARG A N 1
ATOM 4302 C CA . ARG A 1 578 ? -33.806 16.906 -6.609 1.00 62.25 578 ARG A CA 1
ATOM 4303 C C . ARG A 1 578 ? -34.482 16.106 -5.493 1.00 62.25 578 ARG A C 1
ATOM 4305 O O . ARG A 1 578 ? -34.365 14.880 -5.490 1.00 62.25 578 ARG A O 1
ATOM 4312 N N . PRO A 1 579 ? -35.222 16.767 -4.593 1.00 55.19 579 PRO A N 1
ATOM 4313 C CA . PRO A 1 579 ? -35.932 16.064 -3.540 1.00 55.19 579 PRO A CA 1
ATOM 4314 C C . PRO A 1 579 ? -37.053 15.186 -4.121 1.00 55.19 579 PRO A C 1
ATOM 4316 O O . PRO A 1 579 ? -37.666 15.491 -5.151 1.00 55.19 579 PRO A O 1
ATOM 4319 N N . VAL A 1 580 ? -37.272 14.048 -3.458 1.00 49.00 580 VAL A N 1
ATOM 4320 C CA . VAL A 1 580 ? -38.128 12.932 -3.909 1.00 49.00 580 VAL A CA 1
ATOM 4321 C C . VAL A 1 580 ? -39.605 13.336 -4.053 1.00 49.00 580 VAL A C 1
ATOM 4323 O O . VAL A 1 580 ? -40.359 12.690 -4.772 1.00 49.00 580 VAL A O 1
ATOM 4326 N N . ASP A 1 581 ? -40.023 14.436 -3.430 1.00 48.91 581 ASP A N 1
ATOM 4327 C CA . ASP A 1 581 ? -41.380 14.990 -3.476 1.00 48.91 581 ASP A CA 1
ATOM 4328 C C . ASP A 1 581 ? -41.702 15.781 -4.762 1.00 48.91 581 ASP A C 1
ATOM 4330 O O . ASP A 1 581 ? -42.827 16.264 -4.917 1.00 48.91 581 ASP A O 1
ATOM 4334 N N . ARG A 1 582 ? -40.746 15.926 -5.693 1.00 40.22 582 ARG A N 1
ATOM 4335 C CA . ARG A 1 582 ? -40.907 16.729 -6.923 1.00 40.22 582 ARG A CA 1
ATOM 4336 C C . ARG A 1 582 ? -40.558 16.019 -8.240 1.00 40.22 582 ARG A C 1
ATOM 4338 O O . ARG A 1 582 ? -40.346 16.717 -9.236 1.00 40.22 582 ARG A O 1
ATOM 4345 N N . TYR A 1 583 ? -40.502 14.687 -8.261 1.00 43.44 583 TYR A N 1
ATOM 4346 C CA . TYR A 1 583 ? -40.292 13.899 -9.488 1.00 43.44 583 TYR A CA 1
ATOM 4347 C C . TYR A 1 583 ? -41.584 13.376 -10.113 1.00 43.44 583 TYR A C 1
ATOM 4349 O O . TYR A 1 583 ? -42.428 12.820 -9.373 1.00 43.44 583 TYR A O 1
#

Radius of gyration: 24.64 Å; chains: 1; bounding box: 73×49×68 Å

Foldseek 3Di:
DDQDLFACPQDDRQPPLPPVCVVPVDQDLQFQLLDTQLQQQLQQDLVSFGHGFLNSDGHGHDYCVRGLDTQFAPLFPLPDGDVLRGHHSFAAEAAAEEEEAVLQQFDSLLVVQLQLQQQPQQRATNVGDDGHGYHYHDAAQDAPVLDRPHHTDAFQAEEDPPLAPDDDVRHHYPLVRCVSCQDHPCLCPDPPNSSSSSRVLQRYAYEYRHAAHHPDQFQWWAFQLARYIYGHCQVFAPPDGVHTRNFDSQSSNLSVSLRVLSNQRQACLGVDLQAQFQQFLASSHLCNSGCPPQFNRRSHGAADWWDKAFLQKGQQFCQGPADAGKTWWDDFAQDPPVGQGETDIDGSGGGHPQVPDPDRGDTRHHDQGQADVFPSRHDDGGDTRTYDRNSVRTNSRSSNDPNHHSPRGDIDDDHGHNVSSLSHFDQQCPLPHGPRNALFSNFNDVVNDVCSQAWAKDKEWDADDPDPDPPDPPLPDTKIKMKTDADPRGQQVQWDQSSKKKWWDFPPDRGIGIWGFDDDPNDGAWDWDPPVPPPGTIIMTMTDDDLSGDDAAKIKMKIWTAGPRGNIHIYIDIYHDHDPVPD

=== Feature glossary ===
Feature key, reading from the visual/contextual features back to the raw sequence:

Rendered structure images. Six rendered views show the 3D structure from the faces of a cube — i.e. along ±x, ±y, ±z. Rendering representation is drawn randomly per protein from cartoon (secondary-structure ribbons), sticks (backbone bonds), or molecular surface; coloring is either N→C rainbow (blue at the N-terminus through red at the C-terminus) or one color per chain.

Contact-map, Ramachandran, and PAE plots. The contact map is a binary N×N matrix image: pixel (i, j) is dark where Cα_i and Cα_j are within 8 Å and |i−j|>4. Because the |i−j|>4 filter removes local helical contacts, off-diagonal stripes parallel to the main diagonal indicate parallel β-sheets; stripes perpendicular to it indicate antiparallel β-sheets. The Ramachandran plot scatters every residue's (φ, ψ) pair against the sterically allowed regions. The PAE heatmap renders the predicted-aligned-error matrix.

InterPro / GO / CATH / organism. Database cross-references. InterPro integrates a dozen domain/family signature databases into unified entries with residue-range hits. GO terms attach function/process/location labels with evidence codes. CATH codes position the fold in a four-level structural taxonomy. Organism is the NCBI-taxonomy species name.

Nearest PDB structures. The Foldseek neighbor list gives the closest experimentally determined structures in the PDB, ranked by structural alignment. TM-score near 1 means near-identical fold; near 0.3 means only rough topology match. This is how one finds what a novel AlphaFold prediction most resembles in the solved-structure universe.

Predicted aligned error. PAE(i, j) answers: if I align the predicted and true structures on residue i, how far off (in Å) do I expect residue j to be? A block-diagonal PAE matrix with low values on the blocks and high values off-diagonal is the signature of a multi-domain protein with confidently predicted domains but uncertain inter-domain orientation.

Solvent-accessible surface area. Accessible surface area quantifies burial. A residue with SASA near zero is packed into the hydrophobic core; one with SASA >100 Å² sits on the surface. Computed here via the Shrake–Rupley numerical algorithm with a 1.4 Å probe.

B-factor. B-factor (Debye–Waller factor) reflects atomic displacement in the crystal lattice. It is an experimental observable (units Å²), not a prediction; low values mean the atom is pinned down, high values mean it moves or is heterogeneous across the crystal.

pLDDT. For AlphaFold models, the B-factor field carries pLDDT — the model's own estimate of local accuracy on a 0–100 scale. Regions with pLDDT<50 should be treated as essentially unmodeled; they often correspond to intrinsically disordered segments.

Backbone torsions (φ/ψ). φ (phi) and ψ (psi) are the two rotatable backbone dihedrals per residue: φ is the C(i-1)–N–Cα–C torsion, ψ is the N–Cα–C–N(i+1) torsion, both in degrees on (−180°, 180°]. α-helical residues cluster near (−60°, −45°); β-strand residues near (−120°, +130°). A Ramachandran plot is simply a scatter of (φ, ψ) for every residue.

Radius of gyration, Cα contacts, bounding box. Radius of gyration (Rg) is the root-mean-square distance of Cα atoms from their centroid — a single number for overall size and compactness. A globular domain of N residues has Rg ≈ 2.2·N^0.38 Å; an extended or disordered chain has a much larger Rg. The Cα contact count is the number of residue pairs whose Cα atoms are within 8 Å and are more than four positions apart in sequence — a standard proxy for tertiary packing density. The bounding box is the smallest axis-aligned box enclosing all Cα atoms.

Secondary structure (3-state, P-SEA). Three-state secondary structure (P-SEA) collapses the eight DSSP classes into helix (a), strand (b), and coil (c). P-SEA assigns these from Cα geometry alone — distances and angles — without requiring backbone oxygens, so it works on any Cα trace.

Secondary structure (8-state, DSSP). DSSP 8-state secondary structure assigns each residue one of H (α-helix), G (3₁₀-helix), I (π-helix), E (extended β-strand), B (isolated β-bridge), T (hydrogen-bonded turn), S (bend), or '-' (coil). The assignment is computed from backbone hydrogen-bond geometry via the Kabsch–Sander algorithm.

Foldseek 3Di. A 3Di character summarizes, for each residue, the relative orientation of the Cα frame of its nearest spatial neighbor. Because it encodes fold topology rather than chemistry, 3Di alignments detect remote structural similarity that sequence alignment misses.

mmCIF coordinates. The mmCIF block holds the 3D Cartesian coordinates of each backbone atom (N, Cα, C, O) in ångströms. mmCIF is the PDB's canonical archive format — a tagged-loop text representation of the atomic model.

Sequence. Sequence gives the chain of amino acids in standard one-letter code (A=alanine, C=cysteine, …, Y=tyrosine), read N→C. It is the only feature that is directly encoded by the gene; all structural features are derived from the folded form of this sequence.